Protein AF-0000000066105311 (afdb_homodimer)

Nearest PDB structures (foldseek):
  4a7x-assembly2_C  TM=9.836E-01  e=1.731E-38  Helicobacter pylori 26695
  4a7w-assembly1_B  TM=9.846E-01  e=1.700E-36  Helicobacter pylori 26695
  2bnd-assembly1_A  TM=9.755E-01  e=1.646E-29  Escherichia coli
  2bne-assembly1_B  TM=9.599E-01  e=8.402E-30  Escherichia coli K-12
  2bnd-assembly1_B  TM=9.584E-01  e=1.009E-29  Escherichia coli

Radius of gyration: 24.25 Å; Cα contacts (8 Å, |Δi|>4): 1077; chains: 2; bounding box: 46×71×57 Å

Structure (mmCIF, N/CA/C/O backbone):
data_AF-0000000066105311-model_v1
#
loop_
_entity.id
_entity.type
_entity.pdbx_description
1 polymer 'Uridylate kinase'
#
loop_
_atom_site.group_PDB
_atom_site.id
_atom_site.type_symbol
_atom_site.label_atom_id
_atom_site.label_alt_id
_atom_site.label_comp_id
_atom_site.label_asym_id
_atom_site.label_entity_id
_atom_site.label_seq_id
_atom_site.pdbx_PDB_ins_code
_atom_site.Cartn_x
_atom_site.Cartn_y
_atom_site.Cartn_z
_atom_site.occupancy
_atom_site.B_iso_or_equiv
_atom_site.auth_seq_id
_atom_site.auth_comp_id
_atom_site.auth_asym_id
_atom_site.auth_atom_id
_atom_site.pdbx_PDB_model_num
ATOM 1 N N . MET A 1 1 ? -3.594 35.594 11.625 1 61.22 1 MET A N 1
ATOM 2 C CA . MET A 1 1 ? -3.812 34.156 11.812 1 61.22 1 MET A CA 1
ATOM 3 C C . MET A 1 1 ? -3.395 33.375 10.578 1 61.22 1 MET A C 1
ATOM 5 O O . MET A 1 1 ? -3.559 33.844 9.453 1 61.22 1 MET A O 1
ATOM 9 N N . THR A 1 2 ? -2.463 32.312 10.789 1 68.56 2 THR A N 1
ATOM 10 C CA . THR A 1 2 ? -2.014 31.469 9.688 1 68.56 2 THR A CA 1
ATOM 11 C C . THR A 1 2 ? -3.203 30.938 8.883 1 68.56 2 THR A C 1
ATOM 13 O O . THR A 1 2 ? -4.133 30.359 9.453 1 68.56 2 THR A O 1
ATOM 16 N N . LYS A 1 3 ? -3.197 31.328 7.68 1 88.25 3 LYS A N 1
ATOM 17 C CA . LYS A 1 3 ? -4.336 30.984 6.832 1 88.25 3 LYS A CA 1
ATOM 18 C C . LYS A 1 3 ? -4.172 29.594 6.238 1 88.25 3 LYS A C 1
ATOM 20 O O . LYS A 1 3 ? -5.082 28.766 6.324 1 88.25 3 LYS A O 1
ATOM 25 N N . ARG A 1 4 ? -3.08 29.234 5.68 1 97.31 4 ARG A N 1
ATOM 26 C CA . ARG A 1 4 ? -2.834 27.969 5 1 97.31 4 ARG A CA 1
ATOM 27 C C . ARG A 1 4 ? -1.715 27.188 5.68 1 97.31 4 ARG A C 1
ATOM 29 O O . ARG A 1 4 ? -0.62 27.719 5.887 1 97.31 4 ARG A O 1
ATOM 36 N N . VAL A 1 5 ? -2.029 25.938 6.047 1 98.44 5 VAL A N 1
ATOM 37 C CA . VAL A 1 5 ? -1.073 25.125 6.785 1 98.44 5 VAL A CA 1
ATOM 38 C C . VAL A 1 5 ? -1.012 23.719 6.176 1 98.44 5 VAL A C 1
ATOM 40 O O . VAL A 1 5 ? -2.01 23.219 5.648 1 98.44 5 VAL A O 1
ATOM 43 N N . LEU A 1 6 ? 0.159 23.141 6.156 1 98.81 6 LEU A N 1
ATOM 44 C CA . LEU A 1 6 ? 0.305 21.703 5.871 1 98.81 6 LEU A CA 1
ATOM 45 C C . LEU A 1 6 ? 0.695 20.938 7.133 1 98.81 6 LEU A C 1
ATOM 47 O O . LEU A 1 6 ? 1.637 21.328 7.828 1 98.81 6 LEU A O 1
ATOM 51 N N . VAL A 1 7 ? -0.063 19.938 7.461 1 98.75 7 VAL A N 1
ATOM 52 C CA . VAL A 1 7 ? 0.232 19.078 8.594 1 98.75 7 VAL A CA 1
ATOM 53 C C . VAL A 1 7 ? 0.778 17.734 8.102 1 98.75 7 VAL A C 1
ATOM 55 O O . VAL A 1 7 ? 0.122 17.047 7.32 1 98.75 7 VAL A O 1
ATOM 58 N N . LYS A 1 8 ? 1.965 17.422 8.508 1 98.56 8 LYS A N 1
ATOM 59 C CA . LYS A 1 8 ? 2.6 16.141 8.172 1 98.56 8 LYS A CA 1
ATOM 60 C C . LYS A 1 8 ? 2.482 15.148 9.328 1 98.56 8 LYS A C 1
ATOM 62 O O . LYS A 1 8 ? 2.98 15.406 10.422 1 98.56 8 LYS A O 1
ATOM 67 N N . PHE A 1 9 ? 1.831 14.055 9.07 1 97.38 9 PHE A N 1
ATOM 68 C CA . PHE A 1 9 ? 1.711 12.984 10.047 1 97.38 9 PHE A CA 1
ATOM 69 C C . PHE A 1 9 ? 2.662 11.844 9.719 1 97.38 9 PHE A C 1
ATOM 71 O O . PHE A 1 9 ? 2.848 11.5 8.547 1 97.38 9 PHE A O 1
ATOM 78 N N . SER A 1 10 ? 3.203 11.258 10.758 1 93.44 10 SER A N 1
ATOM 79 C CA . SER A 1 10 ? 3.975 10.031 10.57 1 93.44 10 SER A CA 1
ATOM 80 C C . SER A 1 10 ? 3.062 8.844 10.273 1 93.44 10 SER A C 1
ATOM 82 O O . SER A 1 10 ? 1.993 8.711 10.875 1 93.44 10 SER A O 1
ATOM 84 N N . GLY A 1 11 ? 3.488 8.031 9.336 1 93.38 11 GLY A N 1
ATOM 85 C CA . GLY A 1 11 ? 2.746 6.805 9.102 1 93.38 11 GLY A CA 1
ATOM 86 C C . GLY A 1 11 ? 2.645 5.922 10.336 1 93.38 11 GLY A C 1
ATOM 87 O O . GLY A 1 11 ? 1.581 5.371 10.625 1 93.38 11 GLY A O 1
ATOM 88 N N . GLU A 1 12 ? 3.658 5.84 11.094 1 90.75 12 GLU A N 1
ATOM 89 C CA . GLU A 1 12 ? 3.725 5.008 12.289 1 90.75 12 GLU A CA 1
ATOM 90 C C . GLU A 1 12 ? 2.66 5.41 13.305 1 90.75 12 GLU A C 1
ATOM 92 O O . GLU A 1 12 ? 2.148 4.57 14.039 1 90.75 12 GLU A O 1
ATOM 97 N N . ALA A 1 13 ? 2.375 6.656 13.258 1 89.06 13 ALA A N 1
ATOM 98 C CA . ALA A 1 13 ? 1.372 7.16 14.188 1 89.06 13 ALA A CA 1
ATOM 99 C C . ALA A 1 13 ? 0.006 6.539 13.914 1 89.06 13 ALA A C 1
ATOM 101 O O . ALA A 1 13 ? -0.796 6.355 14.836 1 89.06 13 ALA A O 1
ATOM 102 N N . LEU A 1 14 ? -0.248 6.148 12.719 1 92.75 14 LEU A N 1
ATOM 103 C CA . LEU A 1 14 ? -1.552 5.621 12.336 1 92.75 14 LEU A CA 1
ATOM 104 C C . LEU A 1 14 ? -1.73 4.195 12.852 1 92.75 14 LEU A C 1
ATOM 106 O O . LEU A 1 14 ? -2.854 3.688 12.906 1 92.75 14 LEU A O 1
ATOM 110 N N . ALA A 1 15 ? -0.663 3.434 13.109 1 90.56 15 ALA A N 1
ATOM 111 C CA . ALA A 1 15 ? -0.712 2.037 13.531 1 90.56 15 ALA A CA 1
ATOM 112 C C . ALA A 1 15 ? -1.228 1.921 14.969 1 90.56 15 ALA A C 1
ATOM 114 O O . ALA A 1 15 ? -1.724 0.866 15.367 1 90.56 15 ALA A O 1
ATOM 115 N N . GLY A 1 16 ? -1.165 2.904 15.727 1 85.12 16 GLY A N 1
ATOM 116 C CA . GLY A 1 16 ? -1.547 2.828 17.125 1 85.12 16 GLY A CA 1
ATOM 117 C C . GLY A 1 16 ? -0.681 1.877 17.938 1 85.12 16 GLY A C 1
ATOM 118 O O . GLY A 1 16 ? 0.536 1.827 17.734 1 85.12 16 GLY A O 1
ATOM 119 N N . LYS A 1 17 ? -1.298 1.081 18.859 1 83.38 17 LYS A N 1
ATOM 120 C CA . LYS A 1 17 ? -0.577 0.227 19.797 1 83.38 17 LYS A CA 1
ATOM 121 C C . LYS A 1 17 ? -0.072 -1.039 19.109 1 83.38 17 LYS A C 1
ATOM 123 O O . LYS A 1 17 ? 0.931 -1.621 19.531 1 83.38 17 LYS A O 1
ATOM 128 N N . GLU A 1 18 ? -0.685 -1.418 18.016 1 80.94 18 GLU A N 1
ATOM 129 C CA . GLU A 1 18 ? -0.32 -2.648 17.312 1 80.94 18 GLU A CA 1
ATOM 130 C C . GLU A 1 18 ? 1.019 -2.498 16.594 1 80.94 18 GLU A C 1
ATOM 132 O O . GLU A 1 18 ? 1.712 -3.488 16.359 1 80.94 18 GLU A O 1
ATOM 137 N N . GLY A 1 19 ? 1.293 -1.249 16.25 1 83.81 19 GLY A N 1
ATOM 138 C CA . GLY A 1 19 ? 2.57 -0.989 15.602 1 83.81 19 GLY A CA 1
ATOM 139 C C . GLY A 1 19 ? 2.541 -1.225 14.102 1 83.81 19 GLY A C 1
ATOM 140 O O . GLY A 1 19 ? 3.547 -1.027 13.422 1 83.81 19 GLY A O 1
ATOM 141 N N . TYR A 1 20 ? 1.433 -1.754 13.68 1 87.56 20 TYR A N 1
ATOM 142 C CA . TYR A 1 20 ? 1.256 -1.948 12.25 1 87.56 20 TYR A CA 1
ATOM 143 C C . TYR A 1 20 ? -0.191 -1.697 11.836 1 87.56 20 TYR A C 1
ATOM 145 O O . TYR A 1 20 ? -1.078 -1.613 12.688 1 87.56 20 TYR A O 1
ATOM 153 N N . GLY A 1 21 ? -0.334 -1.488 10.516 1 90.81 21 GLY A N 1
ATOM 154 C CA . GLY A 1 21 ? -1.683 -1.278 10.008 1 90.81 21 GLY A CA 1
ATOM 155 C C . GLY A 1 21 ? -2.227 0.103 10.32 1 90.81 21 GLY A C 1
ATOM 156 O O . GLY A 1 21 ? -1.47 1.072 10.398 1 90.81 21 GLY A O 1
ATOM 157 N N . ILE A 1 22 ? -3.6 0.187 10.352 1 93.25 22 ILE A N 1
ATOM 158 C CA . ILE A 1 22 ? -4.266 1.469 10.562 1 93.25 22 ILE A CA 1
ATOM 159 C C . ILE A 1 22 ? -5.258 1.354 11.719 1 93.25 22 ILE A C 1
ATOM 161 O O . ILE A 1 22 ? -6.184 0.542 11.672 1 93.25 22 ILE A O 1
ATOM 165 N N . ASP A 1 23 ? -5.035 2.129 12.711 1 93.25 23 ASP A N 1
ATOM 166 C CA . ASP A 1 23 ? -5.926 2.193 13.867 1 93.25 23 ASP A CA 1
ATOM 167 C C . ASP A 1 23 ? -7.039 3.215 13.648 1 93.25 23 ASP A C 1
ATOM 169 O O . ASP A 1 23 ? -6.777 4.418 13.586 1 93.25 23 ASP A O 1
ATOM 173 N N . THR A 1 24 ? -8.25 2.775 13.688 1 92 24 THR A N 1
ATOM 174 C CA . THR A 1 24 ? -9.391 3.629 13.375 1 92 24 THR A CA 1
ATOM 175 C C . THR A 1 24 ? -9.562 4.715 14.438 1 92 24 THR A C 1
ATOM 177 O O . THR A 1 24 ? -10.031 5.812 14.141 1 92 24 THR A O 1
ATOM 180 N N . LYS A 1 25 ? -9.195 4.414 15.648 1 93.12 25 LYS A N 1
ATOM 181 C CA . LYS A 1 25 ? -9.281 5.422 16.703 1 93.12 25 LYS A CA 1
ATOM 182 C C . LYS A 1 25 ? -8.344 6.594 16.406 1 93.12 25 LYS A C 1
ATOM 184 O O . LYS A 1 25 ? -8.711 7.75 16.641 1 93.12 25 LYS A O 1
ATOM 189 N N . ILE A 1 26 ? -7.203 6.262 15.938 1 94.19 26 ILE A N 1
ATOM 190 C CA . ILE A 1 26 ? -6.238 7.301 15.602 1 94.19 26 ILE A CA 1
ATOM 191 C C . ILE A 1 26 ? -6.738 8.094 14.391 1 94.19 26 ILE A C 1
ATOM 193 O O . ILE A 1 26 ? -6.621 9.32 14.359 1 94.19 26 ILE A O 1
ATOM 197 N N . LEU A 1 27 ? -7.309 7.434 13.414 1 94.94 27 LEU A N 1
ATOM 198 C CA . LEU A 1 27 ? -7.883 8.094 12.242 1 94.94 27 LEU A CA 1
ATOM 199 C C . LEU A 1 27 ? -8.945 9.102 12.664 1 94.94 27 LEU A C 1
ATOM 201 O O . LEU A 1 27 ? -8.969 10.234 12.164 1 94.94 27 LEU A O 1
ATOM 205 N N . LYS A 1 28 ? -9.766 8.664 13.523 1 95.38 28 LYS A N 1
ATOM 206 C CA . LYS A 1 28 ? -10.828 9.531 14.016 1 95.38 28 LYS A CA 1
ATOM 207 C C . LYS A 1 28 ? -10.258 10.75 14.742 1 95.38 28 LYS A C 1
ATOM 209 O O . LYS A 1 28 ? -10.758 11.867 14.586 1 95.38 28 LYS A O 1
ATOM 214 N N . PHE A 1 29 ? -9.305 10.438 15.547 1 96.69 29 PHE A N 1
ATOM 215 C CA . PHE A 1 29 ? -8.656 11.516 16.281 1 96.69 29 PHE A CA 1
ATOM 216 C C . PHE A 1 29 ? -8.07 12.547 15.336 1 96.69 29 PHE A C 1
ATOM 218 O O . PHE A 1 29 ? -8.297 13.75 15.5 1 96.69 29 PHE A O 1
ATOM 225 N N . ILE A 1 30 ? -7.324 12.117 14.336 1 96.44 30 ILE A N 1
ATOM 226 C CA . ILE A 1 30 ? -6.711 13 13.352 1 96.44 30 ILE A CA 1
ATOM 227 C C . ILE A 1 30 ? -7.793 13.82 12.641 1 96.44 30 ILE A C 1
ATOM 229 O O . ILE A 1 30 ? -7.648 15.031 12.477 1 96.44 30 ILE A O 1
ATOM 233 N N . ALA A 1 31 ? -8.844 13.148 12.234 1 98.06 31 ALA A N 1
ATOM 234 C CA . ALA A 1 31 ? -9.938 13.82 11.547 1 98.06 31 ALA A CA 1
ATOM 235 C C . ALA A 1 31 ? -10.531 14.93 12.406 1 98.06 31 ALA A C 1
ATOM 237 O O . ALA A 1 31 ? -10.812 16.031 11.914 1 98.06 31 ALA A O 1
ATOM 238 N N . SER A 1 32 ? -10.688 14.648 13.672 1 98.19 32 SER A N 1
ATOM 239 C CA . SER A 1 32 ? -11.258 15.641 14.578 1 98.19 32 SER A CA 1
ATOM 240 C C . SER A 1 32 ? -10.336 16.844 14.734 1 98.19 32 SER A C 1
ATOM 242 O O . SER A 1 32 ? -10.805 17.984 14.797 1 98.19 32 SER A O 1
ATOM 244 N N . GLU A 1 33 ? -9.055 16.594 14.898 1 98.12 33 GLU A N 1
ATOM 245 C CA . GLU A 1 33 ? -8.086 17.688 15.008 1 98.12 33 GLU A CA 1
ATOM 246 C C . GLU A 1 33 ? -8.094 18.562 13.766 1 98.12 33 GLU A C 1
ATOM 248 O O . GLU A 1 33 ? -8.031 19.781 13.859 1 98.12 33 GLU A O 1
ATOM 253 N N . ILE A 1 34 ? -8.164 17.938 12.578 1 98.56 34 ILE A N 1
ATOM 254 C CA . ILE A 1 34 ? -8.18 18.672 11.312 1 98.56 34 ILE A CA 1
ATOM 255 C C . ILE A 1 34 ? -9.477 19.469 11.195 1 98.56 34 ILE A C 1
ATOM 257 O O . ILE A 1 34 ? -9.469 20.609 10.727 1 98.56 34 ILE A O 1
ATOM 261 N N . LYS A 1 35 ? -10.547 18.859 11.609 1 98.5 35 LYS A N 1
ATOM 262 C CA . LYS A 1 35 ? -11.836 19.547 11.555 1 98.5 35 LYS A CA 1
ATOM 263 C C . LYS A 1 35 ? -11.805 20.828 12.383 1 98.5 35 LYS A C 1
ATOM 265 O O . LYS A 1 35 ? -12.359 21.844 11.969 1 98.5 35 LYS A O 1
ATOM 270 N N . ALA A 1 36 ? -11.211 20.734 13.539 1 98.12 36 ALA A N 1
ATOM 271 C CA . ALA A 1 36 ? -11.094 21.922 14.383 1 98.12 36 ALA A CA 1
ATOM 272 C C . ALA A 1 36 ? -10.391 23.062 13.648 1 98.12 36 ALA A C 1
ATOM 274 O O . ALA A 1 36 ? -10.766 24.219 13.781 1 98.12 36 ALA A O 1
ATOM 275 N N . LEU A 1 37 ? -9.375 22.75 12.898 1 98 37 LEU A N 1
ATOM 276 C CA . LEU A 1 37 ? -8.664 23.75 12.117 1 98 37 LEU A CA 1
ATOM 277 C C . LEU A 1 37 ? -9.547 24.328 11.016 1 98 37 LEU A C 1
ATOM 279 O O . LEU A 1 37 ? -9.617 25.547 10.836 1 98 37 LEU A O 1
ATOM 283 N N . VAL A 1 38 ? -10.203 23.422 10.266 1 98.31 38 VAL A N 1
ATOM 284 C CA . VAL A 1 38 ? -11.062 23.844 9.164 1 98.31 38 VAL A CA 1
ATOM 285 C C . VAL A 1 38 ? -12.195 24.719 9.688 1 98.31 38 VAL A C 1
ATOM 287 O O . VAL A 1 38 ? -12.5 25.766 9.109 1 98.31 38 VAL A O 1
ATOM 290 N N . ASP A 1 39 ? -12.773 24.328 10.773 1 97.56 39 ASP A N 1
ATOM 291 C CA . ASP A 1 39 ? -13.867 25.078 11.383 1 97.56 39 ASP A CA 1
ATOM 292 C C . ASP A 1 39 ? -13.398 26.453 11.828 1 97.56 39 ASP A C 1
ATOM 294 O O . ASP A 1 39 ? -14.203 27.391 11.898 1 97.56 39 ASP A O 1
ATOM 298 N N . ALA A 1 40 ? -12.195 26.578 12.133 1 97.25 40 ALA A N 1
ATOM 299 C CA . ALA A 1 40 ? -11.617 27.844 12.555 1 97.25 40 ALA A CA 1
ATOM 300 C C . ALA A 1 40 ? -11.242 28.703 11.352 1 97.25 40 ALA A C 1
ATOM 302 O O . ALA A 1 40 ? -10.672 29.797 11.508 1 97.25 40 ALA A O 1
ATOM 303 N N . GLY A 1 41 ? -11.453 28.203 10.109 1 96.75 41 GLY A N 1
ATOM 304 C CA . GLY A 1 41 ? -11.305 29 8.906 1 96.75 41 GLY A CA 1
ATOM 305 C C . GLY A 1 41 ? -9.969 28.797 8.219 1 96.75 41 GLY A C 1
ATOM 306 O O . GLY A 1 41 ? -9.609 29.547 7.309 1 96.75 41 GLY A O 1
ATOM 307 N N . MET A 1 42 ? -9.234 27.781 8.586 1 97.62 42 MET A N 1
ATOM 308 C CA . MET A 1 42 ? -7.906 27.547 8.008 1 97.62 42 MET A CA 1
ATOM 309 C C . MET A 1 42 ? -8 26.688 6.762 1 97.62 42 MET A C 1
ATOM 311 O O . MET A 1 42 ? -8.922 25.875 6.629 1 97.62 42 MET A O 1
ATOM 315 N N . GLU A 1 43 ? -7.109 26.922 5.824 1 98.5 43 GLU A N 1
ATOM 316 C CA . GLU A 1 43 ? -6.871 26.016 4.699 1 98.5 43 GLU A CA 1
ATOM 317 C C . GLU A 1 43 ? -5.848 24.953 5.059 1 98.5 43 GLU A C 1
ATOM 319 O O . GLU A 1 43 ? -4.691 25.266 5.348 1 98.5 43 GLU A O 1
ATOM 324 N N . VAL A 1 44 ? -6.301 23.656 5.02 1 98.81 44 VAL A N 1
ATOM 325 C CA . VAL A 1 44 ? -5.477 22.609 5.605 1 98.81 44 VAL A CA 1
ATOM 326 C C . VAL A 1 44 ? -5.09 21.594 4.535 1 98.81 44 VAL A C 1
ATOM 328 O O . VAL A 1 44 ? -5.957 21.062 3.83 1 98.81 44 VAL A O 1
ATOM 331 N N . ALA A 1 45 ? -3.812 21.328 4.41 1 98.88 45 ALA A N 1
ATOM 332 C CA . ALA A 1 45 ? -3.275 20.219 3.635 1 98.88 45 ALA A CA 1
ATOM 333 C C . ALA A 1 45 ? -2.607 19.188 4.543 1 98.88 45 ALA A C 1
ATOM 335 O O . ALA A 1 45 ? -2.156 19.516 5.641 1 98.88 45 ALA A O 1
ATOM 336 N N . ILE A 1 46 ? -2.57 17.953 4.043 1 98.88 46 ILE A N 1
ATOM 337 C CA . ILE A 1 46 ? -2.039 16.859 4.848 1 98.88 46 ILE A CA 1
ATOM 338 C C . ILE A 1 46 ? -1.047 16.047 4.02 1 98.88 46 ILE A C 1
ATOM 340 O O . ILE A 1 46 ? -1.288 15.773 2.842 1 98.88 46 ILE A O 1
ATOM 344 N N . VAL A 1 47 ? 0.072 15.711 4.594 1 98.88 47 VAL A N 1
ATOM 345 C CA . VAL A 1 47 ? 0.957 14.648 4.125 1 98.88 47 VAL A CA 1
ATOM 346 C C . VAL A 1 47 ? 1.109 13.586 5.211 1 98.88 47 VAL A C 1
ATOM 348 O O . VAL A 1 47 ? 1.231 13.906 6.395 1 98.88 47 VAL A O 1
ATOM 351 N N . VAL A 1 48 ? 1.06 12.344 4.828 1 97.62 48 VAL A N 1
ATOM 352 C CA . VAL A 1 48 ? 1.201 11.266 5.801 1 97.62 48 VAL A CA 1
ATOM 353 C C . VAL A 1 48 ? 2.244 10.258 5.309 1 97.62 48 VAL A C 1
ATOM 355 O O . VAL A 1 48 ? 2.314 9.961 4.113 1 97.62 48 VAL A O 1
ATOM 358 N N . GLY A 1 49 ? 3.066 9.758 6.203 1 96.5 49 GLY A N 1
ATOM 359 C CA . GLY A 1 49 ? 4.039 8.734 5.867 1 96.5 49 GLY A CA 1
ATOM 360 C C . GLY A 1 49 ? 3.416 7.363 5.66 1 96.5 49 GLY A C 1
ATOM 361 O O . GLY A 1 49 ? 2.203 7.199 5.812 1 96.5 49 GLY A O 1
ATOM 362 N N . GLY A 1 50 ? 4.297 6.422 5.352 1 96 50 GLY A N 1
ATOM 363 C CA . GLY A 1 50 ? 3.822 5.078 5.074 1 96 50 GLY A CA 1
ATOM 364 C C . GLY A 1 50 ? 4.441 4.027 5.977 1 96 50 GLY A C 1
ATOM 365 O O . GLY A 1 50 ? 4.273 2.828 5.75 1 96 50 GLY A O 1
ATOM 366 N N . GLY A 1 51 ? 5.055 4.438 7.059 1 93.5 51 GLY A N 1
ATOM 367 C CA . GLY A 1 51 ? 5.871 3.539 7.859 1 93.5 51 GLY A CA 1
ATOM 368 C C . GLY A 1 51 ? 5.059 2.518 8.633 1 93.5 51 GLY A C 1
ATOM 369 O O . GLY A 1 51 ? 5.598 1.522 9.117 1 93.5 51 GLY A O 1
ATOM 370 N N . ASN A 1 52 ? 3.779 2.74 8.828 1 93.38 52 ASN A N 1
ATOM 371 C CA . ASN A 1 52 ? 2.891 1.781 9.469 1 93.38 52 ASN A CA 1
ATOM 372 C C . ASN A 1 52 ? 2.623 0.574 8.578 1 93.38 52 ASN A C 1
ATOM 374 O O . ASN A 1 52 ? 2.15 -0.462 9.047 1 93.38 52 ASN A O 1
ATOM 378 N N . ILE A 1 53 ? 2.953 0.689 7.324 1 93.75 53 ILE A N 1
ATOM 379 C CA . ILE A 1 53 ? 2.686 -0.359 6.344 1 93.75 53 ILE A CA 1
ATOM 380 C C . ILE A 1 53 ? 4.004 -0.942 5.84 1 93.75 53 ILE A C 1
ATOM 382 O O . ILE A 1 53 ? 4.227 -2.152 5.922 1 93.75 53 ILE A O 1
ATOM 386 N N . ILE A 1 54 ? 4.828 -0.043 5.305 1 90.75 54 ILE A N 1
ATOM 387 C CA . ILE A 1 54 ? 6.133 -0.478 4.812 1 90.75 54 ILE A CA 1
ATOM 388 C C . ILE A 1 54 ? 7.102 0.702 4.809 1 90.75 54 ILE A C 1
ATOM 390 O O . ILE A 1 54 ? 6.73 1.817 4.438 1 90.75 54 ILE A O 1
ATOM 394 N N . ARG A 1 55 ? 8.297 0.413 5.324 1 83.56 55 ARG A N 1
ATOM 395 C CA . ARG A 1 55 ? 9.398 1.356 5.184 1 83.56 55 ARG A CA 1
ATOM 396 C C . ARG A 1 55 ? 10.328 0.944 4.047 1 83.56 55 ARG A C 1
ATOM 398 O O . ARG A 1 55 ? 10.953 -0.119 4.105 1 83.56 55 ARG A O 1
ATOM 405 N N . GLY A 1 56 ? 10.461 1.786 3.152 1 80.19 56 GLY A N 1
ATOM 406 C CA . GLY A 1 56 ? 11.234 1.454 1.969 1 80.19 56 GLY A CA 1
ATOM 407 C C . GLY A 1 56 ? 12.664 1.053 2.283 1 80.19 56 GLY A C 1
ATOM 408 O O . GLY A 1 56 ? 13.148 0.039 1.782 1 80.19 56 GLY A O 1
ATOM 409 N N . VAL A 1 57 ? 13.25 1.856 3.15 1 78.94 57 VAL A N 1
ATOM 410 C CA . VAL A 1 57 ? 14.648 1.61 3.5 1 78.94 57 VAL A CA 1
ATOM 411 C C . VAL A 1 57 ? 14.773 0.249 4.18 1 78.94 57 VAL A C 1
ATOM 413 O O . VAL A 1 57 ? 15.688 -0.522 3.871 1 78.94 57 VAL A O 1
ATOM 416 N N . SER A 1 58 ? 13.875 -0.042 5.027 1 83 58 SER A N 1
ATOM 417 C CA . SER A 1 58 ? 13.914 -1.316 5.738 1 83 58 SER A CA 1
ATOM 418 C C . SER A 1 58 ? 13.609 -2.48 4.801 1 83 58 SER A C 1
ATOM 420 O O . SER A 1 58 ? 14.227 -3.543 4.902 1 83 58 SER A O 1
ATOM 422 N N . ALA A 1 59 ? 12.742 -2.25 3.902 1 84.06 59 ALA A N 1
ATOM 423 C CA . ALA A 1 59 ? 12.375 -3.295 2.947 1 84.06 59 ALA A CA 1
ATOM 424 C C . ALA A 1 59 ? 13.562 -3.654 2.051 1 84.06 59 ALA A C 1
ATOM 426 O O . ALA A 1 59 ? 13.719 -4.812 1.658 1 84.06 59 ALA A O 1
ATOM 427 N N . ALA A 1 60 ? 14.414 -2.684 1.829 1 84.88 60 ALA A N 1
ATOM 428 C CA . ALA A 1 60 ? 15.523 -2.875 0.901 1 84.88 60 ALA A CA 1
ATOM 429 C C . ALA A 1 60 ? 16.797 -3.293 1.641 1 84.88 60 ALA A C 1
ATOM 431 O O . ALA A 1 60 ? 17.844 -3.496 1.023 1 84.88 60 ALA A O 1
ATOM 432 N N . ALA A 1 61 ? 16.734 -3.457 2.883 1 86.19 61 ALA A N 1
ATOM 433 C CA . ALA A 1 61 ? 17.922 -3.582 3.73 1 86.19 61 ALA A CA 1
ATOM 434 C C . ALA A 1 61 ? 18.688 -4.863 3.416 1 86.19 61 ALA A C 1
ATOM 436 O O . ALA A 1 61 ? 19.922 -4.898 3.514 1 86.19 61 ALA A O 1
ATOM 437 N N . ASP A 1 62 ? 18.016 -5.879 2.9 1 87.5 62 ASP A N 1
ATOM 438 C CA . ASP A 1 62 ? 18.688 -7.16 2.719 1 87.5 62 ASP A CA 1
ATOM 439 C C . ASP A 1 62 ? 19.203 -7.316 1.29 1 87.5 62 ASP A C 1
ATOM 441 O O . ASP A 1 62 ? 19.828 -8.328 0.954 1 87.5 62 ASP A O 1
ATOM 445 N N . GLY A 1 63 ? 18.859 -6.402 0.489 1 89.44 63 GLY A N 1
ATOM 446 C CA . GLY A 1 63 ? 19.438 -6.383 -0.844 1 89.44 63 GLY A CA 1
ATOM 447 C C . GLY A 1 63 ? 18.578 -7.078 -1.88 1 89.44 63 GLY A C 1
ATOM 448 O O . GLY A 1 63 ? 18.859 -7.008 -3.078 1 89.44 63 GLY A O 1
ATOM 449 N N . ILE A 1 64 ? 17.594 -7.754 -1.469 1 92.69 64 ILE A N 1
ATOM 450 C CA . ILE A 1 64 ? 16.688 -8.438 -2.389 1 92.69 64 ILE A CA 1
ATOM 451 C C . ILE A 1 64 ? 15.82 -7.41 -3.115 1 92.69 64 ILE A C 1
ATOM 453 O O . ILE A 1 64 ? 15.617 -7.508 -4.328 1 92.69 64 ILE A O 1
ATOM 457 N N . ILE A 1 65 ? 15.422 -6.465 -2.334 1 94.69 65 ILE A N 1
ATOM 458 C CA . ILE A 1 65 ? 14.648 -5.359 -2.885 1 94.69 65 ILE A CA 1
ATOM 459 C C . ILE A 1 65 ? 15.547 -4.137 -3.064 1 94.69 65 ILE A C 1
ATOM 461 O O . ILE A 1 65 ? 16.188 -3.691 -2.115 1 94.69 65 ILE A O 1
ATOM 465 N N . LYS A 1 66 ? 15.602 -3.604 -4.25 1 95.25 66 LYS A N 1
ATOM 466 C CA . LYS A 1 66 ? 16.406 -2.41 -4.516 1 95.25 66 LYS A CA 1
ATOM 467 C C . LYS A 1 66 ? 15.797 -1.185 -3.834 1 95.25 66 LYS A C 1
ATOM 469 O O . LYS A 1 66 ? 14.586 -1.111 -3.639 1 95.25 66 LYS A O 1
ATOM 474 N N . ARG A 1 67 ? 16.594 -0.236 -3.537 1 94.12 67 ARG A N 1
ATOM 475 C CA . ARG A 1 67 ? 16.188 0.989 -2.855 1 94.12 67 ARG A CA 1
ATOM 476 C C . ARG A 1 67 ? 15.062 1.69 -3.611 1 94.12 67 ARG A C 1
ATOM 478 O O . ARG A 1 67 ? 14.086 2.139 -3.008 1 94.12 67 ARG A O 1
ATOM 485 N N . THR A 1 68 ? 15.195 1.797 -4.934 1 96.25 68 THR A N 1
ATOM 486 C CA . THR A 1 68 ? 14.195 2.445 -5.766 1 96.25 68 THR A CA 1
ATOM 487 C C . THR A 1 68 ? 12.836 1.77 -5.598 1 96.25 68 THR A C 1
ATOM 489 O O . THR A 1 68 ? 11.836 2.438 -5.332 1 96.25 68 THR A O 1
ATOM 492 N N . SER A 1 69 ? 12.797 0.456 -5.652 1 96.5 69 SER A N 1
ATOM 493 C CA . SER A 1 69 ? 11.562 -0.306 -5.496 1 96.5 69 SER A CA 1
ATOM 494 C C . SER A 1 69 ? 10.992 -0.161 -4.086 1 96.5 69 SER A C 1
ATOM 496 O O . SER A 1 69 ? 9.781 -0.025 -3.91 1 96.5 69 SER A O 1
ATOM 498 N N . GLY A 1 70 ? 11.906 -0.254 -3.145 1 96.38 70 GLY A N 1
ATOM 499 C CA . GLY A 1 70 ? 11.477 -0.032 -1.772 1 96.38 70 GLY A CA 1
ATOM 500 C C . GLY A 1 70 ? 10.789 1.306 -1.568 1 96.38 70 GLY A C 1
ATOM 501 O O . GLY A 1 70 ? 9.766 1.386 -0.889 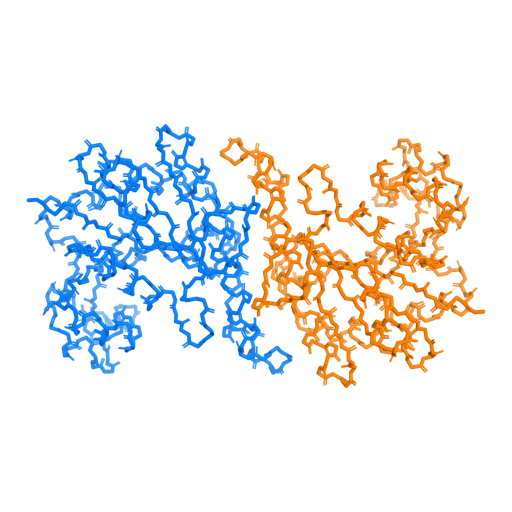1 96.38 70 GLY A O 1
ATOM 502 N N . ASP A 1 71 ? 11.312 2.332 -2.143 1 96.62 71 ASP A N 1
ATOM 503 C CA . ASP A 1 71 ? 10.727 3.664 -2.029 1 96.62 71 ASP A CA 1
ATOM 504 C C . ASP A 1 71 ? 9.367 3.725 -2.717 1 96.62 71 ASP A C 1
ATOM 506 O O . ASP A 1 71 ? 8.445 4.375 -2.223 1 96.62 71 ASP A O 1
ATOM 510 N N . TYR A 1 72 ? 9.211 3.055 -3.836 1 97.31 72 TYR A N 1
ATOM 511 C CA . TYR A 1 72 ? 7.91 3.014 -4.496 1 97.31 72 TYR A CA 1
ATOM 512 C C . TYR A 1 72 ? 6.883 2.291 -3.633 1 97.31 72 TYR A C 1
ATOM 514 O O . TYR A 1 72 ? 5.719 2.703 -3.566 1 97.31 72 TYR A O 1
ATOM 522 N N . MET A 1 73 ? 7.352 1.199 -3.025 1 97.62 73 MET A N 1
ATOM 523 C CA . MET A 1 73 ? 6.469 0.514 -2.084 1 97.62 73 MET A CA 1
ATOM 524 C C . MET A 1 73 ? 6.039 1.451 -0.961 1 97.62 73 MET A C 1
ATOM 526 O O . MET A 1 73 ? 4.863 1.487 -0.595 1 97.62 73 MET A O 1
ATOM 530 N N . GLY A 1 74 ? 6.977 2.211 -0.476 1 97.12 74 GLY A N 1
ATOM 531 C CA . GLY A 1 74 ? 6.66 3.195 0.546 1 97.12 74 GLY A CA 1
ATOM 532 C C . GLY A 1 74 ? 5.688 4.258 0.07 1 97.12 74 GLY A C 1
ATOM 533 O O . GLY A 1 74 ? 4.797 4.672 0.817 1 97.12 74 GLY A O 1
ATOM 534 N N . MET A 1 75 ? 5.859 4.73 -1.148 1 98 75 MET A N 1
ATOM 535 C CA . MET A 1 75 ? 4.961 5.734 -1.714 1 98 75 MET A CA 1
ATOM 536 C C . MET A 1 75 ? 3.543 5.184 -1.835 1 98 75 MET A C 1
ATOM 538 O O . MET A 1 75 ? 2.574 5.883 -1.531 1 98 75 MET A O 1
ATOM 542 N N . LEU A 1 76 ? 3.441 3.949 -2.244 1 98.19 76 LEU A N 1
ATOM 543 C CA . LEU A 1 76 ? 2.131 3.311 -2.309 1 98.19 76 LEU A CA 1
ATOM 544 C C . LEU A 1 76 ? 1.501 3.225 -0.922 1 98.19 76 LEU A C 1
ATOM 546 O O . LEU A 1 76 ? 0.29 3.402 -0.774 1 98.19 76 LEU A O 1
ATOM 550 N N . ALA A 1 77 ? 2.332 2.961 0.058 1 97.88 77 ALA A N 1
ATOM 551 C CA . ALA A 1 77 ? 1.861 2.93 1.44 1 97.88 77 ALA A CA 1
ATOM 552 C C . ALA A 1 77 ? 1.267 4.273 1.848 1 97.88 77 ALA A C 1
ATOM 554 O O . ALA A 1 77 ? 0.241 4.324 2.531 1 97.88 77 ALA A O 1
ATOM 555 N N . THR A 1 78 ? 1.882 5.355 1.421 1 98.31 78 THR A N 1
ATOM 556 C CA . THR A 1 78 ? 1.347 6.676 1.739 1 98.31 78 THR A CA 1
ATOM 557 C C . THR A 1 78 ? -0.017 6.879 1.084 1 98.31 78 THR A C 1
ATOM 559 O O . THR A 1 78 ? -0.884 7.555 1.642 1 98.31 78 THR A O 1
ATOM 562 N N . VAL A 1 79 ? -0.228 6.332 -0.079 1 98.56 79 VAL A N 1
ATOM 563 C CA . VAL A 1 79 ? -1.515 6.453 -0.757 1 98.56 79 VAL A CA 1
ATOM 564 C C . VAL A 1 79 ? -2.582 5.684 0.017 1 98.56 79 VAL A C 1
ATOM 566 O O . VAL A 1 79 ? -3.699 6.172 0.199 1 98.56 79 VAL A O 1
ATOM 569 N N . ILE A 1 80 ? -2.219 4.504 0.455 1 98.19 80 ILE A N 1
ATOM 570 C CA . ILE A 1 80 ? -3.139 3.721 1.271 1 98.19 80 ILE A CA 1
ATOM 571 C C . ILE A 1 80 ? -3.574 4.539 2.486 1 98.19 80 ILE A C 1
ATOM 573 O O . ILE A 1 80 ? -4.77 4.668 2.756 1 98.19 80 ILE A O 1
ATOM 577 N N . ASN A 1 81 ? -2.629 5.098 3.16 1 97.81 81 ASN A N 1
ATOM 578 C CA . ASN A 1 81 ? -2.926 5.926 4.328 1 97.81 81 ASN A CA 1
ATOM 579 C C . ASN A 1 81 ? -3.744 7.156 3.949 1 97.81 81 ASN A C 1
ATOM 581 O O . ASN A 1 81 ? -4.633 7.57 4.699 1 97.81 81 ASN A O 1
ATOM 585 N N . GLY A 1 82 ? -3.387 7.766 2.83 1 98.56 82 GLY A N 1
ATOM 586 C CA . GLY A 1 82 ? -4.129 8.914 2.346 1 98.56 82 GLY A CA 1
ATOM 587 C C . GLY A 1 82 ? -5.602 8.625 2.113 1 98.56 82 GLY A C 1
ATOM 588 O O . GLY A 1 82 ? -6.461 9.43 2.471 1 98.56 82 GLY A O 1
ATOM 589 N N . VAL A 1 83 ? -5.906 7.453 1.521 1 98.38 83 VAL A N 1
ATOM 590 C CA . VAL A 1 83 ? -7.285 7.027 1.295 1 98.38 83 VAL A CA 1
ATOM 591 C C . VAL A 1 83 ? -8.016 6.902 2.631 1 98.38 83 VAL A C 1
ATOM 593 O O . VAL A 1 83 ? -9.148 7.367 2.773 1 98.38 83 VAL A O 1
ATOM 596 N N . ALA A 1 84 ? -7.375 6.305 3.578 1 97.75 84 ALA A N 1
ATOM 597 C CA . ALA A 1 84 ? -7.965 6.121 4.898 1 97.75 84 ALA A CA 1
ATOM 598 C C . ALA A 1 84 ? -8.281 7.465 5.555 1 97.75 84 ALA A C 1
ATOM 600 O O . ALA A 1 84 ? -9.359 7.652 6.117 1 97.75 84 ALA A O 1
ATOM 601 N N . ILE A 1 85 ? -7.359 8.398 5.465 1 98.31 85 ILE A N 1
ATOM 602 C CA . ILE A 1 85 ? -7.543 9.719 6.055 1 98.31 85 ILE A CA 1
ATOM 603 C C . ILE A 1 85 ? -8.688 10.445 5.355 1 98.31 85 ILE A C 1
ATOM 605 O O . ILE A 1 85 ? -9.531 11.062 6.008 1 98.31 85 ILE A O 1
ATOM 609 N N . GLN A 1 86 ? -8.711 10.352 4.043 1 98.56 86 GLN A N 1
ATOM 610 C CA . GLN A 1 86 ? -9.797 10.969 3.293 1 98.56 86 GLN A CA 1
ATOM 611 C C . GLN A 1 86 ? -11.156 10.469 3.775 1 98.56 86 GLN A C 1
ATOM 613 O O . GLN A 1 86 ? -12.078 11.258 3.994 1 98.56 86 GLN A O 1
ATOM 618 N N . GLU A 1 87 ? -11.281 9.156 3.916 1 98.06 87 GLU A N 1
ATOM 619 C CA . GLU A 1 87 ? -12.523 8.547 4.367 1 98.06 87 GLU A CA 1
ATOM 620 C C . GLU A 1 87 ? -12.898 9.031 5.77 1 98.06 87 GLU A C 1
ATOM 622 O O . GLU A 1 87 ? -14.07 9.305 6.047 1 98.06 87 GLU A O 1
ATOM 627 N N . ALA A 1 88 ? -11.938 9.102 6.637 1 97.94 88 ALA A N 1
ATOM 628 C CA . ALA A 1 88 ? -12.18 9.555 8 1 97.94 88 ALA A CA 1
ATOM 629 C C . ALA A 1 88 ? -12.656 11 8.023 1 97.94 88 ALA A C 1
ATOM 631 O O . ALA A 1 88 ? -13.57 11.352 8.773 1 97.94 88 ALA A O 1
ATOM 632 N N . LEU A 1 89 ? -11.992 11.875 7.215 1 98.69 89 LEU A N 1
ATOM 633 C CA . LEU A 1 89 ? -12.383 13.273 7.125 1 98.69 89 LEU A CA 1
ATOM 634 C C . LEU A 1 89 ? -13.805 13.414 6.605 1 98.69 89 LEU A C 1
ATOM 636 O O . LEU A 1 89 ? -14.609 14.164 7.168 1 98.69 89 LEU A O 1
ATOM 640 N N . GLU A 1 90 ? -14.125 12.688 5.578 1 98.31 90 GLU A N 1
ATOM 641 C CA . GLU A 1 90 ? -15.453 12.766 4.98 1 98.31 90 GLU A CA 1
ATOM 642 C C . GLU A 1 90 ? -16.516 12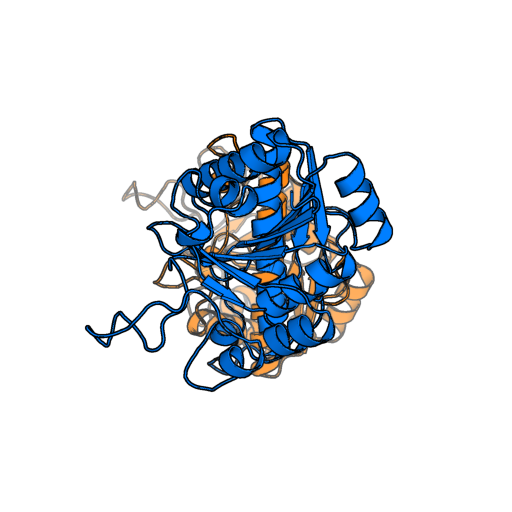.188 5.91 1 98.31 90 GLU A C 1
ATOM 644 O O . GLU A 1 90 ? -17.656 12.656 5.934 1 98.31 90 GLU A O 1
ATOM 649 N N . HIS A 1 91 ? -16.109 11.234 6.668 1 97.06 91 HIS A N 1
ATOM 650 C CA . HIS A 1 91 ? -17.016 10.594 7.621 1 97.06 91 HIS A CA 1
ATOM 651 C C . HIS A 1 91 ? -17.531 11.602 8.648 1 97.06 91 HIS A C 1
ATOM 653 O O . HIS A 1 91 ? -18.656 11.469 9.133 1 97.06 91 HIS A O 1
ATOM 659 N N . ILE A 1 92 ? -16.75 12.586 8.938 1 97.56 92 ILE A N 1
ATOM 660 C CA . ILE A 1 92 ? -17.172 13.531 9.969 1 97.56 92 ILE A CA 1
ATOM 661 C C . ILE A 1 92 ? -17.609 14.844 9.312 1 97.56 92 ILE A C 1
ATOM 663 O O . ILE A 1 92 ? -17.656 15.883 9.969 1 97.56 92 ILE A O 1
ATOM 667 N N . GLY A 1 93 ? -17.781 14.82 8.008 1 97.75 93 GLY A N 1
ATOM 668 C CA . GLY A 1 93 ? -18.5 15.891 7.359 1 97.75 93 GLY A CA 1
ATOM 669 C C . GLY A 1 93 ? -17.609 16.859 6.613 1 97.75 93 GLY A C 1
ATOM 670 O O . GLY A 1 93 ? -18.078 17.859 6.059 1 97.75 93 GLY A O 1
ATOM 671 N N . LEU A 1 94 ? -16.328 16.609 6.598 1 98.56 94 LEU A N 1
ATOM 672 C CA . LEU A 1 94 ? -15.43 17.469 5.832 1 98.56 94 LEU A CA 1
ATOM 673 C C . LEU A 1 94 ? -15.391 17.031 4.367 1 98.56 94 LEU A C 1
ATOM 675 O O . LEU A 1 94 ? -15.758 15.906 4.039 1 98.56 94 LEU A O 1
ATOM 679 N N . GLU A 1 95 ? -15.078 17.922 3.518 1 98.56 95 GLU A N 1
ATOM 680 C CA . GLU A 1 95 ? -14.727 17.594 2.137 1 98.56 95 GLU A CA 1
ATOM 681 C C . GLU A 1 95 ? -13.211 17.469 1.969 1 98.56 95 GLU A C 1
ATOM 683 O O . GLU A 1 95 ? -12.461 18.312 2.453 1 98.56 95 GLU A O 1
ATOM 688 N N . ALA A 1 96 ? -12.812 16.438 1.337 1 98.69 96 ALA A N 1
ATOM 689 C CA . ALA A 1 96 ? -11.383 16.188 1.168 1 98.69 96 ALA A CA 1
ATOM 690 C C . ALA A 1 96 ? -11.078 15.672 -0.235 1 98.69 96 ALA A C 1
ATOM 692 O O . ALA A 1 96 ? -11.945 15.086 -0.893 1 98.69 96 ALA A O 1
ATOM 693 N N . ARG A 1 97 ? -9.922 15.953 -0.709 1 98.69 97 ARG A N 1
ATOM 694 C CA . ARG A 1 97 ? -9.414 15.453 -1.982 1 98.69 97 ARG A CA 1
ATOM 695 C C . ARG A 1 97 ? -8.023 14.852 -1.816 1 98.69 97 ARG A C 1
ATOM 697 O O . ARG A 1 97 ? -7.133 15.477 -1.238 1 98.69 97 ARG A O 1
ATOM 704 N N . LEU A 1 98 ? -7.914 13.617 -2.25 1 98.75 98 LEU A N 1
ATOM 705 C CA . LEU A 1 98 ? -6.605 12.977 -2.307 1 98.75 98 LEU A CA 1
ATOM 706 C C . LEU A 1 98 ? -5.926 13.242 -3.645 1 98.75 98 LEU A C 1
ATOM 708 O O . LEU A 1 98 ? -6.484 12.945 -4.703 1 98.75 98 LEU A O 1
ATOM 712 N N . GLN A 1 99 ? -4.766 13.852 -3.619 1 98.69 99 GLN A N 1
ATOM 713 C CA . GLN A 1 99 ? -3.924 14.008 -4.801 1 98.69 99 GLN A CA 1
ATOM 714 C C . GLN A 1 99 ? -2.645 13.188 -4.68 1 98.69 99 GLN A C 1
ATOM 716 O O . GLN A 1 99 ? -1.919 13.297 -3.689 1 98.69 99 GLN A O 1
ATOM 721 N N . SER A 1 100 ? -2.367 12.344 -5.625 1 98.38 100 SER A N 1
ATOM 722 C CA . SER A 1 100 ? -1.212 11.453 -5.605 1 98.38 100 SER A CA 1
ATOM 723 C C . SER A 1 100 ? -0.147 11.914 -6.598 1 98.38 100 SER A C 1
ATOM 725 O O . SER A 1 100 ? -0.467 12.312 -7.719 1 98.38 100 SER A O 1
ATOM 727 N N . ALA A 1 101 ? 1.129 11.852 -6.133 1 97.94 101 ALA A N 1
ATOM 728 C CA . ALA A 1 101 ? 2.252 12.172 -7.012 1 97.94 101 ALA A CA 1
ATOM 729 C C . ALA A 1 101 ? 2.406 11.125 -8.109 1 97.94 101 ALA A C 1
ATOM 731 O O . ALA A 1 101 ? 2.986 11.398 -9.164 1 97.94 101 ALA A O 1
ATOM 732 N N . ILE A 1 102 ? 2.01 9.906 -7.848 1 96.69 102 ILE A N 1
ATOM 733 C CA . ILE A 1 102 ? 1.912 8.852 -8.852 1 96.69 102 ILE A CA 1
ATOM 734 C C . ILE A 1 102 ? 0.488 8.789 -9.391 1 96.69 102 ILE A C 1
ATOM 736 O O . ILE A 1 102 ? -0.473 8.68 -8.625 1 96.69 102 ILE A O 1
ATOM 740 N N . ASP A 1 103 ? 0.422 8.82 -10.688 1 95.44 103 ASP A N 1
ATOM 741 C CA . ASP A 1 103 ? -0.902 8.867 -11.305 1 95.44 103 ASP A CA 1
ATOM 742 C C . ASP A 1 103 ? -1.644 7.543 -11.102 1 95.44 103 ASP A C 1
ATOM 744 O O . ASP A 1 103 ? -1.128 6.477 -11.445 1 95.44 103 ASP A O 1
ATOM 748 N N . MET A 1 104 ? -2.824 7.602 -10.516 1 96.19 104 MET A N 1
ATOM 749 C CA . MET A 1 104 ? -3.756 6.496 -10.32 1 96.19 104 MET A CA 1
ATOM 750 C C . MET A 1 104 ? -5.191 7 -10.242 1 96.19 104 MET A C 1
ATOM 752 O O . MET A 1 104 ? -5.758 7.113 -9.148 1 96.19 104 MET A O 1
ATOM 756 N N . HIS A 1 105 ? -5.855 7.059 -11.297 1 92.81 105 HIS A N 1
ATOM 757 C CA . HIS A 1 105 ? -7.062 7.859 -11.469 1 92.81 105 HIS A CA 1
ATOM 758 C C . HIS A 1 105 ? -8.242 7.242 -10.727 1 92.81 105 HIS A C 1
ATOM 760 O O . HIS A 1 105 ? -9.156 7.953 -10.297 1 92.81 105 HIS A O 1
ATOM 766 N N . GLU A 1 106 ? -8.195 5.91 -10.555 1 93.44 106 GLU A N 1
ATOM 767 C CA . GLU A 1 106 ? -9.312 5.242 -9.891 1 93.44 106 GLU A CA 1
ATOM 768 C C . GLU A 1 106 ? -9.312 5.527 -8.391 1 93.44 106 GLU A C 1
ATOM 770 O O . GLU A 1 106 ? -10.344 5.395 -7.727 1 93.44 106 GLU A O 1
ATOM 775 N N . ILE A 1 107 ? -8.188 6.035 -7.875 1 95.88 107 ILE A N 1
ATOM 776 C CA . ILE A 1 107 ? -8.031 6.098 -6.426 1 95.88 107 ILE A CA 1
ATOM 777 C C . ILE A 1 107 ? -8.031 7.555 -5.969 1 95.88 107 ILE A C 1
ATOM 779 O O . ILE A 1 107 ? -8.656 7.898 -4.961 1 95.88 107 ILE A O 1
ATOM 783 N N . GLY A 1 108 ? -7.34 8.359 -6.723 1 96.12 108 GLY A N 1
ATOM 784 C CA . GLY A 1 108 ? -7.25 9.766 -6.391 1 96.12 108 GLY A CA 1
ATOM 785 C C . GLY A 1 108 ? -6.918 10.641 -7.582 1 96.12 108 GLY A C 1
ATOM 786 O O . GLY A 1 108 ? -6.66 10.141 -8.68 1 96.12 108 GLY A O 1
ATOM 787 N N . GLU A 1 109 ? -6.891 11.984 -7.348 1 97.38 109 GLU A N 1
ATOM 788 C CA . GLU A 1 109 ? -6.516 12.938 -8.391 1 97.38 109 GLU A CA 1
ATOM 789 C C . GLU A 1 109 ? -5.004 12.977 -8.586 1 97.38 109 GLU A C 1
ATOM 791 O O . GLU A 1 109 ? -4.242 12.766 -7.641 1 97.38 109 GLU A O 1
ATOM 796 N N . ALA A 1 110 ? -4.621 13.188 -9.82 1 96.38 110 ALA A N 1
ATOM 797 C CA . ALA A 1 110 ? -3.211 13.5 -10.047 1 96.38 110 ALA A CA 1
ATOM 798 C C . ALA A 1 110 ? -2.816 14.797 -9.344 1 96.38 110 ALA A C 1
ATOM 800 O O . ALA A 1 110 ? -3.592 15.758 -9.312 1 96.38 110 ALA A O 1
ATOM 801 N N . PHE A 1 111 ? -1.68 14.852 -8.945 1 97.06 111 PHE A N 1
ATOM 802 C CA . PHE A 1 111 ? -1.21 16.094 -8.336 1 97.06 111 PHE A CA 1
ATOM 803 C C . PHE A 1 111 ? -1.108 17.203 -9.383 1 97.06 111 PHE A C 1
ATOM 805 O O . PHE A 1 111 ? -0.367 17.078 -10.359 1 97.06 111 PHE A O 1
ATOM 812 N N . ILE A 1 112 ? -1.825 18.188 -9.141 1 96.81 112 ILE A N 1
ATOM 813 C CA . ILE A 1 112 ? -1.789 19.438 -9.875 1 96.81 112 ILE A CA 1
ATOM 814 C C . ILE A 1 112 ? -1.897 20.609 -8.906 1 96.81 112 ILE A C 1
ATOM 816 O O . ILE A 1 112 ? -2.936 20.797 -8.266 1 96.81 112 ILE A O 1
ATOM 820 N N . ILE A 1 113 ? -0.877 21.406 -8.812 1 96.94 113 ILE A N 1
ATOM 821 C CA . ILE A 1 113 ? -0.74 22.453 -7.805 1 96.94 113 ILE A CA 1
ATOM 822 C C . ILE A 1 113 ? -1.928 23.406 -7.887 1 96.94 113 ILE A C 1
ATOM 824 O O . ILE A 1 113 ? -2.512 23.781 -6.863 1 96.94 113 ILE A O 1
ATOM 828 N N . ARG A 1 114 ? -2.314 23.812 -9.078 1 97.38 114 ARG A N 1
ATOM 829 C CA . ARG A 1 114 ? -3.404 24.766 -9.242 1 97.38 114 ARG A CA 1
ATOM 830 C C . ARG A 1 114 ? -4.723 24.188 -8.734 1 97.38 114 ARG A C 1
ATOM 832 O O . ARG A 1 114 ? -5.535 24.906 -8.148 1 97.38 114 ARG A O 1
ATOM 839 N N . ARG A 1 115 ? -4.918 22.938 -8.93 1 97.69 115 ARG A N 1
ATOM 840 C CA . ARG A 1 115 ? -6.121 22.266 -8.438 1 97.69 115 ARG A CA 1
ATOM 841 C C . ARG A 1 115 ? -6.109 22.172 -6.918 1 97.69 115 ARG A C 1
ATOM 843 O O . ARG A 1 115 ? -7.137 22.375 -6.27 1 97.69 115 ARG A O 1
ATOM 850 N N . ALA A 1 116 ? -4.938 21.859 -6.395 1 98.56 116 ALA A N 1
ATOM 851 C CA . ALA A 1 116 ? -4.793 21.797 -4.941 1 98.56 116 ALA A CA 1
ATOM 852 C C . ALA A 1 116 ? -5.148 23.125 -4.293 1 98.56 116 ALA A C 1
ATOM 854 O O . ALA A 1 116 ? -5.914 23.172 -3.328 1 98.56 116 ALA A O 1
ATOM 855 N N . ARG A 1 117 ? -4.645 24.172 -4.855 1 97.81 117 ARG A N 1
ATOM 856 C CA . ARG A 1 117 ? -4.898 25.5 -4.316 1 97.81 117 ARG A CA 1
ATOM 857 C C . ARG A 1 117 ? -6.383 25.844 -4.395 1 97.81 117 ARG A C 1
ATOM 859 O O . ARG A 1 117 ? -6.941 26.422 -3.455 1 97.81 117 ARG A O 1
ATOM 866 N N . ARG A 1 118 ? -6.977 25.484 -5.508 1 98 118 ARG A N 1
ATOM 867 C CA . ARG A 1 118 ? -8.406 25.75 -5.668 1 98 118 ARG A CA 1
ATOM 868 C C . ARG A 1 118 ? -9.227 25 -4.629 1 98 118 ARG A C 1
ATOM 870 O O . ARG A 1 118 ? -10.18 25.547 -4.07 1 98 118 ARG A O 1
ATOM 877 N N . HIS A 1 119 ? -8.875 23.734 -4.402 1 98.62 119 HIS A N 1
ATOM 878 C CA . HIS A 1 119 ? -9.555 22.969 -3.361 1 98.62 119 HIS A CA 1
ATOM 879 C C . HIS A 1 119 ? -9.414 23.641 -2 1 98.62 119 HIS A C 1
ATOM 881 O O . HIS A 1 119 ? -10.398 23.812 -1.279 1 98.62 119 HIS A O 1
ATOM 887 N N . LEU A 1 120 ? -8.211 24.047 -1.697 1 98.5 120 LEU A N 1
ATOM 888 C CA . LEU A 1 120 ? -7.945 24.688 -0.411 1 98.5 120 LEU A CA 1
ATOM 889 C C . LEU A 1 120 ? -8.75 25.969 -0.267 1 98.5 120 LEU A C 1
ATOM 891 O O . LEU A 1 120 ? -9.344 26.219 0.783 1 98.5 120 LEU A O 1
ATOM 895 N N . GLU A 1 121 ? -8.812 26.734 -1.309 1 97.38 121 GLU A N 1
ATOM 896 C CA . GLU A 1 121 ? -9.539 28 -1.299 1 97.38 121 GLU A CA 1
ATOM 897 C C . GLU A 1 121 ? -11.039 27.766 -1.096 1 97.38 121 GLU A C 1
ATOM 899 O O . GLU A 1 121 ? -11.727 28.625 -0.543 1 97.38 121 GLU A O 1
ATOM 904 N N . LYS A 1 122 ? -11.477 26.625 -1.481 1 97.5 122 LYS A N 1
ATOM 905 C CA . LYS A 1 122 ? -12.883 26.297 -1.329 1 97.5 122 LYS A CA 1
ATOM 906 C C . LYS A 1 122 ? -13.156 25.641 0.024 1 97.5 122 LYS A C 1
ATOM 908 O O . LYS A 1 122 ? -14.273 25.219 0.302 1 97.5 122 LYS A O 1
ATOM 913 N N . GLY A 1 123 ? -12.172 25.484 0.834 1 97.12 123 GLY A N 1
ATOM 914 C CA . GLY A 1 123 ? -12.336 24.984 2.189 1 97.12 123 GLY A CA 1
ATOM 915 C C . GLY A 1 123 ? -12.195 23.469 2.291 1 97.12 123 GLY A C 1
ATOM 916 O O . GLY A 1 123 ? -12.422 22.891 3.354 1 97.12 123 GLY A O 1
ATOM 917 N N . ARG A 1 124 ? -11.836 22.844 1.197 1 98.69 124 ARG A N 1
ATOM 918 C CA . ARG A 1 124 ? -11.609 21.406 1.222 1 98.69 124 ARG A CA 1
ATOM 919 C C . ARG A 1 124 ? -10.219 21.078 1.757 1 98.69 124 ARG A C 1
ATOM 921 O O . ARG A 1 124 ? -9.266 21.828 1.522 1 98.69 124 ARG A O 1
ATOM 928 N N . VAL A 1 125 ? -10.156 19.953 2.459 1 98.88 125 VAL A N 1
ATOM 929 C CA . VAL A 1 125 ? -8.852 19.453 2.877 1 98.88 125 VAL A CA 1
ATOM 930 C C . VAL A 1 125 ? -8.18 18.719 1.717 1 98.88 125 VAL A C 1
ATOM 932 O O . VAL A 1 125 ? -8.82 17.953 1.001 1 98.88 125 VAL A O 1
ATOM 935 N N . VAL A 1 126 ? -6.926 19.016 1.481 1 98.94 126 VAL A N 1
ATOM 936 C CA . VAL A 1 126 ? -6.184 18.328 0.431 1 98.94 126 VAL A CA 1
ATOM 937 C C . VAL A 1 126 ? -5.152 17.391 1.057 1 98.94 126 VAL A C 1
ATOM 939 O O . VAL A 1 126 ? -4.371 17.797 1.916 1 98.94 126 VAL A O 1
ATOM 942 N N . ILE A 1 127 ? -5.168 16.125 0.678 1 98.94 127 ILE A N 1
ATOM 943 C CA . ILE A 1 127 ? -4.203 15.133 1.125 1 98.94 127 ILE A CA 1
ATOM 944 C C . ILE A 1 127 ? -3.227 14.82 -0.006 1 98.94 127 ILE A C 1
ATOM 946 O O . ILE A 1 127 ? -3.635 14.375 -1.083 1 98.94 127 ILE A O 1
ATOM 950 N N . PHE A 1 128 ? -1.967 15.086 0.255 1 98.88 128 PHE A N 1
ATOM 951 C CA . PHE A 1 128 ? -0.929 14.734 -0.707 1 98.88 128 PHE A CA 1
ATOM 952 C C . PHE A 1 128 ? -0.338 13.367 -0.387 1 98.88 128 PHE A C 1
ATOM 954 O O . PHE A 1 128 ? 0.131 13.133 0.729 1 98.88 128 PHE A O 1
ATOM 961 N N . ALA A 1 129 ? -0.35 12.445 -1.332 1 98.5 129 ALA A N 1
ATOM 962 C CA . ALA A 1 129 ? 0.209 11.102 -1.182 1 98.5 129 ALA A CA 1
ATOM 963 C C . ALA A 1 129 ? 1.144 10.766 -2.34 1 98.5 129 ALA A C 1
ATOM 965 O O . ALA A 1 129 ? 1.315 11.562 -3.262 1 98.5 129 ALA A O 1
ATOM 966 N N . GLY A 1 130 ? 1.868 9.641 -2.195 1 98 130 GLY A N 1
ATOM 967 C CA . GLY A 1 130 ? 2.799 9.242 -3.24 1 98 130 GLY A CA 1
ATOM 968 C C . GLY A 1 130 ? 4.137 9.945 -3.146 1 98 130 GLY A C 1
ATOM 969 O O . GLY A 1 130 ? 4.895 9.984 -4.121 1 98 130 GLY A O 1
ATOM 970 N N . GLY A 1 131 ? 4.398 10.617 -2 1 97.38 131 GLY A N 1
ATOM 971 C CA . GLY A 1 131 ? 5.664 11.312 -1.818 1 97.38 131 GLY A CA 1
ATOM 972 C C . GLY A 1 131 ? 5.91 12.383 -2.867 1 97.38 131 GLY A C 1
ATOM 973 O O . GLY A 1 131 ? 5.016 13.164 -3.186 1 97.38 131 GLY A O 1
ATOM 974 N N . THR A 1 132 ? 7.18 12.477 -3.273 1 97 132 THR A N 1
ATOM 975 C CA . THR A 1 132 ? 7.52 13.398 -4.348 1 97 132 THR A CA 1
ATOM 976 C C . THR A 1 132 ? 7.277 12.758 -5.711 1 97 132 THR A C 1
ATOM 978 O O . THR A 1 132 ? 7.375 13.43 -6.742 1 97 132 THR A O 1
ATOM 981 N N . GLY A 1 133 ? 6.969 11.492 -5.711 1 96.44 133 GLY A N 1
ATOM 982 C CA . GLY A 1 133 ? 6.879 10.734 -6.949 1 96.44 133 GLY A CA 1
ATOM 983 C C . GLY A 1 133 ? 8.211 10.148 -7.391 1 96.44 133 GLY A C 1
ATOM 984 O O . GLY A 1 133 ? 8.266 9.367 -8.344 1 96.44 133 GLY A O 1
ATOM 985 N N . ASN A 1 134 ? 9.258 10.547 -6.68 1 95.62 134 ASN A N 1
ATOM 986 C CA . ASN A 1 134 ? 10.602 10.086 -6.984 1 95.62 134 ASN A CA 1
ATOM 987 C C . ASN A 1 134 ? 11.211 9.32 -5.809 1 95.62 134 ASN A C 1
ATOM 989 O O . ASN A 1 134 ? 11.039 9.711 -4.652 1 95.62 134 ASN A O 1
ATOM 993 N N . PRO A 1 135 ? 11.938 8.227 -6.086 1 95.62 135 PRO A N 1
ATOM 994 C CA . PRO A 1 135 ? 12.648 7.52 -5.023 1 95.62 135 PRO A CA 1
ATOM 995 C C . PRO A 1 135 ? 13.758 8.359 -4.391 1 95.62 135 PRO A C 1
ATOM 997 O O . PRO A 1 135 ? 14.133 9.406 -4.934 1 95.62 135 PRO A O 1
ATOM 1000 N N . TYR A 1 136 ? 14.227 8.031 -3.213 1 94.44 136 TYR A N 1
ATOM 1001 C CA . TYR A 1 136 ? 15.375 8.578 -2.506 1 94.44 136 TYR A CA 1
ATOM 1002 C C . TYR A 1 136 ? 14.984 9.812 -1.7 1 94.44 136 TYR A C 1
ATOM 1004 O O . TYR A 1 136 ? 15.844 10.508 -1.16 1 94.44 136 TYR A O 1
ATOM 1012 N N . PHE A 1 137 ? 13.711 10.125 -1.644 1 94.69 137 PHE A N 1
ATOM 1013 C CA . PHE A 1 137 ? 13.234 11.234 -0.82 1 94.69 137 PHE A CA 1
ATOM 1014 C C . PHE A 1 137 ? 12.328 10.719 0.298 1 94.69 137 PHE A C 1
ATOM 1016 O O . PHE A 1 137 ? 11.609 9.734 0.12 1 94.69 137 PHE A O 1
ATOM 1023 N N . THR A 1 138 ? 12.352 11.422 1.418 1 95.62 138 THR A N 1
ATOM 1024 C CA . THR A 1 138 ? 11.461 11.086 2.525 1 95.62 138 THR A CA 1
ATOM 1025 C C . THR A 1 138 ? 10.125 11.805 2.377 1 95.62 138 THR A C 1
ATOM 1027 O O . THR A 1 138 ? 9.992 12.711 1.553 1 95.62 138 THR A O 1
ATOM 1030 N N . THR A 1 139 ? 9.219 11.312 3.205 1 97.31 139 THR A N 1
ATOM 1031 C CA . THR A 1 139 ? 7.926 11.984 3.223 1 97.31 139 THR A CA 1
ATOM 1032 C C . THR A 1 139 ? 8.039 13.367 3.855 1 97.31 139 THR A C 1
ATOM 1034 O O . THR A 1 139 ? 7.199 14.234 3.623 1 97.31 139 THR A O 1
ATOM 1037 N N . ASP A 1 140 ? 9.047 13.617 4.699 1 97.44 140 ASP A N 1
ATOM 1038 C CA . ASP A 1 140 ? 9.297 14.969 5.195 1 97.44 140 ASP A CA 1
ATOM 1039 C C . ASP A 1 140 ? 9.641 15.914 4.051 1 97.44 140 ASP A C 1
ATOM 1041 O O . ASP A 1 140 ? 9.156 17.047 4.008 1 97.44 140 ASP A O 1
ATOM 1045 N N . THR A 1 141 ? 10.469 15.398 3.188 1 98 141 THR A N 1
ATOM 1046 C CA . THR A 1 141 ? 10.82 16.203 2.025 1 98 141 THR A CA 1
ATOM 1047 C C . THR A 1 141 ? 9.594 16.469 1.158 1 98 141 THR A C 1
ATOM 1049 O O . THR A 1 141 ? 9.406 17.594 0.671 1 98 141 THR A O 1
ATOM 1052 N N . ALA A 1 142 ? 8.797 15.438 1.001 1 98.5 142 ALA A N 1
ATOM 1053 C CA . ALA A 1 142 ? 7.566 15.609 0.241 1 98.5 142 ALA A CA 1
ATOM 1054 C C . ALA A 1 142 ? 6.672 16.672 0.88 1 98.5 142 ALA A C 1
ATOM 1056 O O . ALA A 1 142 ? 6.098 17.5 0.183 1 98.5 142 ALA A O 1
ATOM 1057 N N . ALA A 1 143 ? 6.57 16.609 2.178 1 98.75 143 ALA A N 1
ATOM 1058 C CA . ALA A 1 143 ? 5.75 17.578 2.902 1 98.75 143 ALA A CA 1
ATOM 1059 C C . ALA A 1 143 ? 6.27 19 2.707 1 98.75 143 ALA A C 1
ATOM 1061 O O . ALA A 1 143 ? 5.492 19.922 2.447 1 98.75 143 ALA A O 1
ATOM 1062 N N . THR A 1 144 ? 7.555 19.188 2.822 1 98.69 144 THR A N 1
ATOM 1063 C CA . THR A 1 144 ? 8.164 20.5 2.641 1 98.69 144 THR A CA 1
ATOM 1064 C C . THR A 1 144 ? 7.941 21 1.219 1 98.69 144 THR A C 1
ATOM 1066 O O . THR A 1 144 ? 7.602 22.172 1.018 1 98.69 144 THR A O 1
ATOM 1069 N N . LEU A 1 145 ? 8.125 20.109 0.271 1 98.44 145 LEU A N 1
ATOM 1070 C CA . LEU A 1 145 ? 7.93 20.453 -1.135 1 98.44 145 LEU A CA 1
ATOM 1071 C C . LEU A 1 145 ? 6.5 20.906 -1.391 1 98.44 145 LEU A C 1
ATOM 1073 O O . LEU A 1 145 ? 6.277 21.984 -1.957 1 98.44 145 LEU A O 1
ATOM 1077 N N . ARG A 1 146 ? 5.527 20.109 -0.934 1 98.75 146 ARG A N 1
ATOM 1078 C CA . ARG A 1 146 ? 4.121 20.422 -1.165 1 98.75 146 ARG A CA 1
ATOM 1079 C C . ARG A 1 146 ? 3.707 21.688 -0.43 1 98.75 146 ARG A C 1
ATOM 1081 O O . ARG A 1 146 ? 2.971 22.516 -0.974 1 98.75 146 ARG A O 1
ATOM 1088 N N . ALA A 1 147 ? 4.176 21.797 0.804 1 98.75 147 ALA A N 1
ATOM 1089 C CA . ALA A 1 147 ? 3.875 23 1.576 1 98.75 147 ALA A CA 1
ATOM 1090 C C . ALA A 1 147 ? 4.359 24.266 0.85 1 98.75 147 ALA A C 1
ATOM 1092 O O . ALA A 1 147 ? 3.637 25.25 0.771 1 98.75 147 ALA A O 1
ATOM 1093 N N . SER A 1 148 ? 5.535 24.219 0.346 1 98.25 148 SER A N 1
ATOM 1094 C CA . SER A 1 148 ? 6.102 25.344 -0.381 1 98.25 148 SER A CA 1
ATOM 1095 C C . SER A 1 148 ? 5.305 25.641 -1.646 1 98.25 148 SER A C 1
ATOM 1097 O O . SER A 1 148 ? 5.02 26.812 -1.945 1 98.25 148 SER A O 1
ATOM 1099 N N . GLU A 1 149 ? 4.906 24.656 -2.359 1 97.94 149 GLU A N 1
ATOM 1100 C CA . GLU A 1 149 ? 4.203 24.797 -3.631 1 97.94 149 GLU A CA 1
ATOM 1101 C C . GLU A 1 149 ? 2.822 25.406 -3.43 1 97.94 149 GLU A C 1
ATOM 1103 O O . GLU A 1 149 ? 2.365 26.203 -4.25 1 97.94 149 GLU A O 1
ATOM 1108 N N . ILE A 1 150 ? 2.201 25.047 -2.352 1 98 150 ILE A N 1
ATOM 1109 C CA . ILE A 1 150 ? 0.859 25.578 -2.131 1 98 150 ILE A CA 1
ATOM 1110 C C . ILE A 1 150 ? 0.939 26.875 -1.336 1 98 150 ILE A C 1
ATOM 1112 O O . ILE A 1 150 ? -0.088 27.438 -0.936 1 98 150 ILE A O 1
ATOM 1116 N N . GLU A 1 151 ? 2.129 27.297 -1.043 1 97.19 151 GLU A N 1
ATOM 1117 C CA . GLU A 1 151 ? 2.381 28.547 -0.323 1 97.19 151 GLU A CA 1
ATOM 1118 C C . GLU A 1 151 ? 1.771 28.5 1.075 1 97.19 151 GLU A C 1
ATOM 1120 O O . GLU A 1 151 ? 1.083 29.438 1.483 1 97.19 151 GLU A O 1
ATOM 1125 N N . ALA A 1 152 ? 1.962 27.375 1.715 1 98.06 152 ALA A N 1
ATOM 1126 C CA . ALA A 1 152 ? 1.581 27.281 3.121 1 98.06 152 ALA A CA 1
ATOM 1127 C C . ALA A 1 152 ? 2.418 28.234 3.979 1 98.06 152 ALA A C 1
ATOM 1129 O O . ALA A 1 152 ? 3.607 28.422 3.721 1 98.06 152 ALA A O 1
ATOM 1130 N N . GLU A 1 153 ? 1.792 28.797 4.98 1 97.19 153 GLU A N 1
ATOM 1131 C CA . GLU A 1 153 ? 2.484 29.719 5.883 1 97.19 153 GLU A CA 1
ATOM 1132 C C . GLU A 1 153 ? 3.27 28.953 6.945 1 97.19 153 GLU A C 1
ATOM 1134 O O . GLU A 1 153 ? 4.184 29.5 7.562 1 97.19 153 GLU A O 1
ATOM 1139 N N . LEU A 1 154 ? 2.885 27.719 7.109 1 97.31 154 LEU A N 1
ATOM 1140 C CA . LEU A 1 154 ? 3.457 26.891 8.164 1 97.31 154 LEU A CA 1
ATOM 1141 C C . LEU A 1 154 ? 3.404 25.406 7.797 1 97.31 154 LEU A C 1
ATOM 1143 O O . LEU A 1 154 ? 2.408 24.938 7.242 1 97.31 154 LEU A O 1
ATOM 1147 N N . LEU A 1 155 ? 4.504 24.703 8.07 1 98.44 155 LEU A N 1
ATOM 1148 C CA . LEU A 1 155 ? 4.531 23.25 8.039 1 98.44 155 LEU A CA 1
ATOM 1149 C C . LEU A 1 155 ? 4.586 22.688 9.453 1 98.44 155 LEU A C 1
ATOM 1151 O O . LEU A 1 155 ? 5.508 22.984 10.211 1 98.44 155 LEU A O 1
ATOM 1155 N N . ILE A 1 156 ? 3.629 21.906 9.773 1 98.25 156 ILE A N 1
ATOM 1156 C CA . ILE A 1 156 ? 3.607 21.266 11.086 1 98.25 156 ILE A CA 1
ATOM 1157 C C . ILE A 1 156 ? 3.992 19.797 10.945 1 98.25 156 ILE A C 1
ATOM 1159 O O . ILE A 1 156 ? 3.291 19.031 10.289 1 98.25 156 ILE A O 1
ATOM 1163 N N . LYS A 1 157 ? 5.102 19.484 11.477 1 97.94 157 LYS A N 1
ATOM 1164 C CA . LYS A 1 157 ? 5.441 18.078 11.656 1 97.94 157 LYS A CA 1
ATOM 1165 C C . LYS A 1 157 ? 4.832 17.531 12.938 1 97.94 157 LYS A C 1
ATOM 1167 O O . LYS A 1 157 ? 5.367 17.75 14.031 1 97.94 157 LYS A O 1
ATOM 1172 N N . ALA A 1 158 ? 3.75 16.828 12.781 1 95.75 158 ALA A N 1
ATOM 1173 C CA . ALA A 1 158 ? 3.041 16.234 13.914 1 95.75 158 ALA A CA 1
ATOM 1174 C C . ALA A 1 158 ? 3.568 14.836 14.219 1 95.75 158 ALA A C 1
ATOM 1176 O O . ALA A 1 158 ? 3.336 13.898 13.453 1 95.75 158 ALA A O 1
ATOM 1177 N N . THR A 1 159 ? 4.207 14.688 15.359 1 92.19 159 THR A N 1
ATOM 1178 C CA . THR A 1 159 ? 4.879 13.445 15.734 1 92.19 159 THR A CA 1
ATOM 1179 C C . THR A 1 159 ? 4.598 13.109 17.203 1 92.19 159 THR A C 1
ATOM 1181 O O . THR A 1 159 ? 3.664 13.641 17.797 1 92.19 159 THR A O 1
ATOM 1184 N N . LYS A 1 160 ? 5.34 12.094 17.688 1 87.69 160 LYS A N 1
ATOM 1185 C CA . LYS A 1 160 ? 5.109 11.648 19.062 1 87.69 160 LYS A CA 1
ATOM 1186 C C . LYS A 1 160 ? 5.832 12.539 20.062 1 87.69 160 LYS A C 1
ATOM 1188 O O . LYS A 1 160 ? 5.562 12.492 21.266 1 87.69 160 LYS A O 1
ATOM 1193 N N . VAL A 1 161 ? 6.676 13.398 19.562 1 89.06 161 VAL A N 1
ATOM 1194 C CA . VAL A 1 161 ? 7.441 14.25 20.469 1 89.06 161 VAL A CA 1
ATOM 1195 C C . VAL A 1 161 ? 6.828 15.648 20.5 1 89.06 161 VAL A C 1
ATOM 1197 O O . VAL A 1 161 ? 6.176 16.078 19.547 1 89.06 161 VAL A O 1
ATOM 1200 N N . ASP A 1 162 ? 7.086 16.359 21.562 1 92.69 162 ASP A N 1
ATOM 1201 C CA . ASP A 1 162 ? 6.453 17.656 21.75 1 92.69 162 ASP A CA 1
ATOM 1202 C C . ASP A 1 162 ? 7.332 18.781 21.203 1 92.69 162 ASP A C 1
ATOM 1204 O O . ASP A 1 162 ? 6.945 19.953 21.234 1 92.69 162 ASP A O 1
ATOM 1208 N N . GLY A 1 163 ? 8.461 18.406 20.719 1 94.62 163 GLY A N 1
ATOM 1209 C CA . GLY A 1 163 ? 9.375 19.391 20.172 1 94.62 163 GLY A CA 1
ATOM 1210 C C . GLY A 1 163 ? 10.758 18.844 19.906 1 94.62 163 GLY A C 1
ATOM 1211 O O . GLY A 1 163 ? 10.938 17.625 19.781 1 94.62 163 GLY A O 1
ATOM 1212 N N . VAL A 1 164 ? 11.633 19.75 19.656 1 94.88 164 VAL A N 1
ATOM 1213 C CA . VAL A 1 164 ? 13.031 19.422 19.359 1 94.88 164 VAL A CA 1
ATOM 1214 C C . VAL A 1 164 ? 13.883 19.656 20.609 1 94.88 164 VAL A C 1
ATOM 1216 O O . VAL A 1 164 ? 13.734 20.672 21.297 1 94.88 164 VAL A O 1
ATOM 1219 N N . TYR A 1 165 ? 14.711 18.641 20.859 1 93.12 165 TYR A N 1
ATOM 1220 C CA . TYR A 1 165 ? 15.609 18.75 22 1 93.12 165 TYR A CA 1
ATOM 1221 C C . TYR A 1 165 ? 17.062 18.859 21.547 1 93.12 165 TYR A C 1
ATOM 1223 O O . TYR A 1 165 ? 17.406 18.453 20.438 1 93.12 165 TYR A O 1
ATOM 1231 N N . ASP A 1 166 ? 17.875 19.391 22.422 1 89.44 166 ASP A N 1
ATOM 1232 C CA . ASP A 1 166 ? 19.281 19.578 22.078 1 89.44 166 ASP A CA 1
ATOM 1233 C C . ASP A 1 166 ? 20.016 18.234 22.031 1 89.44 166 ASP A C 1
ATOM 1235 O O . ASP A 1 166 ? 21.094 18.141 21.422 1 89.44 166 ASP A O 1
ATOM 1239 N N . LYS A 1 167 ? 19.484 17.328 22.719 1 88.31 167 LYS A N 1
ATOM 1240 C CA . LYS A 1 167 ? 19.953 15.953 22.703 1 88.31 167 LYS A CA 1
ATOM 1241 C C . LYS A 1 167 ? 18.812 14.984 23.016 1 88.31 167 LYS A C 1
ATOM 1243 O O . LYS A 1 167 ? 17.719 15.406 23.391 1 88.31 167 LYS A O 1
ATOM 1248 N N . ASP A 1 168 ?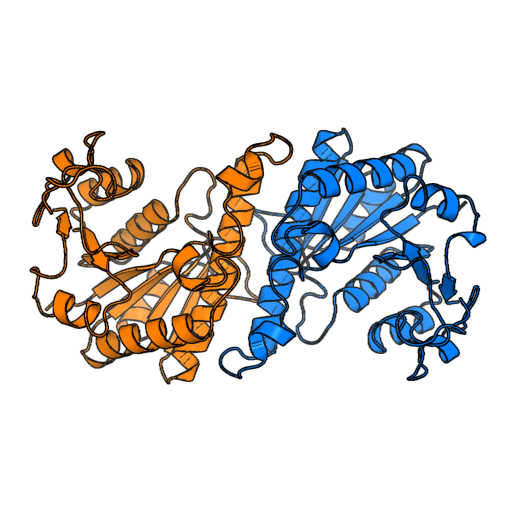 18.984 13.742 22.688 1 85.69 168 ASP A N 1
ATOM 1249 C CA . ASP A 1 168 ? 17.922 12.75 22.844 1 85.69 168 ASP A CA 1
ATOM 1250 C C . ASP A 1 168 ? 17.422 12.703 24.281 1 85.69 168 ASP A C 1
ATOM 1252 O O . ASP A 1 168 ? 18.125 12.195 25.172 1 85.69 168 ASP A O 1
ATOM 1256 N N . PRO A 1 169 ? 16.281 13.117 24.516 1 88.19 169 PRO A N 1
ATOM 1257 C CA . PRO A 1 169 ? 15.773 13.164 25.891 1 88.19 169 PRO A CA 1
ATOM 1258 C C . PRO A 1 169 ? 15.57 11.781 26.5 1 88.19 169 PRO A C 1
ATOM 1260 O O . PRO A 1 169 ? 15.445 11.648 27.719 1 88.19 169 PRO A O 1
ATOM 1263 N N . ASN A 1 170 ? 15.391 10.734 25.672 1 86.56 170 ASN A N 1
ATOM 1264 C CA . ASN A 1 170 ? 15.281 9.367 26.172 1 86.56 170 ASN A CA 1
ATOM 1265 C C . ASN A 1 170 ? 16.625 8.836 26.672 1 86.56 170 ASN A C 1
ATOM 1267 O O . ASN A 1 170 ? 16.672 7.875 27.438 1 86.56 170 ASN A O 1
ATOM 1271 N N . LYS A 1 171 ? 17.656 9.492 26.172 1 87.31 171 LYS A N 1
ATOM 1272 C CA . LYS A 1 171 ? 19.016 9.055 26.516 1 87.31 171 LYS A CA 1
ATOM 1273 C C . LYS A 1 171 ? 19.641 9.961 27.578 1 87.31 171 LYS A C 1
ATOM 1275 O O . LYS A 1 171 ? 20.484 9.516 28.359 1 87.31 171 LYS A O 1
ATOM 1280 N N . PHE A 1 172 ? 19.234 11.188 27.594 1 90.75 172 PHE A N 1
ATOM 1281 C CA . PHE A 1 172 ? 19.844 12.172 28.469 1 90.75 172 PHE A CA 1
ATOM 1282 C C . PHE A 1 172 ? 18.781 12.867 29.328 1 90.75 172 PHE A C 1
ATOM 1284 O O . PHE A 1 172 ? 17.922 13.57 28.797 1 90.75 172 PHE A O 1
ATOM 1291 N N . ASP A 1 173 ? 18.984 12.867 30.531 1 92.38 173 ASP A N 1
ATOM 1292 C CA . ASP A 1 173 ? 18.016 13.438 31.453 1 92.38 173 ASP A CA 1
ATOM 1293 C C . ASP A 1 173 ? 18.094 14.961 31.453 1 92.38 173 ASP A C 1
ATOM 1295 O O . ASP A 1 173 ? 17.141 15.641 31.859 1 92.38 173 ASP A O 1
ATOM 1299 N N . ASP A 1 174 ? 19.172 15.477 31.047 1 93.75 174 ASP A N 1
ATOM 1300 C CA . ASP A 1 174 ? 19.344 16.922 31.078 1 93.75 174 ASP A CA 1
ATOM 1301 C C . ASP A 1 174 ? 19.047 17.547 29.703 1 93.75 174 ASP A C 1
ATOM 1303 O O . ASP A 1 174 ? 19.406 18.688 29.438 1 93.75 174 ASP A O 1
ATOM 1307 N N . ALA A 1 175 ? 18.438 16.719 28.875 1 92.31 175 ALA A N 1
ATOM 1308 C CA . ALA A 1 175 ? 18.047 17.25 27.562 1 92.31 175 ALA A CA 1
ATOM 1309 C C . ALA A 1 175 ? 17.125 18.453 27.703 1 92.31 175 ALA A C 1
ATOM 1311 O O . ALA A 1 175 ? 16.25 18.484 28.562 1 92.31 175 ALA A O 1
ATOM 1312 N N . VAL A 1 176 ? 17.344 19.531 26.922 1 93.81 176 VAL A N 1
ATOM 1313 C CA . VAL A 1 176 ? 16.562 20.766 26.969 1 93.81 176 VAL A CA 1
ATOM 1314 C C . VAL A 1 176 ? 15.789 20.938 25.672 1 93.81 176 VAL A C 1
ATOM 1316 O O . VAL A 1 176 ? 16.359 20.828 24.578 1 93.81 176 VAL A O 1
ATOM 1319 N N . LYS A 1 177 ? 14.516 21.172 25.844 1 94.75 177 LYS A N 1
ATOM 1320 C CA . LYS A 1 177 ? 13.688 21.453 24.672 1 94.75 177 LYS A CA 1
ATOM 1321 C C . LYS A 1 177 ? 14.031 22.828 24.078 1 94.75 177 LYS A C 1
ATOM 1323 O O . LYS A 1 177 ? 14.148 23.812 24.797 1 94.75 177 LYS A O 1
ATOM 1328 N N . LEU A 1 178 ? 14.195 22.859 22.828 1 94.81 178 LEU A N 1
ATOM 1329 C CA . LEU A 1 178 ? 14.508 24.078 22.109 1 94.81 178 LEU A CA 1
ATOM 1330 C C . LEU A 1 178 ? 13.242 24.734 21.562 1 94.81 178 LEU A C 1
ATOM 1332 O O . LEU A 1 178 ? 12.594 24.172 20.672 1 94.81 178 LEU A O 1
ATOM 1336 N N . ASP A 1 179 ? 12.914 25.922 22.031 1 95.69 179 ASP A N 1
ATOM 1337 C CA . ASP A 1 179 ? 11.688 26.578 21.594 1 95.69 179 ASP A CA 1
ATOM 1338 C C . ASP A 1 179 ? 11.805 27.047 20.141 1 95.69 179 ASP A C 1
ATOM 1340 O O . ASP A 1 179 ? 10.883 26.875 19.359 1 95.69 179 ASP A O 1
ATOM 1344 N N . THR A 1 180 ? 12.922 27.656 19.906 1 96.94 180 THR A N 1
ATOM 1345 C CA . THR A 1 180 ? 13.172 28.172 18.562 1 96.94 180 THR A CA 1
ATOM 1346 C C . THR A 1 180 ? 14.547 27.75 18.078 1 96.94 180 THR A C 1
ATOM 1348 O O . THR A 1 180 ? 15.516 27.766 18.828 1 96.94 180 THR A O 1
ATOM 1351 N N . LEU A 1 181 ? 14.547 27.328 16.828 1 96 181 LEU A N 1
ATOM 1352 C CA . LEU A 1 181 ? 15.789 26.984 16.141 1 96 181 LEU A CA 1
ATOM 1353 C C . LEU A 1 181 ? 15.875 27.688 14.797 1 96 181 LEU A C 1
ATOM 1355 O O . LEU A 1 181 ? 14.859 27.891 14.133 1 96 181 LEU A O 1
ATOM 1359 N N . THR A 1 182 ? 17.125 28.062 14.414 1 96.62 182 THR A N 1
ATOM 1360 C CA . THR A 1 182 ? 17.344 28.484 13.031 1 96.62 182 THR A CA 1
ATOM 1361 C C . THR A 1 182 ? 17.453 27.266 12.109 1 96.62 182 THR A C 1
ATOM 1363 O O . THR A 1 182 ? 17.672 26.156 12.57 1 96.62 182 THR A O 1
ATOM 1366 N N . TYR A 1 183 ? 17.281 27.547 10.805 1 96.56 183 TYR A N 1
ATOM 1367 C CA . TYR A 1 183 ? 17.5 26.484 9.844 1 96.56 183 TYR A CA 1
ATOM 1368 C C . TYR A 1 183 ? 18.906 25.906 9.953 1 96.56 183 TYR A C 1
ATOM 1370 O O . TYR A 1 183 ? 19.094 24.703 9.836 1 96.56 183 TYR A O 1
ATOM 1378 N N . GLU A 1 184 ? 19.875 26.781 10.234 1 94.75 184 GLU A N 1
ATOM 1379 C CA . GLU A 1 184 ? 21.266 26.359 10.367 1 94.75 184 GLU A CA 1
ATOM 1380 C C . GLU A 1 184 ? 21.453 25.406 11.547 1 94.75 184 GLU A C 1
ATOM 1382 O O . GLU A 1 184 ? 22.141 24.406 11.445 1 94.75 184 GLU A O 1
ATOM 1387 N N . GLN A 1 185 ? 20.844 25.781 12.602 1 93.38 185 GLN A N 1
ATOM 1388 C CA . GLN A 1 185 ? 20.906 24.922 13.781 1 93.38 185 GLN A CA 1
ATOM 1389 C C . GLN A 1 185 ? 20.281 23.562 13.508 1 93.38 185 GLN A C 1
ATOM 1391 O O . GLN A 1 185 ? 20.781 22.547 13.969 1 93.38 185 GLN A O 1
ATOM 1396 N N . ALA A 1 186 ? 19.172 23.609 12.758 1 93.56 186 ALA A N 1
ATOM 1397 C CA . ALA A 1 186 ? 18.438 22.375 12.461 1 93.56 186 ALA A CA 1
ATOM 1398 C C . ALA A 1 186 ? 19.219 21.484 11.508 1 93.56 186 ALA A C 1
ATOM 1400 O O . ALA A 1 186 ? 18.938 20.281 11.398 1 93.56 186 ALA A O 1
ATOM 1401 N N . LEU A 1 187 ? 20.203 22.016 10.836 1 91.62 187 LEU A N 1
ATOM 1402 C CA . LEU A 1 187 ? 21 21.25 9.891 1 91.62 187 LEU A CA 1
ATOM 1403 C C . LEU A 1 187 ? 22.219 20.641 10.578 1 91.62 187 LEU A C 1
ATOM 1405 O O . LEU A 1 187 ? 22.922 19.812 9.992 1 91.62 187 LEU A O 1
ATOM 1409 N N . THR A 1 188 ? 22.375 20.969 11.781 1 84.81 188 THR A N 1
ATOM 1410 C CA . THR A 1 188 ? 23.531 20.422 12.492 1 84.81 188 THR A CA 1
ATOM 1411 C C . THR A 1 188 ? 23.25 18.984 12.93 1 84.81 188 THR A C 1
ATOM 1413 O O . THR A 1 188 ? 22.109 18.609 13.148 1 84.81 188 THR A O 1
ATOM 1416 N N . LYS A 1 189 ? 24.25 18.188 12.906 1 69.25 189 LYS A N 1
ATOM 1417 C CA . LYS A 1 189 ? 24.188 16.734 13.008 1 69.25 189 LYS A CA 1
ATOM 1418 C C . LYS A 1 189 ? 23.5 16.297 14.305 1 69.25 189 LYS A C 1
ATOM 1420 O O . LYS A 1 189 ? 22.859 15.25 14.352 1 69.25 189 LYS A O 1
ATOM 1425 N N . ASP A 1 190 ? 23.453 17.047 15.242 1 71.25 190 ASP A N 1
ATOM 1426 C CA . ASP A 1 190 ? 23.016 16.547 16.547 1 71.25 190 ASP A CA 1
ATOM 1427 C C . ASP A 1 190 ? 21.531 16.812 16.766 1 71.25 190 ASP A C 1
ATOM 1429 O O . ASP A 1 190 ? 20.906 16.219 17.641 1 71.25 190 ASP A O 1
ATOM 1433 N N . ILE A 1 191 ? 21.016 17.688 16 1 75.44 191 ILE A N 1
ATOM 1434 C CA . ILE A 1 191 ? 19.609 18.047 16.141 1 75.44 191 ILE A CA 1
ATOM 1435 C C . ILE A 1 191 ? 18.812 17.469 14.977 1 75.44 191 ILE A C 1
ATOM 1437 O O . ILE A 1 191 ? 19.016 17.859 13.82 1 75.44 191 ILE A O 1
ATOM 1441 N N . LYS A 1 192 ? 18.172 16.375 15.188 1 81.62 192 LYS A N 1
ATOM 1442 C CA . LYS A 1 192 ? 17.469 15.703 14.102 1 81.62 192 LYS A CA 1
ATOM 1443 C C . LYS A 1 192 ? 16 16.109 14.055 1 81.62 192 LYS A C 1
ATOM 1445 O O . LYS A 1 192 ? 15.141 15.43 14.617 1 81.62 192 LYS A O 1
ATOM 1450 N N . VAL A 1 193 ? 15.719 17.219 13.43 1 87.5 193 VAL A N 1
ATOM 1451 C CA . VAL A 1 193 ? 14.352 17.688 13.234 1 87.5 193 VAL A CA 1
ATOM 1452 C C . VAL A 1 193 ? 13.703 16.938 12.078 1 87.5 193 VAL A C 1
ATOM 1454 O O . VAL A 1 193 ? 12.641 16.328 12.242 1 87.5 193 VAL A O 1
ATOM 1457 N N . MET A 1 194 ? 14.219 16.938 10.844 1 93.5 194 MET A N 1
ATOM 1458 C CA . MET A 1 194 ? 13.93 16.297 9.57 1 93.5 194 MET A CA 1
ATOM 1459 C C . MET A 1 194 ? 15.211 15.984 8.805 1 93.5 194 MET A C 1
ATOM 1461 O O . MET A 1 194 ? 16.297 16.328 9.258 1 93.5 194 MET A O 1
ATOM 1465 N N . ASP A 1 195 ? 15.086 15.219 7.824 1 92.06 195 ASP A N 1
ATOM 1466 C CA . ASP A 1 195 ? 16.281 15 7.012 1 92.06 195 ASP A CA 1
ATOM 1467 C C . ASP A 1 195 ? 16.812 16.312 6.441 1 92.06 195 ASP A C 1
ATOM 1469 O O . ASP A 1 195 ? 16.062 17.281 6.301 1 92.06 195 ASP A O 1
ATOM 1473 N N . ASP A 1 196 ? 18.031 16.312 6.051 1 94 196 ASP A N 1
ATOM 1474 C CA . ASP A 1 196 ? 18.703 17.547 5.633 1 94 196 ASP A CA 1
ATOM 1475 C C . ASP A 1 196 ? 18.062 18.141 4.387 1 94 196 ASP A C 1
ATOM 1477 O O . ASP A 1 196 ? 17.984 19.359 4.246 1 94 196 ASP A O 1
ATOM 1481 N N . THR A 1 197 ? 17.672 17.328 3.494 1 94.38 197 THR A N 1
ATOM 1482 C CA . THR A 1 197 ? 17.062 17.812 2.262 1 94.38 197 THR A CA 1
ATOM 1483 C C . THR A 1 197 ? 15.789 18.594 2.561 1 94.38 197 THR A C 1
ATOM 1485 O O . THR A 1 197 ? 15.555 19.656 1.985 1 94.38 197 THR A O 1
ATOM 1488 N N . SER A 1 198 ? 14.992 18.094 3.457 1 96.62 198 SER A N 1
ATOM 1489 C CA . SER A 1 198 ? 13.758 18.766 3.869 1 96.62 198 SER A CA 1
ATOM 1490 C C . SER A 1 198 ? 14.047 20.125 4.48 1 96.62 198 SER A C 1
ATOM 1492 O O . SER A 1 198 ? 13.406 21.125 4.125 1 96.62 198 SER A O 1
ATOM 1494 N N . ILE A 1 199 ? 14.992 20.172 5.379 1 96.75 199 ILE A N 1
ATOM 1495 C CA . ILE A 1 199 ? 15.328 21.422 6.07 1 96.75 199 ILE A CA 1
ATOM 1496 C C . ILE A 1 199 ? 15.883 22.422 5.066 1 96.75 199 ILE A C 1
ATOM 1498 O O . ILE A 1 199 ? 15.531 23.609 5.109 1 96.75 199 ILE A O 1
ATOM 1502 N N . ALA A 1 200 ? 16.766 21.969 4.215 1 96.62 200 ALA A N 1
ATOM 1503 C CA . ALA A 1 200 ? 17.359 22.844 3.205 1 96.62 200 ALA A CA 1
ATOM 1504 C C . ALA A 1 200 ? 16.281 23.438 2.307 1 96.62 200 ALA A C 1
ATOM 1506 O O . ALA A 1 200 ? 16.312 24.625 1.983 1 96.62 200 ALA A O 1
ATOM 1507 N N . LEU A 1 201 ? 15.367 22.625 1.901 1 97.25 201 LEU A N 1
ATOM 1508 C CA . LEU A 1 201 ? 14.266 23.078 1.058 1 97.25 201 LEU A CA 1
ATOM 1509 C C . LEU A 1 201 ? 13.406 24.094 1.788 1 97.25 201 LEU A C 1
ATOM 1511 O O . LEU A 1 201 ? 12.977 25.094 1.194 1 97.25 201 LEU A O 1
ATOM 1515 N N . ALA A 1 202 ? 13.156 23.844 3.041 1 98 202 ALA A N 1
ATOM 1516 C CA . ALA A 1 202 ? 12.375 24.781 3.846 1 98 202 ALA A CA 1
ATOM 1517 C C . ALA A 1 202 ? 13.086 26.125 3.963 1 98 202 ALA A C 1
ATOM 1519 O O . ALA A 1 202 ? 12.453 27.172 3.836 1 98 202 ALA A O 1
ATOM 1520 N N . ARG A 1 203 ? 14.367 26.047 4.195 1 97.31 203 ARG A N 1
ATOM 1521 C CA . ARG A 1 203 ? 15.18 27.25 4.309 1 97.31 203 ARG A CA 1
ATOM 1522 C C . ARG A 1 203 ? 15.109 28.078 3.029 1 97.31 203 ARG A C 1
ATOM 1524 O O . ARG A 1 203 ? 14.883 29.297 3.078 1 97.31 203 ARG A O 1
ATOM 1531 N N . GLU A 1 204 ? 15.273 27.469 1.966 1 97.19 204 GLU A N 1
ATOM 1532 C CA . GLU A 1 204 ? 15.281 28.141 0.667 1 97.19 204 GLU A CA 1
ATOM 1533 C C . GLU A 1 204 ? 13.945 28.828 0.4 1 97.19 204 GLU A C 1
ATOM 1535 O O . GLU A 1 204 ? 13.898 29.844 -0.315 1 97.19 204 GLU A O 1
ATOM 1540 N N . ASN A 1 205 ? 12.898 28.359 0.994 1 97.62 205 ASN A N 1
ATOM 1541 C CA . ASN A 1 205 ? 11.57 28.906 0.737 1 97.62 205 ASN A CA 1
ATOM 1542 C C . ASN A 1 205 ? 11.031 29.672 1.941 1 97.62 205 ASN A C 1
ATOM 1544 O O . ASN A 1 205 ? 9.859 30.047 1.976 1 97.62 205 ASN A O 1
ATOM 1548 N N . SER A 1 206 ? 11.898 29.875 2.945 1 97.94 206 SER A N 1
ATOM 1549 C CA . SER A 1 206 ? 11.539 30.578 4.172 1 97.94 206 SER A CA 1
ATOM 1550 C C . SER A 1 206 ? 10.266 30 4.785 1 97.94 206 SER A C 1
ATOM 1552 O O . SER A 1 206 ? 9.367 30.75 5.184 1 97.94 206 SER A O 1
ATOM 1554 N N . LEU A 1 207 ? 10.125 28.672 4.754 1 98.25 207 LEU A N 1
ATOM 1555 C CA . LEU A 1 207 ? 8.969 27.969 5.309 1 98.25 207 LEU A CA 1
ATOM 1556 C C . LEU A 1 207 ? 9.219 27.578 6.758 1 98.25 207 LEU A C 1
ATOM 1558 O O . LEU A 1 207 ? 10.047 26.688 7.031 1 98.25 207 LEU A O 1
ATOM 1562 N N . PRO A 1 208 ? 8.531 28.188 7.688 1 97.94 208 PRO A N 1
ATOM 1563 C CA . PRO A 1 208 ? 8.703 27.75 9.078 1 97.94 208 PRO A CA 1
ATOM 1564 C C . PRO A 1 208 ? 8.188 26.328 9.312 1 97.94 208 PRO A C 1
ATOM 1566 O O . PRO A 1 208 ? 7.172 25.938 8.742 1 97.94 208 PRO A O 1
ATOM 1569 N N . ILE A 1 209 ? 8.93 25.594 10.172 1 98 209 ILE A N 1
ATOM 1570 C CA . ILE A 1 209 ? 8.57 24.234 10.531 1 98 209 ILE A CA 1
ATOM 1571 C C . ILE A 1 209 ? 8.258 24.156 12.023 1 98 209 ILE A C 1
ATOM 1573 O O . ILE A 1 209 ? 9.078 24.562 12.852 1 98 209 ILE A O 1
ATOM 1577 N N . VAL A 1 210 ? 7.148 23.656 12.32 1 97.75 210 VAL A N 1
ATOM 1578 C CA . VAL A 1 210 ? 6.75 23.438 13.711 1 97.75 210 VAL A CA 1
ATOM 1579 C C . VAL A 1 210 ? 6.789 21.938 14.023 1 97.75 210 VAL A C 1
ATOM 1581 O O . VAL A 1 210 ? 6.32 21.125 13.234 1 97.75 210 VAL A O 1
ATOM 1584 N N . VAL A 1 211 ? 7.406 21.578 15.094 1 97.31 211 VAL A N 1
ATOM 1585 C CA . VAL A 1 211 ? 7.41 20.219 15.594 1 97.31 211 VAL A CA 1
ATOM 1586 C C . VAL A 1 211 ? 6.574 20.125 16.875 1 97.31 211 VAL A C 1
ATOM 1588 O O . VAL A 1 211 ? 6.836 20.828 17.844 1 97.31 211 VAL A O 1
ATOM 1591 N N . CYS A 1 212 ? 5.605 19.281 16.844 1 96.88 212 CYS A N 1
ATOM 1592 C CA . CYS A 1 212 ? 4.727 19.188 18 1 96.88 212 CYS A CA 1
ATOM 1593 C C . CYS A 1 212 ? 4.195 17.781 18.188 1 96.88 212 CYS A C 1
ATOM 1595 O O . CYS A 1 212 ? 4.402 16.922 17.344 1 96.88 212 CYS A O 1
ATOM 1597 N N . ASN A 1 213 ? 3.551 17.562 19.328 1 94.94 213 ASN A N 1
ATOM 1598 C CA . ASN A 1 213 ? 2.93 16.281 19.656 1 94.94 213 ASN A CA 1
ATOM 1599 C C . ASN A 1 213 ? 1.527 16.188 19.062 1 94.94 213 ASN A C 1
ATOM 1601 O O . ASN A 1 213 ? 0.631 16.938 19.438 1 94.94 213 ASN A O 1
ATOM 1605 N N . MET A 1 214 ? 1.344 15.211 18.188 1 90.06 214 MET A N 1
ATOM 1606 C CA . MET A 1 214 ? 0.08 15.078 17.469 1 90.06 214 MET A CA 1
ATOM 1607 C C . MET A 1 214 ? -0.982 14.438 18.359 1 90.06 214 MET A C 1
ATOM 1609 O O . MET A 1 214 ? -2.17 14.469 18.031 1 90.06 214 MET A O 1
ATOM 1613 N N . PHE A 1 215 ? -0.638 13.844 19.469 1 92.12 215 PHE A N 1
ATOM 1614 C CA . PHE A 1 215 ? -1.566 13.055 20.281 1 92.12 215 PHE A CA 1
ATOM 1615 C C . PHE A 1 215 ? -2.201 13.914 21.359 1 92.12 215 PHE A C 1
ATOM 1617 O O . PHE A 1 215 ? -3.072 13.445 22.094 1 92.12 215 PHE A O 1
ATOM 1624 N N . GLU A 1 216 ? -1.8 15.148 21.438 1 94.19 216 GLU A N 1
ATOM 1625 C CA . GLU A 1 216 ? -2.424 16.078 22.375 1 94.19 216 GLU A CA 1
ATOM 1626 C C . GLU A 1 216 ? -3.643 16.75 21.75 1 94.19 216 GLU A C 1
ATOM 1628 O O . GLU A 1 216 ? -3.518 17.484 20.766 1 94.19 216 GLU A O 1
ATOM 1633 N N . GLU A 1 217 ? -4.789 16.484 22.391 1 96.31 217 GLU A N 1
ATOM 1634 C CA . GLU A 1 217 ? -6.043 17.031 21.891 1 96.31 217 GLU A CA 1
ATOM 1635 C C . GLU A 1 217 ? -6.012 18.547 21.875 1 96.31 217 GLU A C 1
ATOM 1637 O O . GLU A 1 217 ? -5.641 19.188 22.859 1 96.31 217 GLU A O 1
ATOM 1642 N N . GLY A 1 218 ? -6.32 19.125 20.75 1 97 218 GLY A N 1
ATOM 1643 C CA . GLY A 1 218 ? -6.438 20.562 20.625 1 97 218 GLY A CA 1
ATOM 1644 C C . GLY A 1 218 ? -5.109 21.25 20.375 1 97 218 GLY A C 1
ATOM 1645 O O . GLY A 1 218 ? -5.062 22.469 20.172 1 97 218 GLY A O 1
ATOM 1646 N N . ASN A 1 219 ? -4.121 20.469 20.375 1 96.56 219 ASN A N 1
ATOM 1647 C CA . ASN A 1 219 ? -2.768 21 20.266 1 96.56 219 ASN A CA 1
ATOM 1648 C C . ASN A 1 219 ? -2.566 21.75 18.938 1 96.56 219 ASN A C 1
ATOM 1650 O O . ASN A 1 219 ? -2.023 22.859 18.938 1 96.56 219 ASN A O 1
ATOM 1654 N N . LEU A 1 220 ? -2.99 21.188 17.828 1 96.81 220 LEU A N 1
ATOM 1655 C CA . LEU A 1 220 ? -2.809 21.797 16.516 1 96.81 220 LEU A CA 1
ATOM 1656 C C . LEU A 1 220 ? -3.492 23.156 16.453 1 96.81 220 LEU A C 1
ATOM 1658 O O . LEU A 1 220 ? -2.893 24.141 16 1 96.81 220 LEU A O 1
ATOM 1662 N N . LEU A 1 221 ? -4.711 23.219 16.922 1 96.75 221 LEU A N 1
ATOM 1663 C CA . LEU A 1 221 ? -5.457 24.469 16.891 1 96.75 221 LEU A CA 1
ATOM 1664 C C . LEU A 1 221 ? -4.793 25.516 17.781 1 96.75 221 LEU A C 1
ATOM 1666 O O . LEU A 1 221 ? -4.688 26.688 17.406 1 96.75 221 LEU A O 1
ATOM 1670 N N . ALA A 1 222 ? -4.398 25.078 18.969 1 96.62 222 ALA A N 1
ATOM 1671 C CA . ALA A 1 222 ? -3.74 26 19.891 1 96.62 222 ALA A CA 1
ATOM 1672 C C . ALA A 1 222 ? -2.49 26.609 19.266 1 96.62 222 ALA A C 1
ATOM 1674 O O . ALA A 1 222 ? -2.256 27.812 19.375 1 96.62 222 ALA A O 1
ATOM 1675 N N . ILE A 1 223 ? -1.731 25.812 18.609 1 95.25 223 ILE A N 1
ATOM 1676 C CA . ILE A 1 223 ? -0.51 26.25 17.938 1 95.25 223 ILE A CA 1
ATOM 1677 C C . ILE A 1 223 ? -0.858 27.234 16.828 1 95.25 223 ILE A C 1
ATOM 1679 O O . ILE A 1 223 ? -0.237 28.281 16.688 1 95.25 223 ILE A O 1
ATOM 1683 N N . MET A 1 224 ? -1.879 26.922 16.047 1 95.31 224 MET A N 1
ATOM 1684 C CA . MET A 1 224 ? -2.293 27.766 14.922 1 95.31 224 MET A CA 1
ATOM 1685 C C . MET A 1 224 ? -2.844 29.094 15.422 1 95.31 224 MET A C 1
ATOM 1687 O O . MET A 1 224 ? -2.805 30.094 14.695 1 95.31 224 MET A O 1
ATOM 1691 N N . LYS A 1 225 ? -3.27 29.094 16.656 1 94.5 225 LYS A N 1
ATOM 1692 C CA . LYS A 1 225 ? -3.771 30.328 17.266 1 94.5 225 LYS A CA 1
ATOM 1693 C C . LYS A 1 225 ? -2.645 31.125 17.922 1 94.5 225 LYS A C 1
ATOM 1695 O O . LYS A 1 225 ? -2.877 32.188 18.469 1 94.5 225 LYS A O 1
ATOM 1700 N N . GLY A 1 226 ? -1.489 30.516 17.984 1 93 226 GLY A N 1
ATOM 1701 C CA . GLY A 1 226 ? -0.34 31.312 18.375 1 93 226 GLY A CA 1
ATOM 1702 C C . GLY A 1 226 ? 0.33 30.812 19.641 1 93 226 GLY A C 1
ATOM 1703 O O . GLY A 1 226 ? 1.295 31.422 20.109 1 93 226 GLY A O 1
ATOM 1704 N N . ASP A 1 227 ? -0.14 29.734 20.25 1 94.38 227 ASP A N 1
ATOM 1705 C CA . ASP A 1 227 ? 0.503 29.188 21.438 1 94.38 227 ASP A CA 1
ATOM 1706 C C . ASP A 1 227 ? 1.746 28.375 21.078 1 94.38 227 ASP A C 1
ATOM 1708 O O . ASP A 1 227 ? 1.679 27.156 20.938 1 94.38 227 ASP A O 1
ATOM 1712 N N . MET A 1 228 ? 2.857 29 21.109 1 93.44 228 MET A N 1
ATOM 1713 C CA . MET A 1 228 ? 4.102 28.375 20.656 1 93.44 228 MET A CA 1
ATOM 1714 C C . MET A 1 228 ? 4.793 27.656 21.812 1 93.44 228 MET A C 1
ATOM 1716 O O . MET A 1 228 ? 5.844 27.047 21.625 1 93.44 228 MET A O 1
ATOM 1720 N N . SER A 1 229 ? 4.199 27.703 22.984 1 94.56 229 SER A N 1
ATOM 1721 C CA . SER A 1 229 ? 4.762 26.969 24.125 1 94.56 229 SER A CA 1
ATOM 1722 C C . SER A 1 229 ? 4.547 25.469 23.969 1 94.56 229 SER A C 1
ATOM 1724 O O . SER A 1 229 ? 5.176 24.672 24.672 1 94.56 229 SER A O 1
ATOM 1726 N N . LEU A 1 230 ? 3.781 25.094 22.984 1 95.31 230 LEU A N 1
ATOM 1727 C CA . LEU A 1 230 ? 3.367 23.703 22.828 1 95.31 230 LEU A CA 1
ATOM 1728 C C . LEU A 1 230 ? 4.188 23 21.75 1 95.31 230 LEU A C 1
ATOM 1730 O O . LEU A 1 230 ? 3.902 21.859 21.391 1 95.31 230 LEU A O 1
ATOM 1734 N N . CYS A 1 231 ? 5.223 23.688 21.219 1 96.94 231 CYS A N 1
ATOM 1735 C CA . CYS A 1 231 ? 5.965 23.141 20.094 1 96.94 231 CYS A CA 1
ATOM 1736 C C . CYS A 1 231 ? 7.371 23.719 20.031 1 96.94 231 CYS A C 1
ATOM 1738 O O . CYS A 1 231 ? 7.781 24.469 20.922 1 96.94 231 CYS A O 1
ATOM 1740 N N . SER A 1 232 ? 8.164 23.234 19.219 1 97.56 232 SER A N 1
ATOM 1741 C CA . SER A 1 232 ? 9.383 23.891 18.734 1 97.56 232 SER A CA 1
ATOM 1742 C C . SER A 1 232 ? 9.195 24.422 17.312 1 97.56 232 SER A C 1
ATOM 1744 O O . SER A 1 232 ? 8.453 23.844 16.516 1 97.56 232 SER A O 1
ATOM 1746 N N . ILE A 1 233 ? 9.875 25.531 17.031 1 97.56 233 ILE A N 1
ATOM 1747 C CA . ILE A 1 233 ? 9.719 26.094 15.703 1 97.56 233 ILE A CA 1
ATOM 1748 C C . ILE A 1 233 ? 11.102 26.328 15.086 1 97.56 233 ILE A C 1
ATOM 1750 O O . ILE A 1 233 ? 12.016 26.797 15.758 1 97.56 233 ILE A O 1
ATOM 1754 N N . VAL A 1 234 ? 11.227 25.906 13.875 1 97.12 234 VAL A N 1
ATOM 1755 C CA . VAL A 1 234 ? 12.391 26.203 13.055 1 97.12 234 VAL A CA 1
ATOM 1756 C C . VAL A 1 234 ? 12.07 27.328 12.078 1 97.12 234 VAL A C 1
ATOM 1758 O O . VAL A 1 234 ? 11.125 27.219 11.289 1 97.12 234 VAL A O 1
ATOM 1761 N N . LYS A 1 235 ? 12.953 28.422 12.133 1 96.25 235 LYS A N 1
ATOM 1762 C CA . LYS A 1 235 ? 12.695 29.547 11.234 1 96.25 235 LYS A CA 1
ATOM 1763 C C . LYS A 1 235 ? 13.953 30.391 11.047 1 96.25 235 LYS A C 1
ATOM 1765 O O . LYS A 1 235 ? 14.859 30.359 11.883 1 96.25 235 LYS A O 1
ATOM 1770 N N . MET B 1 1 ? 2.525 -31.766 -20.953 1 61.59 1 MET B N 1
ATOM 1771 C CA . MET B 1 1 ? 2.959 -30.953 -19.812 1 61.59 1 MET B CA 1
ATOM 1772 C C . MET B 1 1 ? 2.344 -29.562 -19.875 1 61.59 1 MET B C 1
ATOM 1774 O O . MET B 1 1 ? 2.16 -29 -20.969 1 61.59 1 MET B O 1
ATOM 1778 N N . THR B 1 2 ? 1.636 -29.125 -18.734 1 68.56 2 THR B N 1
ATOM 1779 C CA . THR B 1 2 ? 1.026 -27.812 -18.656 1 68.56 2 THR B CA 1
ATOM 1780 C C . THR B 1 2 ? 2.033 -26.734 -19.031 1 68.56 2 THR B C 1
ATOM 1782 O O . THR B 1 2 ? 3.131 -26.672 -18.469 1 68.56 2 THR B O 1
ATOM 1785 N N . LYS B 1 3 ? 1.684 -26.078 -20.062 1 88.19 3 LYS B N 1
ATOM 1786 C CA . LYS B 1 3 ? 2.607 -25.078 -20.578 1 88.19 3 LYS B CA 1
ATOM 1787 C C . LYS B 1 3 ? 2.463 -23.75 -19.844 1 88.19 3 LYS B C 1
ATOM 1789 O O . LYS B 1 3 ? 3.455 -23.172 -19.391 1 88.19 3 LYS B O 1
ATOM 1794 N N . ARG B 1 4 ? 1.317 -23.234 -19.656 1 97.25 4 ARG B N 1
ATOM 1795 C CA . ARG B 1 4 ? 1.06 -21.938 -19.047 1 97.25 4 ARG B CA 1
ATOM 1796 C C . ARG B 1 4 ? 0.241 -22.078 -17.781 1 97.25 4 ARG B C 1
ATOM 1798 O O . ARG B 1 4 ? -0.825 -22.688 -17.781 1 97.25 4 ARG B O 1
ATOM 1805 N N . VAL B 1 5 ? 0.782 -21.5 -16.688 1 98.38 5 VAL B N 1
ATOM 1806 C CA . VAL B 1 5 ? 0.141 -21.641 -15.375 1 98.38 5 VAL B CA 1
ATOM 1807 C C . VAL B 1 5 ? 0.093 -20.297 -14.68 1 98.38 5 VAL B C 1
ATOM 1809 O O . VAL B 1 5 ? 0.983 -19.453 -14.859 1 98.38 5 VAL B O 1
ATOM 1812 N N . LEU B 1 6 ? -0.972 -20.047 -13.961 1 98.81 6 LEU B N 1
ATOM 1813 C CA . LEU B 1 6 ? -1.019 -18.922 -13.023 1 98.81 6 LEU B CA 1
ATOM 1814 C C . LEU B 1 6 ? -0.995 -19.422 -11.578 1 98.81 6 LEU B C 1
ATOM 1816 O O . LEU B 1 6 ? -1.776 -20.312 -11.211 1 98.81 6 LEU B O 1
ATOM 1820 N N . VAL B 1 7 ? -0.068 -18.953 -10.812 1 98.75 7 VAL B N 1
ATOM 1821 C CA . VAL B 1 7 ? 0.0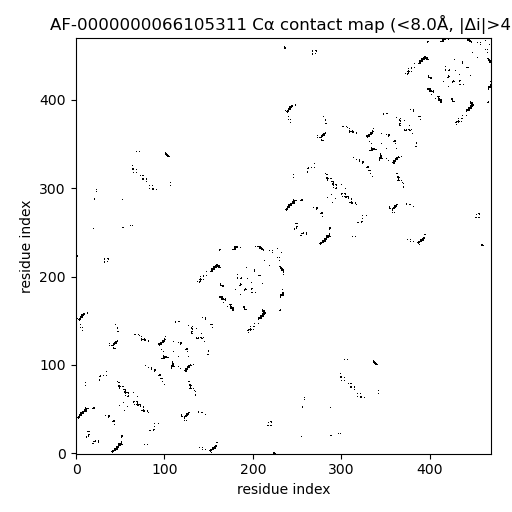32 -19.281 -9.398 1 98.75 7 VAL B CA 1
ATOM 1822 C C . VAL B 1 7 ? -0.46 -18.109 -8.547 1 98.75 7 VAL B C 1
ATOM 1824 O O . VAL B 1 7 ? 0.056 -17 -8.664 1 98.75 7 VAL B O 1
ATOM 1827 N N . LYS B 1 8 ? -1.463 -18.344 -7.762 1 98.5 8 LYS B N 1
ATOM 1828 C CA . LYS B 1 8 ? -2.008 -17.344 -6.848 1 98.5 8 LYS B CA 1
ATOM 1829 C C . LYS B 1 8 ? -1.495 -17.562 -5.426 1 98.5 8 LYS B C 1
ATOM 1831 O O . LYS B 1 8 ? -1.731 -18.609 -4.828 1 98.5 8 LYS B O 1
ATOM 1836 N N . PHE B 1 9 ? -0.807 -16.578 -4.922 1 97.38 9 PHE B N 1
ATOM 1837 C CA . PHE B 1 9 ? -0.326 -16.609 -3.547 1 97.38 9 PHE B CA 1
ATOM 1838 C C . PHE B 1 9 ? -1.19 -15.727 -2.652 1 97.38 9 PHE B C 1
ATOM 1840 O O . PHE B 1 9 ? -1.618 -14.648 -3.061 1 97.38 9 PHE B O 1
ATOM 1847 N N . SER B 1 10 ? -1.402 -16.203 -1.445 1 93.44 10 SER B N 1
ATOM 1848 C CA . SER B 1 10 ? -2.049 -15.352 -0.448 1 93.44 10 SER B CA 1
ATOM 1849 C C . SER B 1 10 ? -1.103 -14.266 0.048 1 93.44 10 SER B C 1
ATOM 1851 O O . SER B 1 10 ? 0.09 -14.516 0.24 1 93.44 10 SER B O 1
ATOM 1853 N N . GLY B 1 11 ? -1.643 -13.086 0.203 1 93.38 11 GLY B N 1
ATOM 1854 C CA . GLY B 1 11 ? -0.838 -12.039 0.806 1 93.38 11 GLY B CA 1
ATOM 1855 C C . GLY B 1 11 ? -0.329 -12.398 2.189 1 93.38 11 GLY B C 1
ATOM 1856 O O . GLY B 1 11 ? 0.833 -12.141 2.514 1 93.38 11 GLY B O 1
ATOM 1857 N N . GLU B 1 12 ? -1.106 -13.031 2.963 1 90.75 12 GLU B N 1
ATOM 1858 C CA . GLU B 1 12 ? -0.772 -13.414 4.332 1 90.75 12 GLU B CA 1
ATOM 1859 C C . GLU B 1 12 ? 0.455 -14.32 4.367 1 90.75 12 GLU B C 1
ATOM 1861 O O . GLU B 1 12 ? 1.227 -14.289 5.328 1 90.75 12 GLU B O 1
ATOM 1866 N N . ALA B 1 13 ? 0.573 -15.047 3.32 1 89 13 ALA B N 1
ATOM 1867 C CA . ALA B 1 13 ? 1.71 -15.961 3.248 1 89 13 ALA B CA 1
ATOM 1868 C C . ALA B 1 13 ? 3.029 -15.188 3.217 1 89 13 ALA B C 1
ATOM 1870 O O . ALA B 1 13 ? 4.047 -15.672 3.715 1 89 13 ALA B O 1
ATOM 1871 N N . LEU B 1 14 ? 3.014 -14 2.73 1 92.75 14 LEU B N 1
ATOM 1872 C CA . LEU B 1 14 ? 4.234 -13.219 2.584 1 92.75 14 LEU B CA 1
ATOM 1873 C C . LEU B 1 14 ? 4.699 -12.672 3.932 1 92.75 14 LEU B C 1
ATOM 1875 O O . LEU B 1 14 ? 5.852 -12.266 4.078 1 92.75 14 LEU B O 1
ATOM 1879 N N . ALA B 1 15 ? 3.824 -12.508 4.926 1 90.5 15 ALA B N 1
ATOM 1880 C CA . ALA B 1 15 ? 4.133 -11.93 6.23 1 90.5 15 ALA B CA 1
ATOM 1881 C C . ALA B 1 15 ? 5 -12.875 7.059 1 90.5 15 ALA B C 1
ATOM 1883 O O . ALA B 1 15 ? 5.695 -12.438 7.98 1 90.5 15 ALA B O 1
ATOM 1884 N N . GLY B 1 16 ? 5.02 -14.086 6.785 1 84.94 16 GLY B N 1
ATOM 1885 C CA . GLY B 1 16 ? 5.746 -15.047 7.598 1 84.94 16 GLY B CA 1
ATOM 1886 C C . GLY B 1 16 ? 5.223 -15.148 9.016 1 84.94 16 GLY B C 1
ATOM 1887 O O . GLY B 1 16 ? 4.012 -15.117 9.242 1 84.94 16 GLY B O 1
ATOM 1888 N N . LYS B 1 17 ? 6.133 -15.258 10.031 1 83.38 17 LYS B N 1
ATOM 1889 C CA . LYS B 1 17 ? 5.773 -15.5 11.422 1 83.38 17 LYS B CA 1
ATOM 1890 C C . LYS B 1 17 ? 5.266 -14.227 12.094 1 83.38 17 LYS B C 1
ATOM 1892 O O . LYS B 1 17 ? 4.477 -14.281 13.039 1 83.38 17 LYS B O 1
ATOM 1897 N N . GLU B 1 18 ? 5.629 -13.07 11.562 1 80.94 18 GLU B N 1
ATOM 1898 C CA . GLU B 1 18 ? 5.246 -11.797 12.164 1 80.94 18 GLU B CA 1
ATOM 1899 C C . GLU B 1 18 ? 3.764 -11.516 11.953 1 80.94 18 GLU B C 1
ATOM 1901 O O . GLU B 1 18 ? 3.154 -10.773 12.727 1 80.94 18 GLU B O 1
ATOM 1906 N N . GLY B 1 19 ? 3.266 -12.086 10.859 1 83.81 19 GLY B N 1
ATOM 1907 C CA . GLY B 1 19 ? 1.846 -11.922 10.594 1 83.81 19 GLY B CA 1
ATOM 1908 C C . GLY B 1 19 ? 1.525 -10.633 9.852 1 83.81 19 GLY B C 1
ATOM 1909 O O . GLY B 1 19 ? 0.365 -10.375 9.531 1 83.81 19 GLY B O 1
ATOM 1910 N N . TYR B 1 20 ? 2.543 -9.836 9.727 1 87.44 20 TYR B N 1
ATOM 1911 C CA . TYR B 1 20 ? 2.377 -8.617 8.953 1 87.44 20 TYR B CA 1
ATOM 1912 C C . TYR B 1 20 ? 3.639 -8.289 8.164 1 87.44 20 TYR B C 1
ATOM 1914 O O . TYR B 1 20 ? 4.695 -8.883 8.406 1 87.44 20 TYR B O 1
ATOM 1922 N N . GLY B 1 21 ? 3.438 -7.41 7.18 1 90.75 21 GLY B N 1
ATOM 1923 C CA . GLY B 1 21 ? 4.586 -7.008 6.383 1 90.75 21 GLY B CA 1
ATOM 1924 C C . GLY B 1 21 ? 5.023 -8.07 5.391 1 90.75 21 GLY B C 1
ATOM 1925 O O . GLY B 1 21 ? 4.203 -8.852 4.906 1 90.75 21 GLY B O 1
ATOM 1926 N N . ILE B 1 22 ? 6.332 -7.977 5 1 93.25 22 ILE B N 1
ATOM 1927 C CA . ILE B 1 22 ? 6.875 -8.875 3.99 1 93.25 22 ILE B CA 1
ATOM 1928 C C . ILE B 1 22 ? 8.133 -9.562 4.531 1 93.25 22 ILE B C 1
ATOM 1930 O O . ILE B 1 22 ? 9.102 -8.891 4.891 1 93.25 22 ILE B O 1
ATOM 1934 N N . ASP B 1 23 ? 8.086 -10.836 4.598 1 93.25 23 ASP B N 1
ATOM 1935 C CA . ASP B 1 23 ? 9.219 -11.648 5.031 1 93.25 23 ASP B CA 1
ATOM 1936 C C . ASP B 1 23 ? 10.109 -12.016 3.848 1 93.25 23 ASP B C 1
ATOM 1938 O O . ASP B 1 23 ? 9.703 -12.773 2.969 1 93.25 23 ASP B O 1
ATOM 1942 N N . THR B 1 24 ? 11.344 -11.617 3.891 1 92.12 24 THR B N 1
ATOM 1943 C CA . THR B 1 24 ? 12.258 -11.805 2.771 1 92.12 24 THR B CA 1
ATOM 1944 C C . THR B 1 24 ? 12.555 -13.281 2.555 1 92.12 24 THR B C 1
ATOM 1946 O O . THR B 1 24 ? 12.805 -13.719 1.428 1 92.12 24 THR B O 1
ATOM 1949 N N . LYS B 1 25 ? 12.539 -14.055 3.613 1 93.06 25 LYS B N 1
ATOM 1950 C CA . LYS B 1 25 ? 12.766 -15.484 3.473 1 93.06 25 LYS B CA 1
ATOM 1951 C C . LYS B 1 25 ? 11.656 -16.141 2.643 1 93.06 25 LYS B C 1
ATOM 1953 O O . LYS B 1 25 ? 11.922 -17.016 1.82 1 93.06 25 LYS B O 1
ATOM 1958 N N . ILE B 1 26 ? 10.477 -15.695 2.887 1 94.25 26 ILE B N 1
ATOM 1959 C CA . ILE B 1 26 ? 9.344 -16.219 2.135 1 94.25 26 ILE B CA 1
ATOM 1960 C C . ILE B 1 26 ? 9.43 -15.758 0.681 1 94.25 26 ILE B C 1
ATOM 1962 O O . ILE B 1 26 ? 9.172 -16.547 -0.238 1 94.25 26 ILE B O 1
ATOM 1966 N N . LEU B 1 27 ? 9.812 -14.539 0.437 1 95 27 LEU B N 1
ATOM 1967 C CA . LEU B 1 27 ? 10 -14.023 -0.914 1 95 27 LEU B CA 1
ATOM 1968 C C . LEU B 1 27 ? 11.008 -14.867 -1.685 1 95 27 LEU B C 1
ATOM 1970 O O . LEU B 1 27 ? 10.773 -15.227 -2.84 1 95 27 LEU B O 1
ATOM 1974 N N . LYS B 1 28 ? 12.07 -15.133 -1.025 1 95.38 28 LYS B N 1
ATOM 1975 C CA . LYS B 1 28 ? 13.117 -15.945 -1.647 1 95.38 28 LYS B CA 1
ATOM 1976 C C . LYS B 1 28 ? 12.602 -17.344 -1.977 1 95.38 28 LYS B C 1
ATOM 1978 O O . LYS B 1 28 ? 12.914 -17.891 -3.037 1 95.38 28 LYS B O 1
ATOM 1983 N N . PHE B 1 29 ? 11.922 -17.859 -1.024 1 96.62 29 PHE B N 1
ATOM 1984 C CA . PHE B 1 29 ? 11.344 -19.188 -1.222 1 96.62 29 PHE B CA 1
ATOM 1985 C C . PHE B 1 29 ? 10.43 -19.203 -2.438 1 96.62 29 PHE B C 1
ATOM 1987 O O . PHE B 1 29 ? 10.547 -20.078 -3.301 1 96.62 29 PHE B O 1
ATOM 1994 N N . ILE B 1 30 ? 9.523 -18.266 -2.533 1 96.44 30 ILE B N 1
ATOM 1995 C CA . ILE B 1 30 ? 8.586 -18.156 -3.645 1 96.44 30 ILE B CA 1
ATOM 1996 C C . ILE B 1 30 ? 9.352 -18.016 -4.957 1 96.44 30 ILE B C 1
ATOM 1998 O O . ILE B 1 30 ? 9.031 -18.688 -5.941 1 96.44 30 ILE B O 1
ATOM 2002 N N . ALA B 1 31 ? 10.344 -17.156 -4.953 1 98 31 ALA B N 1
ATOM 2003 C CA . ALA B 1 31 ? 11.148 -16.938 -6.152 1 98 31 ALA B CA 1
ATOM 2004 C C . ALA B 1 31 ? 11.805 -18.234 -6.613 1 98 31 ALA B C 1
ATOM 2006 O O . ALA B 1 31 ? 11.828 -18.547 -7.809 1 98 31 ALA B O 1
ATOM 2007 N N . SER B 1 32 ? 12.297 -19 -5.668 1 98.19 32 SER B N 1
ATOM 2008 C CA . SER B 1 32 ? 12.953 -20.266 -6 1 98.19 32 SER B CA 1
ATOM 2009 C C . SER B 1 32 ? 11.969 -21.266 -6.594 1 98.19 32 SER B C 1
ATOM 2011 O O . SER B 1 32 ? 12.297 -21.984 -7.535 1 98.19 32 SER B O 1
ATOM 2013 N N . GLU B 1 33 ? 10.805 -21.359 -5.988 1 98.12 33 GLU B N 1
ATOM 2014 C CA . GLU B 1 33 ? 9.773 -22.266 -6.504 1 98.12 33 GLU B CA 1
ATOM 2015 C C . GLU B 1 33 ? 9.375 -21.891 -7.93 1 98.12 33 GLU B C 1
ATOM 2017 O O . GLU B 1 33 ? 9.195 -22.75 -8.781 1 98.12 33 GLU B O 1
ATOM 2022 N N . ILE B 1 34 ? 9.219 -20.578 -8.195 1 98.5 34 ILE B N 1
ATOM 2023 C CA . ILE B 1 34 ? 8.844 -20.094 -9.516 1 98.5 34 ILE B CA 1
ATOM 2024 C C . ILE B 1 34 ? 9.969 -20.375 -10.508 1 98.5 34 ILE B C 1
ATOM 2026 O O . ILE B 1 34 ? 9.711 -20.75 -11.656 1 98.5 34 ILE B O 1
ATOM 2030 N N . LYS B 1 35 ? 11.172 -20.156 -10.062 1 98.44 35 LYS B N 1
ATOM 2031 C CA . LYS B 1 35 ? 12.32 -20.406 -10.938 1 98.44 35 LYS B CA 1
ATOM 2032 C C . LYS B 1 35 ? 12.344 -21.875 -11.398 1 98.44 35 LYS B C 1
ATOM 2034 O O . LYS B 1 35 ? 12.656 -22.156 -12.555 1 98.44 35 LYS B O 1
ATOM 2039 N N . ALA B 1 36 ? 12.062 -22.75 -10.477 1 98.12 36 ALA B N 1
ATOM 2040 C CA . ALA B 1 36 ? 12.023 -24.172 -10.828 1 98.12 36 ALA B CA 1
ATOM 2041 C C . ALA B 1 36 ? 11.031 -24.422 -11.961 1 98.12 36 ALA B C 1
ATOM 2043 O O . ALA B 1 36 ? 11.289 -25.234 -12.859 1 98.12 36 ALA B O 1
ATOM 2044 N N . LEU B 1 37 ? 9.906 -23.781 -11.945 1 97.94 37 LEU B N 1
ATOM 2045 C CA . LEU B 1 37 ? 8.906 -23.922 -13 1 97.94 37 LEU B CA 1
ATOM 2046 C C . LEU B 1 37 ? 9.422 -23.344 -14.312 1 97.94 37 LEU B C 1
ATOM 2048 O O . LEU B 1 37 ? 9.305 -23.984 -15.359 1 97.94 37 LEU B O 1
ATOM 2052 N N . VAL B 1 38 ? 9.977 -22.125 -14.25 1 98.25 38 VAL B N 1
ATOM 2053 C CA . VAL B 1 38 ? 10.477 -21.453 -15.438 1 98.25 38 VAL B CA 1
ATOM 2054 C C . VAL B 1 38 ? 11.602 -22.297 -16.062 1 98.25 38 VAL B C 1
ATOM 2056 O O . VAL B 1 38 ? 11.625 -22.5 -17.281 1 98.25 38 VAL B O 1
ATOM 2059 N N . ASP B 1 39 ? 12.469 -22.797 -15.242 1 97.5 39 ASP B N 1
ATOM 2060 C CA . ASP B 1 39 ? 13.586 -23.609 -15.719 1 97.5 39 ASP B CA 1
ATOM 2061 C C . ASP B 1 39 ? 13.086 -24.891 -16.375 1 97.5 39 ASP B C 1
ATOM 2063 O O . ASP B 1 39 ? 13.758 -25.469 -17.234 1 97.5 39 ASP B O 1
ATOM 2067 N N . ALA B 1 40 ? 11.977 -25.328 -15.992 1 97.19 40 ALA B N 1
ATOM 2068 C CA . ALA B 1 40 ? 11.375 -26.547 -16.562 1 97.19 40 ALA B CA 1
ATOM 2069 C C . ALA B 1 40 ? 10.625 -26.219 -17.844 1 97.19 40 ALA B C 1
ATOM 2071 O O . ALA B 1 40 ? 9.984 -27.109 -18.422 1 97.19 40 ALA B O 1
ATOM 2072 N N . GLY B 1 41 ? 10.578 -24.938 -18.25 1 96.69 41 GLY B N 1
ATOM 2073 C CA . GLY B 1 41 ? 10.039 -24.562 -19.547 1 96.69 41 GLY B CA 1
ATOM 2074 C C . GLY B 1 41 ? 8.609 -24.062 -19.484 1 96.69 41 GLY B C 1
ATOM 2075 O O . GLY B 1 41 ? 7.957 -23.891 -20.516 1 96.69 41 GLY B O 1
ATOM 2076 N N . MET B 1 42 ? 8.109 -23.766 -18.312 1 97.56 42 MET B N 1
ATOM 2077 C CA . MET B 1 42 ? 6.727 -23.344 -18.156 1 97.56 42 MET B CA 1
ATOM 2078 C C . MET B 1 42 ? 6.613 -21.828 -18.281 1 97.56 42 MET B C 1
ATOM 2080 O O . MET B 1 42 ? 7.562 -21.094 -17.984 1 97.56 42 MET B O 1
ATOM 2084 N N . GLU B 1 43 ? 5.492 -21.375 -18.812 1 98.5 43 GLU B N 1
ATOM 2085 C CA . GLU B 1 43 ? 5.098 -19.969 -18.75 1 98.5 43 GLU B CA 1
ATOM 2086 C C . GLU B 1 43 ? 4.324 -19.672 -17.484 1 98.5 43 GLU B C 1
ATOM 2088 O O . GLU B 1 43 ? 3.244 -20.219 -17.25 1 98.5 43 GLU B O 1
ATOM 2093 N N . VAL B 1 44 ? 4.902 -18.766 -16.641 1 98.81 44 VAL B N 1
ATOM 2094 C CA . VAL B 1 44 ? 4.371 -18.625 -15.281 1 98.81 44 VAL B CA 1
ATOM 2095 C C . VAL B 1 44 ? 3.859 -17.203 -15.07 1 98.81 44 VAL B C 1
ATOM 2097 O O 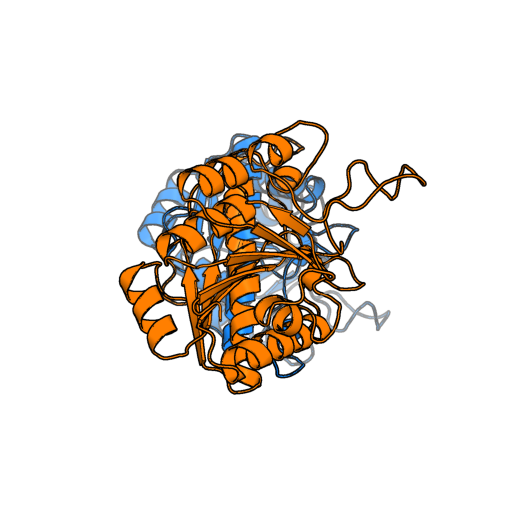. VAL B 1 44 ? 4.578 -16.234 -15.32 1 98.81 44 VAL B O 1
ATOM 2100 N N . ALA B 1 45 ? 2.625 -17.094 -14.641 1 98.88 45 ALA B N 1
ATOM 2101 C CA . ALA B 1 45 ? 2.047 -15.852 -14.133 1 98.88 45 ALA B CA 1
ATOM 2102 C C . ALA B 1 45 ? 1.746 -15.953 -12.641 1 98.88 45 ALA B C 1
ATOM 2104 O O . ALA B 1 45 ? 1.548 -17.047 -12.117 1 98.88 45 ALA B O 1
ATOM 2105 N N . ILE B 1 46 ? 1.727 -14.781 -12.008 1 98.88 46 ILE B N 1
ATOM 2106 C CA . ILE B 1 46 ? 1.54 -14.742 -10.562 1 98.88 46 ILE B CA 1
ATOM 2107 C C . ILE B 1 46 ? 0.476 -13.711 -10.203 1 98.88 46 ILE B C 1
ATOM 2109 O O . ILE B 1 46 ? 0.452 -12.609 -10.766 1 98.88 46 ILE B O 1
ATOM 2113 N N . VAL B 1 47 ? -0.42 -14.062 -9.32 1 98.88 47 VAL B N 1
ATOM 2114 C CA . VAL B 1 47 ? -1.262 -13.125 -8.586 1 98.88 47 VAL B CA 1
ATOM 2115 C C . VAL B 1 47 ? -1.018 -13.281 -7.082 1 98.88 47 VAL B C 1
ATOM 2117 O O . VAL B 1 47 ? -0.885 -14.398 -6.582 1 98.88 47 VAL B O 1
ATOM 2120 N N . VAL B 1 48 ? -0.908 -12.188 -6.387 1 97.62 48 VAL B N 1
ATOM 2121 C CA . VAL B 1 48 ? -0.68 -12.242 -4.945 1 97.62 48 VAL B CA 1
ATOM 2122 C C . VAL B 1 48 ? -1.688 -11.344 -4.227 1 97.62 48 VAL B C 1
ATOM 2124 O O . VAL B 1 48 ? -2.018 -10.258 -4.711 1 97.62 48 VAL B O 1
ATOM 2127 N N . GLY B 1 49 ? -2.205 -11.789 -3.105 1 96.5 49 GLY B N 1
ATOM 2128 C CA . GLY B 1 49 ? -3.104 -10.984 -2.293 1 96.5 49 GLY B CA 1
ATOM 2129 C C . GLY B 1 49 ? -2.396 -9.875 -1.539 1 96.5 49 GLY B C 1
ATOM 2130 O O . GLY B 1 49 ? -1.174 -9.742 -1.624 1 96.5 49 GLY B O 1
ATOM 2131 N N . GLY B 1 50 ? -3.215 -9.141 -0.798 1 96 50 GLY B N 1
ATOM 2132 C CA . GLY B 1 50 ? -2.67 -8.008 -0.066 1 96 50 GLY B CA 1
ATOM 2133 C C . GLY B 1 50 ? -2.926 -8.086 1.427 1 96 50 GLY B C 1
ATOM 2134 O O . GLY B 1 50 ? -2.689 -7.117 2.152 1 96 50 GLY B O 1
ATOM 2135 N N . GLY B 1 51 ? -3.297 -9.227 1.921 1 93.5 51 GLY B N 1
ATOM 2136 C CA . GLY B 1 51 ? -3.783 -9.352 3.285 1 93.5 51 GLY B CA 1
ATOM 2137 C C . GLY B 1 51 ? -2.693 -9.18 4.324 1 93.5 51 GLY B C 1
ATOM 2138 O O . GLY B 1 51 ? -2.98 -8.969 5.504 1 93.5 51 GLY B O 1
ATOM 2139 N N . ASN B 1 52 ? -1.441 -9.32 3.965 1 93.38 52 ASN B N 1
ATOM 2140 C CA . ASN B 1 52 ? -0.317 -9.086 4.863 1 93.38 52 ASN B CA 1
ATOM 2141 C C . ASN B 1 52 ? -0.144 -7.602 5.172 1 93.38 52 ASN B C 1
ATOM 2143 O O . ASN B 1 52 ? 0.541 -7.234 6.129 1 93.38 52 ASN B O 1
ATOM 2147 N N . ILE B 1 53 ? -0.784 -6.773 4.391 1 93.69 53 ILE B N 1
ATOM 2148 C CA . ILE B 1 53 ? -0.648 -5.324 4.527 1 93.69 53 ILE B CA 1
ATOM 2149 C C . ILE B 1 53 ? -1.976 -4.723 4.98 1 93.69 53 ILE B C 1
ATOM 2151 O O . ILE B 1 53 ? -2.035 -4.031 6 1 93.69 53 ILE B O 1
ATOM 2155 N N . ILE B 1 54 ? -3.004 -5.004 4.188 1 90.62 54 ILE B N 1
ATOM 2156 C CA . ILE B 1 54 ? -4.328 -4.504 4.539 1 90.62 54 ILE B CA 1
ATOM 2157 C C . ILE B 1 54 ? -5.398 -5.371 3.881 1 90.62 54 ILE B C 1
ATOM 2159 O O . ILE B 1 54 ? -5.258 -5.77 2.723 1 90.62 54 ILE B O 1
ATOM 2163 N N . ARG B 1 55 ? -6.379 -5.715 4.699 1 83.31 55 ARG B N 1
ATOM 2164 C CA . ARG B 1 55 ? -7.59 -6.336 4.168 1 83.31 55 ARG B CA 1
ATOM 2165 C C . ARG B 1 55 ? -8.711 -5.316 4.027 1 83.31 55 ARG B C 1
ATOM 2167 O O . ARG B 1 55 ? -9.172 -4.746 5.02 1 83.31 55 ARG B O 1
ATOM 2174 N N . GLY B 1 56 ? -9.164 -5.191 2.887 1 80 56 GLY B N 1
ATOM 2175 C CA . GLY B 1 56 ? -10.156 -4.168 2.613 1 80 56 GLY B CA 1
ATOM 2176 C C . GLY B 1 56 ? -11.406 -4.316 3.461 1 80 56 GLY B C 1
ATOM 2177 O O . GLY B 1 56 ? -11.891 -3.34 4.043 1 80 56 GLY B O 1
ATOM 2178 N N . VAL B 1 57 ? -11.852 -5.551 3.525 1 78.44 57 VAL B N 1
ATOM 2179 C CA . VAL B 1 57 ? -13.086 -5.816 4.27 1 78.44 57 VAL B CA 1
ATOM 2180 C C . VAL B 1 57 ? -12.883 -5.469 5.742 1 78.44 57 VAL B C 1
ATOM 2182 O O . VAL B 1 57 ? -13.75 -4.848 6.363 1 78.44 57 VAL B O 1
ATOM 2185 N N . SER B 1 58 ? -11.773 -5.824 6.25 1 83.06 58 SER B N 1
ATOM 2186 C CA . SER B 1 58 ? -11.484 -5.539 7.652 1 83.06 58 SER B CA 1
ATOM 2187 C C . SER B 1 58 ? -11.289 -4.047 7.887 1 83.06 58 SER B C 1
ATOM 2189 O O . SER B 1 58 ? -11.742 -3.51 8.898 1 83.06 58 SER B O 1
ATOM 2191 N N . ALA B 1 59 ? -10.703 -3.42 6.953 1 83.81 59 ALA B N 1
ATOM 2192 C CA . ALA B 1 59 ? -10.469 -1.983 7.07 1 83.81 59 ALA B CA 1
ATOM 2193 C C . ALA B 1 59 ? -11.781 -1.212 7.086 1 83.81 59 ALA B C 1
ATOM 2195 O O . ALA B 1 59 ? -11.898 -0.188 7.762 1 83.81 59 ALA B O 1
ATOM 2196 N N . ALA B 1 60 ? -12.773 -1.77 6.426 1 84.62 60 ALA B N 1
ATOM 2197 C CA . ALA B 1 60 ? -14.055 -1.073 6.277 1 84.62 60 ALA B CA 1
ATOM 2198 C C . ALA B 1 60 ? -15.039 -1.506 7.355 1 84.62 60 ALA B C 1
ATOM 2200 O O . ALA B 1 60 ? -16.172 -1.027 7.395 1 84.62 60 ALA B O 1
ATOM 2201 N N . ALA B 1 61 ? -14.656 -2.342 8.219 1 85.88 61 ALA B N 1
ATOM 2202 C CA . ALA B 1 61 ? -15.57 -3.031 9.125 1 85.88 61 ALA B CA 1
ATOM 2203 C C . ALA B 1 61 ? -16.219 -2.053 10.094 1 85.88 61 ALA B C 1
ATOM 2205 O O . ALA B 1 61 ? -17.375 -2.244 10.492 1 85.88 61 ALA B O 1
ATOM 2206 N N . ASP B 1 62 ? -15.586 -0.934 10.375 1 87.31 62 ASP B N 1
ATOM 2207 C CA . ASP B 1 62 ? -16.109 -0.041 11.398 1 87.31 62 ASP B CA 1
ATOM 2208 C C . ASP B 1 62 ? -16.953 1.072 10.781 1 87.31 62 ASP B C 1
ATOM 2210 O O . ASP B 1 62 ? -17.516 1.906 11.492 1 87.31 62 ASP B O 1
ATOM 2214 N N . GLY B 1 63 ? -16.953 1.122 9.516 1 89.31 63 GLY B N 1
ATOM 2215 C CA . GLY B 1 63 ? -17.844 2.049 8.844 1 89.31 63 GLY B CA 1
ATOM 2216 C C . GLY B 1 63 ? -17.188 3.381 8.523 1 89.31 63 GLY B C 1
ATOM 2217 O O . GLY B 1 63 ? -17.766 4.211 7.816 1 89.31 63 GLY B O 1
ATOM 2218 N N . ILE B 1 64 ? -16.062 3.619 9.039 1 92.62 64 ILE B N 1
ATOM 2219 C CA . ILE B 1 64 ? -15.352 4.859 8.766 1 92.62 64 ILE B CA 1
ATOM 2220 C C . ILE B 1 64 ? -14.812 4.848 7.336 1 92.62 64 ILE B C 1
ATOM 2222 O O . ILE B 1 64 ? -14.914 5.844 6.621 1 92.62 64 ILE B O 1
ATOM 2226 N N . ILE B 1 65 ? -14.344 3.691 7 1 94.62 65 ILE B N 1
ATOM 2227 C CA . ILE B 1 65 ? -13.859 3.486 5.641 1 94.62 65 ILE B CA 1
ATOM 2228 C C . ILE B 1 65 ? -14.906 2.729 4.828 1 94.62 65 ILE B C 1
ATOM 2230 O O . ILE B 1 65 ? -15.352 1.649 5.23 1 94.62 65 ILE B O 1
ATOM 2234 N N . LYS B 1 66 ? -15.312 3.279 3.725 1 95.19 66 LYS B N 1
ATOM 2235 C CA . LYS B 1 66 ? -16.281 2.615 2.855 1 95.19 66 LYS B CA 1
ATOM 2236 C C . LYS B 1 66 ? -15.672 1.383 2.193 1 95.19 66 LYS B C 1
ATOM 2238 O O . LYS B 1 66 ? -14.469 1.332 1.959 1 95.19 66 LYS B O 1
ATOM 2243 N N . ARG B 1 67 ? -16.469 0.449 1.851 1 94.06 67 ARG B N 1
ATOM 2244 C CA . ARG B 1 67 ? -16.047 -0.808 1.237 1 94.06 67 ARG B CA 1
ATOM 2245 C C . ARG B 1 67 ? -15.242 -0.556 -0.03 1 94.06 67 ARG B C 1
ATOM 2247 O O . ARG B 1 67 ? -14.203 -1.19 -0.249 1 94.06 67 ARG B O 1
ATOM 2254 N N . THR B 1 68 ? -15.711 0.35 -0.876 1 96.19 68 THR B N 1
ATOM 2255 C CA . THR B 1 68 ? -15.023 0.681 -2.119 1 96.19 68 THR B CA 1
ATOM 2256 C C . THR B 1 68 ? -13.602 1.146 -1.843 1 96.19 68 THR B C 1
ATOM 2258 O O . THR B 1 68 ? -12.648 0.627 -2.428 1 96.19 68 THR B O 1
ATOM 2261 N N . SER B 1 69 ? -13.422 2.043 -0.888 1 96.44 69 SER B N 1
ATOM 2262 C CA . SER B 1 69 ? -12.102 2.561 -0.522 1 96.44 69 SER B CA 1
ATOM 2263 C C . SER B 1 69 ? -11.227 1.47 0.084 1 96.44 69 SER B C 1
ATOM 2265 O O . SER B 1 69 ? -10.031 1.392 -0.208 1 96.44 69 SER B O 1
ATOM 2267 N N . GLY B 1 70 ? -11.867 0.709 0.945 1 96.31 70 GLY B N 1
ATOM 2268 C CA . GLY B 1 70 ? -11.141 -0.421 1.508 1 96.31 70 GLY B CA 1
ATOM 2269 C C . GLY B 1 70 ? -10.586 -1.36 0.453 1 96.31 70 GLY B C 1
ATOM 2270 O O . GLY B 1 70 ? -9.445 -1.81 0.554 1 96.31 70 GLY B O 1
ATOM 2271 N N . ASP B 1 71 ? -11.344 -1.65 -0.544 1 96.56 71 ASP B N 1
ATOM 2272 C CA . ASP B 1 71 ? -10.906 -2.527 -1.625 1 96.56 71 ASP B CA 1
ATOM 2273 C C . ASP B 1 71 ? -9.766 -1.889 -2.424 1 96.56 71 ASP B C 1
ATOM 2275 O O . ASP B 1 71 ? -8.836 -2.576 -2.844 1 96.56 71 ASP B O 1
ATOM 2279 N N . TYR B 1 72 ? -9.828 -0.592 -2.639 1 97.31 72 TYR B N 1
ATOM 2280 C CA . TYR B 1 72 ? -8.734 0.083 -3.328 1 97.31 72 TYR B CA 1
ATOM 2281 C C . TYR B 1 72 ? -7.449 0.018 -2.51 1 97.31 72 TYR B C 1
ATOM 2283 O O . TYR B 1 72 ? -6.359 -0.165 -3.064 1 97.31 72 TYR B O 1
ATOM 2291 N N . MET B 1 73 ? -7.621 0.213 -1.198 1 97.56 73 MET B N 1
ATOM 2292 C CA . MET B 1 73 ? -6.465 0.048 -0.324 1 97.56 73 MET B CA 1
ATOM 2293 C C . MET B 1 73 ? -5.879 -1.354 -0.455 1 97.56 73 MET B C 1
ATOM 2295 O O . MET B 1 73 ? -4.66 -1.517 -0.548 1 97.56 73 MET B O 1
ATOM 2299 N N . GLY B 1 74 ? -6.738 -2.318 -0.507 1 97.12 74 GLY B N 1
ATOM 2300 C CA . GLY B 1 74 ? -6.297 -3.689 -0.706 1 97.12 74 GLY B CA 1
ATOM 2301 C C . GLY B 1 74 ? -5.602 -3.904 -2.037 1 97.12 74 GLY B C 1
ATOM 2302 O O . GLY B 1 74 ? -4.613 -4.637 -2.115 1 97.12 74 GLY B O 1
ATOM 2303 N N . MET B 1 75 ? -6.129 -3.309 -3.092 1 98 75 MET B N 1
ATOM 2304 C CA . MET B 1 75 ? -5.516 -3.424 -4.414 1 98 75 MET B CA 1
ATOM 2305 C C . MET B 1 75 ? -4.117 -2.818 -4.422 1 98 75 MET B C 1
ATOM 2307 O O . MET B 1 75 ? -3.193 -3.385 -5.004 1 98 75 MET B O 1
ATOM 2311 N N . LEU B 1 76 ? -3.975 -1.696 -3.76 1 98.19 76 LEU B N 1
ATOM 2312 C CA . LEU B 1 76 ? -2.656 -1.086 -3.639 1 98.19 76 LEU B CA 1
ATOM 2313 C C . LEU B 1 76 ? -1.699 -2.004 -2.887 1 98.19 76 LEU B C 1
ATOM 2315 O O . LEU B 1 76 ? -0.518 -2.092 -3.229 1 98.19 76 LEU B O 1
ATOM 2319 N N . ALA B 1 77 ? -2.225 -2.67 -1.889 1 97.81 77 ALA B N 1
ATOM 2320 C CA . ALA B 1 77 ? -1.428 -3.641 -1.142 1 97.81 77 ALA B CA 1
ATOM 2321 C C . ALA B 1 77 ? -0.912 -4.746 -2.057 1 97.81 77 ALA B C 1
ATOM 2323 O O . ALA B 1 77 ? 0.237 -5.18 -1.933 1 97.81 77 ALA B O 1
ATOM 2324 N N . THR B 1 78 ? -1.736 -5.191 -2.982 1 98.31 78 THR B N 1
ATOM 2325 C CA . THR B 1 78 ? -1.297 -6.223 -3.918 1 98.31 78 THR B CA 1
ATOM 2326 C C . THR B 1 78 ? -0.168 -5.699 -4.805 1 98.31 78 THR B C 1
ATOM 2328 O O . THR B 1 78 ? 0.725 -6.457 -5.191 1 98.31 78 THR B O 1
ATOM 2331 N N . VAL B 1 79 ? -0.188 -4.449 -5.152 1 98.56 79 VAL B N 1
ATOM 2332 C CA . VAL B 1 79 ? 0.869 -3.867 -5.973 1 98.56 79 VAL B CA 1
ATOM 2333 C C . VAL B 1 79 ? 2.176 -3.832 -5.184 1 98.56 79 VAL B C 1
ATOM 2335 O O . VAL B 1 79 ? 3.24 -4.156 -5.715 1 98.56 79 VAL B O 1
ATOM 2338 N N . ILE B 1 80 ? 2.072 -3.441 -3.934 1 98.12 80 ILE B N 1
ATOM 2339 C CA . ILE B 1 80 ? 3.25 -3.449 -3.072 1 98.12 80 ILE B CA 1
ATOM 2340 C C . ILE B 1 80 ? 3.873 -4.844 -3.061 1 98.12 80 ILE B C 1
ATOM 2342 O O . ILE B 1 80 ? 5.074 -4.996 -3.291 1 98.12 80 ILE B O 1
ATOM 2346 N N . ASN B 1 81 ? 3.066 -5.824 -2.842 1 97.81 81 ASN B N 1
ATOM 2347 C CA . ASN B 1 81 ? 3.543 -7.207 -2.828 1 97.81 81 ASN B CA 1
ATOM 2348 C C . ASN B 1 81 ? 4.094 -7.621 -4.188 1 97.81 81 ASN B C 1
ATOM 2350 O O . ASN B 1 81 ? 5.082 -8.352 -4.266 1 97.81 81 ASN B O 1
ATOM 2354 N N . GLY B 1 82 ? 3.402 -7.203 -5.238 1 98.56 82 GLY B N 1
ATOM 2355 C CA . GLY B 1 82 ? 3.865 -7.496 -6.586 1 98.56 82 GLY B CA 1
ATOM 2356 C C . GLY B 1 82 ? 5.258 -6.961 -6.867 1 98.56 82 GLY B C 1
ATOM 2357 O O . GLY B 1 82 ? 6.082 -7.652 -7.469 1 98.56 82 GLY B O 1
ATOM 2358 N N . VAL B 1 83 ? 5.539 -5.723 -6.426 1 98.38 83 VAL B N 1
ATOM 2359 C CA . VAL B 1 83 ? 6.859 -5.117 -6.578 1 98.38 83 VAL B CA 1
ATOM 2360 C C . VAL B 1 83 ? 7.902 -5.961 -5.848 1 98.38 83 VAL B C 1
ATOM 2362 O O . VAL B 1 83 ? 8.977 -6.238 -6.395 1 98.38 83 VAL B O 1
ATOM 2365 N N . ALA B 1 84 ? 7.59 -6.367 -4.672 1 97.75 84 ALA B N 1
ATOM 2366 C CA . ALA B 1 84 ? 8.508 -7.18 -3.875 1 97.75 84 ALA B CA 1
ATOM 2367 C C . ALA B 1 84 ? 8.812 -8.5 -4.566 1 97.75 84 ALA B C 1
ATOM 2369 O O . ALA B 1 84 ? 9.969 -8.922 -4.633 1 97.75 84 ALA B O 1
ATOM 2370 N N . ILE B 1 85 ? 7.805 -9.141 -5.098 1 98.31 85 ILE B N 1
ATOM 2371 C CA . ILE B 1 85 ? 7.977 -10.414 -5.781 1 98.31 85 ILE B CA 1
ATOM 2372 C C . ILE B 1 85 ? 8.82 -10.219 -7.039 1 98.31 85 ILE B C 1
ATOM 2374 O O . ILE B 1 85 ? 9.719 -11.016 -7.32 1 98.31 85 ILE B O 1
ATOM 2378 N N . GLN B 1 86 ? 8.523 -9.172 -7.766 1 98.56 86 GLN B N 1
ATOM 2379 C CA . GLN B 1 86 ? 9.312 -8.875 -8.953 1 98.56 86 GLN B CA 1
ATOM 2380 C C . GLN B 1 86 ? 10.797 -8.758 -8.617 1 98.56 86 GLN B C 1
ATOM 2382 O O . GLN B 1 86 ? 11.641 -9.328 -9.312 1 98.56 86 GLN B O 1
ATOM 2387 N N . GLU B 1 87 ? 11.102 -8.008 -7.586 1 98.06 87 GLU B N 1
ATOM 2388 C CA . GLU B 1 87 ? 12.484 -7.816 -7.16 1 98.06 87 GLU B CA 1
ATOM 2389 C C . GLU B 1 87 ? 13.133 -9.141 -6.766 1 98.06 87 GLU B C 1
ATOM 2391 O O . GLU B 1 87 ? 14.289 -9.398 -7.09 1 98.06 87 GLU B O 1
ATOM 2396 N N . ALA B 1 88 ? 12.406 -9.953 -6.043 1 97.94 88 ALA B N 1
ATOM 2397 C CA . ALA B 1 88 ? 12.93 -11.25 -5.617 1 97.94 88 ALA B CA 1
ATOM 2398 C C . ALA B 1 88 ? 13.227 -12.148 -6.816 1 97.94 88 ALA B C 1
ATOM 2400 O O . ALA B 1 88 ? 14.25 -12.828 -6.848 1 97.94 88 ALA B O 1
ATOM 2401 N N . LEU B 1 89 ? 12.281 -12.164 -7.805 1 98.69 89 LEU B N 1
ATOM 2402 C CA . LEU B 1 89 ? 12.469 -12.961 -9.016 1 98.69 89 LEU B CA 1
ATOM 2403 C C . LEU B 1 89 ? 13.695 -12.492 -9.789 1 98.69 89 LEU B C 1
ATOM 2405 O O . LEU B 1 89 ? 14.523 -13.305 -10.211 1 98.69 89 LEU B O 1
ATOM 2409 N N . GLU B 1 90 ? 13.836 -11.219 -9.938 1 98.31 90 GLU B N 1
ATOM 2410 C CA . GLU B 1 90 ? 14.961 -10.664 -10.688 1 98.31 90 GLU B CA 1
ATOM 2411 C C . GLU B 1 90 ? 16.281 -10.867 -9.945 1 98.31 90 GLU B C 1
ATOM 2413 O O . GLU B 1 90 ? 17.328 -11.055 -10.562 1 98.31 90 GLU B O 1
ATOM 2418 N N . HIS B 1 91 ? 16.188 -10.867 -8.664 1 97.06 91 HIS B N 1
ATOM 2419 C CA . HIS B 1 91 ? 17.359 -11.078 -7.82 1 97.06 91 HIS B CA 1
ATOM 2420 C C . HIS B 1 91 ? 18 -12.438 -8.086 1 97.06 91 HIS B C 1
ATOM 2422 O O . HIS B 1 91 ? 19.219 -12.594 -7.973 1 97.06 91 HIS B O 1
ATOM 2428 N N . ILE B 1 92 ? 17.203 -13.383 -8.477 1 97.5 92 ILE B N 1
ATOM 2429 C CA . ILE B 1 92 ? 17.75 -14.719 -8.664 1 97.5 92 ILE B CA 1
ATOM 2430 C C . ILE B 1 92 ? 17.875 -15.023 -10.156 1 97.5 92 ILE B C 1
ATOM 2432 O O . ILE B 1 92 ? 17.953 -16.188 -10.562 1 97.5 92 ILE B O 1
ATOM 2436 N N . GLY B 1 93 ? 17.703 -14.008 -10.969 1 97.75 93 GLY B N 1
ATOM 2437 C CA . GLY B 1 93 ? 18.125 -14.117 -12.352 1 97.75 93 GLY B CA 1
ATOM 2438 C C . GLY B 1 93 ? 16.969 -14.281 -13.32 1 97.75 93 GLY B C 1
ATOM 2439 O O . GLY B 1 93 ? 17.172 -14.453 -14.523 1 97.75 93 GLY B O 1
ATOM 2440 N N . LEU B 1 94 ? 15.758 -14.25 -12.82 1 98.56 94 LEU B N 1
ATOM 2441 C CA . LEU B 1 94 ? 14.602 -14.32 -13.711 1 98.56 94 LEU B CA 1
ATOM 2442 C C . LEU B 1 94 ? 14.258 -12.938 -14.266 1 98.56 94 LEU B C 1
ATOM 2444 O O . LEU B 1 94 ? 14.672 -11.922 -13.703 1 98.56 94 LEU B O 1
ATOM 2448 N N . GLU B 1 95 ? 13.648 -12.906 -15.367 1 98.56 95 GLU B N 1
ATOM 2449 C CA . GLU B 1 95 ? 13 -11.695 -15.875 1 98.56 95 GLU B CA 1
ATOM 2450 C C . GLU B 1 95 ? 11.516 -11.664 -15.508 1 98.56 95 GLU B C 1
ATOM 2452 O O . GLU B 1 95 ? 10.812 -12.664 -15.664 1 98.56 95 GLU B O 1
ATOM 2457 N N . ALA B 1 96 ? 11.102 -10.562 -15 1 98.69 96 ALA B N 1
ATOM 2458 C CA . ALA B 1 96 ? 9.711 -10.445 -14.57 1 98.69 96 ALA B CA 1
ATOM 2459 C C . ALA B 1 96 ? 9.133 -9.094 -14.961 1 98.69 96 ALA B C 1
ATOM 2461 O O . ALA B 1 96 ? 9.867 -8.117 -15.133 1 98.69 96 ALA B O 1
ATOM 2462 N N . ARG B 1 97 ? 7.867 -9.047 -15.172 1 98.69 97 ARG B N 1
ATOM 2463 C CA . ARG B 1 97 ? 7.125 -7.82 -15.445 1 98.69 97 ARG B CA 1
ATOM 2464 C C . ARG B 1 97 ? 5.898 -7.715 -14.547 1 98.69 97 ARG B C 1
ATOM 2466 O O . ARG B 1 97 ? 5.105 -8.656 -14.453 1 98.69 97 ARG B O 1
ATOM 2473 N N . LEU B 1 98 ? 5.828 -6.613 -13.852 1 98.75 98 LEU B N 1
ATOM 2474 C CA . LEU B 1 98 ? 4.629 -6.305 -13.086 1 98.75 98 LEU B CA 1
ATOM 2475 C C . LEU B 1 98 ? 3.617 -5.543 -13.93 1 98.75 98 LEU B C 1
ATOM 2477 O O . LEU B 1 98 ? 3.934 -4.492 -14.492 1 98.75 98 LEU B O 1
ATOM 2481 N N . GLN B 1 99 ? 2.438 -6.082 -14.078 1 98.75 99 GLN B N 1
ATOM 2482 C CA . GLN B 1 99 ? 1.32 -5.391 -14.719 1 98.75 99 GLN B CA 1
ATOM 2483 C C . GLN B 1 99 ? 0.211 -5.098 -13.711 1 98.75 99 GLN B C 1
ATOM 2485 O O . GLN B 1 99 ? -0.259 -6 -13.016 1 98.75 99 GLN B O 1
ATOM 2490 N N . SER B 1 100 ? -0.195 -3.871 -13.594 1 98.38 100 SER B N 1
ATOM 2491 C CA . SER B 1 100 ? -1.201 -3.441 -12.625 1 98.38 10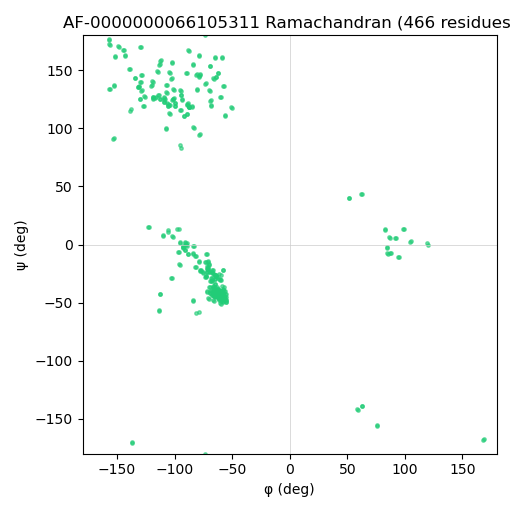0 SER B CA 1
ATOM 2492 C C . SER B 1 100 ? -2.521 -3.113 -13.312 1 98.38 100 SER B C 1
ATOM 2494 O O . SER B 1 100 ? -2.537 -2.488 -14.375 1 98.38 100 SER B O 1
ATOM 2496 N N . ALA B 1 101 ? -3.631 -3.574 -12.664 1 97.94 101 ALA B N 1
ATOM 2497 C CA . ALA B 1 101 ? -4.965 -3.244 -13.164 1 97.94 101 ALA B CA 1
ATOM 2498 C C . ALA B 1 101 ? -5.262 -1.757 -13 1 97.94 101 ALA B C 1
ATOM 2500 O O . ALA B 1 101 ? -6.117 -1.208 -13.695 1 97.94 101 ALA B O 1
ATOM 2501 N N . ILE B 1 102 ? -4.676 -1.13 -12.023 1 96.75 102 ILE B N 1
ATOM 2502 C CA . ILE B 1 102 ? -4.707 0.318 -11.852 1 96.75 102 ILE B CA 1
ATOM 2503 C C . ILE B 1 102 ? -3.469 0.94 -12.492 1 96.75 102 ILE B C 1
ATOM 2505 O O . ILE B 1 102 ? -2.342 0.54 -12.195 1 96.75 102 ILE B O 1
ATOM 2509 N N . ASP B 1 103 ? -3.729 1.911 -13.32 1 95.38 103 ASP B N 1
ATOM 2510 C CA . ASP B 1 103 ? -2.615 2.51 -14.047 1 95.38 103 ASP B CA 1
ATOM 2511 C C . ASP B 1 103 ? -1.695 3.283 -13.109 1 95.38 103 ASP B C 1
ATOM 2513 O O . ASP B 1 103 ? -2.15 4.156 -12.367 1 95.38 103 ASP B O 1
ATOM 2517 N N . MET B 1 104 ? -0.418 2.943 -13.102 1 96.25 104 MET B N 1
ATOM 2518 C CA . MET B 1 104 ? 0.653 3.602 -12.359 1 96.25 104 MET B CA 1
ATOM 2519 C C . MET B 1 104 ? 1.999 3.389 -13.047 1 96.25 104 MET B C 1
ATOM 2521 O O . MET B 1 104 ? 2.801 2.561 -12.602 1 96.25 104 MET B O 1
ATOM 2525 N N . HIS B 1 105 ? 2.381 4.223 -13.891 1 92.75 105 HIS B N 1
ATOM 2526 C CA . HIS B 1 105 ? 3.406 3.98 -14.898 1 92.75 105 HIS B CA 1
ATOM 2527 C C . HIS B 1 105 ? 4.797 3.947 -14.273 1 92.75 105 HIS B C 1
ATOM 2529 O O . HIS B 1 105 ? 5.691 3.264 -14.773 1 92.75 105 HIS B O 1
ATOM 2535 N N . GLU B 1 106 ? 4.957 4.676 -13.148 1 93.44 106 GLU B N 1
ATOM 2536 C CA . GLU B 1 106 ? 6.27 4.727 -12.516 1 93.44 106 GLU B CA 1
ATOM 2537 C C . GLU B 1 106 ? 6.605 3.406 -11.828 1 93.44 106 GLU B C 1
ATOM 2539 O O . GLU B 1 106 ? 7.773 3.102 -11.586 1 93.44 106 GLU B O 1
ATOM 2544 N N . ILE B 1 107 ? 5.582 2.557 -11.625 1 95.88 107 ILE B N 1
ATOM 2545 C CA . ILE B 1 107 ? 5.781 1.403 -10.75 1 95.88 107 ILE B CA 1
ATOM 2546 C C . ILE B 1 107 ? 5.719 0.118 -11.578 1 95.88 107 ILE B C 1
ATOM 2548 O O . ILE B 1 107 ? 6.523 -0.793 -11.375 1 95.88 107 ILE B O 1
ATOM 2552 N N . GLY B 1 108 ? 4.785 0.099 -12.461 1 96.06 108 GLY B N 1
ATOM 2553 C CA . GLY B 1 108 ? 4.613 -1.076 -13.297 1 96.06 108 GLY B CA 1
ATOM 2554 C C . GLY B 1 108 ? 3.896 -0.779 -14.602 1 96.06 108 GLY B C 1
ATOM 2555 O O . GLY B 1 108 ? 3.434 0.342 -14.82 1 96.06 108 GLY B O 1
ATOM 2556 N N . GLU B 1 109 ? 3.773 -1.822 -15.469 1 97.38 109 GLU B N 1
ATOM 2557 C CA . GLU B 1 109 ? 3.049 -1.689 -16.734 1 97.38 109 GLU B CA 1
ATOM 2558 C C . GLU B 1 109 ? 1.54 -1.739 -16.5 1 97.38 109 GLU B C 1
ATOM 2560 O O . GLU B 1 109 ? 1.064 -2.412 -15.586 1 97.38 109 GLU B O 1
ATOM 2565 N N . ALA B 1 110 ? 0.843 -0.988 -17.328 1 96.31 110 ALA B N 1
ATOM 2566 C CA . ALA B 1 110 ? -0.604 -1.183 -17.359 1 96.31 110 ALA B CA 1
ATOM 2567 C C . ALA B 1 110 ? -0.96 -2.594 -17.812 1 96.31 110 ALA B C 1
ATOM 2569 O O . ALA B 1 110 ? -0.317 -3.141 -18.703 1 96.31 110 ALA B O 1
ATOM 2570 N N . PHE B 1 111 ? -1.957 -3.068 -17.328 1 97.06 111 PHE B N 1
ATOM 2571 C CA . PHE B 1 111 ? -2.402 -4.379 -17.781 1 97.06 111 PHE B CA 1
ATOM 2572 C C . PHE B 1 111 ? -2.891 -4.312 -19.219 1 97.06 111 PHE B C 1
ATOM 2574 O O . PHE B 1 111 ? -3.836 -3.584 -19.531 1 97.06 111 PHE B O 1
ATOM 2581 N N . ILE B 1 112 ? -2.252 -5.031 -20 1 96.75 112 ILE B N 1
ATOM 2582 C CA . ILE B 1 112 ? -2.619 -5.289 -21.391 1 96.75 112 ILE B CA 1
ATOM 2583 C C . ILE B 1 112 ? -2.414 -6.766 -21.703 1 96.75 112 ILE B C 1
ATOM 2585 O O . ILE B 1 112 ? -1.28 -7.254 -21.719 1 96.75 112 ILE B O 1
ATOM 2589 N N . ILE B 1 113 ? -3.469 -7.48 -22.016 1 96.88 113 ILE B N 1
ATOM 2590 C CA . ILE B 1 113 ? -3.475 -8.93 -22.156 1 96.88 113 ILE B CA 1
ATOM 2591 C C . ILE B 1 113 ? -2.463 -9.352 -23.219 1 96.88 113 ILE B C 1
ATOM 2593 O O . ILE B 1 113 ? -1.689 -10.289 -23.016 1 96.88 113 ILE B O 1
ATOM 2597 N N . ARG B 1 114 ? -2.412 -8.656 -24.328 1 97.31 114 ARG B N 1
ATOM 2598 C CA . ARG B 1 114 ? -1.515 -9.023 -25.422 1 97.31 114 ARG B CA 1
ATOM 2599 C C . ARG B 1 114 ? -0.055 -8.883 -25 1 97.31 114 ARG B C 1
ATOM 2601 O O . ARG B 1 114 ? 0.791 -9.688 -25.391 1 97.31 114 ARG B O 1
ATOM 2608 N N . ARG B 1 115 ? 0.223 -7.906 -24.234 1 97.62 115 ARG B N 1
ATOM 2609 C CA . ARG B 1 115 ? 1.577 -7.711 -23.719 1 97.62 115 ARG B CA 1
ATOM 2610 C C . ARG B 1 115 ? 1.95 -8.797 -22.719 1 97.62 115 ARG B C 1
ATOM 2612 O O . ARG B 1 115 ? 3.074 -9.305 -22.734 1 97.62 115 ARG B O 1
ATOM 2619 N N . ALA B 1 116 ? 0.99 -9.117 -21.875 1 98.56 116 ALA B N 1
ATOM 2620 C CA . ALA B 1 116 ? 1.218 -10.188 -20.906 1 98.56 116 ALA B CA 1
ATOM 2621 C C . ALA B 1 116 ? 1.566 -11.5 -21.609 1 98.56 116 ALA B C 1
ATOM 2623 O O . ALA B 1 116 ? 2.537 -12.164 -21.234 1 98.56 116 ALA B O 1
ATOM 2624 N N . ARG B 1 117 ? 0.826 -11.812 -22.625 1 97.75 117 ARG B N 1
ATOM 2625 C CA . ARG B 1 117 ? 1.052 -13.047 -23.359 1 97.75 117 ARG B CA 1
ATOM 2626 C C . ARG B 1 117 ? 2.422 -13.039 -24.031 1 97.75 117 ARG B C 1
ATOM 2628 O O . ARG B 1 117 ? 3.125 -14.055 -24.031 1 97.75 117 ARG B O 1
ATOM 2635 N N . ARG B 1 118 ? 2.754 -11.891 -24.578 1 98 118 ARG B N 1
ATOM 2636 C CA . ARG B 1 118 ? 4.055 -11.781 -25.219 1 98 118 ARG B CA 1
ATOM 2637 C C . ARG B 1 118 ? 5.188 -11.984 -24.219 1 98 118 ARG B C 1
ATOM 2639 O O . ARG B 1 118 ? 6.184 -12.641 -24.531 1 98 118 ARG B O 1
ATOM 2646 N N . HIS B 1 119 ? 5.047 -11.383 -23.047 1 98.62 119 HIS B N 1
ATOM 2647 C CA . HIS B 1 119 ? 6.043 -11.594 -22 1 98.62 119 HIS B CA 1
ATOM 2648 C C . HIS B 1 119 ? 6.168 -13.07 -21.641 1 98.62 119 HIS B C 1
ATOM 2650 O O . HIS B 1 119 ? 7.277 -13.609 -21.578 1 98.62 119 HIS B O 1
ATOM 2656 N N . LEU B 1 120 ? 5.047 -13.703 -21.484 1 98.44 120 LEU B N 1
ATOM 2657 C CA . LEU B 1 120 ? 5.035 -15.117 -21.109 1 98.44 120 LEU B CA 1
ATOM 2658 C C . LEU B 1 120 ? 5.691 -15.961 -22.203 1 98.44 120 LEU B C 1
ATOM 2660 O O . LEU B 1 120 ? 6.496 -16.844 -21.906 1 98.44 120 LEU B O 1
ATOM 2664 N N . GLU B 1 121 ? 5.418 -15.656 -23.422 1 97.31 121 GLU B N 1
ATOM 2665 C CA . GLU B 1 121 ? 5.977 -16.391 -24.547 1 97.31 121 GLU B CA 1
ATOM 2666 C C . GLU B 1 121 ? 7.492 -16.234 -24.625 1 97.31 121 GLU B C 1
ATOM 2668 O O . GLU B 1 121 ? 8.195 -17.125 -25.109 1 97.31 121 GLU B O 1
ATOM 2673 N N . LYS B 1 122 ? 7.945 -15.148 -24.094 1 97.44 122 LYS B N 1
ATOM 2674 C CA . LYS B 1 122 ? 9.383 -14.891 -24.094 1 97.44 122 LYS B CA 1
ATOM 2675 C C . LYS B 1 122 ? 10.047 -15.461 -22.844 1 97.44 122 LYS B C 1
ATOM 2677 O O . LYS B 1 122 ? 11.242 -15.266 -22.625 1 97.44 122 LYS B O 1
ATOM 2682 N N . GLY B 1 123 ? 9.32 -16.078 -21.984 1 97.12 123 GLY B N 1
ATOM 2683 C CA . GLY B 1 123 ? 9.867 -16.766 -20.828 1 97.12 123 GLY B CA 1
ATOM 2684 C C . GLY B 1 123 ? 9.93 -15.891 -19.594 1 97.12 123 GLY B C 1
ATOM 2685 O O . GLY B 1 123 ? 10.477 -16.297 -18.562 1 97.12 123 GLY B O 1
ATOM 2686 N N . ARG B 1 124 ? 9.391 -14.703 -19.703 1 98.69 124 ARG B N 1
ATOM 2687 C CA . ARG B 1 124 ? 9.336 -13.82 -18.531 1 98.69 124 ARG B CA 1
ATOM 2688 C C . ARG B 1 124 ? 8.172 -14.18 -17.625 1 98.69 124 ARG B C 1
ATOM 2690 O O . ARG B 1 124 ? 7.109 -14.586 -18.094 1 98.69 124 ARG B O 1
ATOM 2697 N N . VAL B 1 125 ? 8.414 -13.984 -16.328 1 98.88 125 VAL B N 1
ATOM 2698 C CA . VAL B 1 125 ? 7.312 -14.141 -15.383 1 98.88 125 VAL B CA 1
ATOM 2699 C C . VAL B 1 125 ? 6.461 -12.875 -15.367 1 98.88 125 VAL B C 1
ATOM 2701 O O . VAL B 1 125 ? 6.992 -11.758 -15.367 1 98.88 125 VAL B O 1
ATOM 2704 N N . VAL B 1 126 ? 5.168 -13.023 -15.422 1 98.94 126 VAL B N 1
ATOM 2705 C CA . VAL B 1 126 ? 4.277 -11.867 -15.352 1 98.94 126 VAL B CA 1
ATOM 2706 C C . VAL B 1 126 ? 3.545 -11.859 -14.016 1 98.94 126 VAL B C 1
ATOM 2708 O O . VAL B 1 126 ? 2.951 -12.859 -13.617 1 98.94 126 VAL B O 1
ATOM 2711 N N . ILE B 1 127 ? 3.615 -10.758 -13.305 1 98.94 127 ILE B N 1
ATOM 2712 C CA . ILE B 1 127 ? 2.912 -10.562 -12.047 1 98.94 127 ILE B CA 1
ATOM 2713 C C . ILE B 1 127 ? 1.732 -9.617 -12.25 1 98.94 127 ILE B C 1
ATOM 2715 O O . ILE B 1 127 ? 1.915 -8.469 -12.664 1 98.94 127 ILE B O 1
ATOM 2719 N N . PHE B 1 128 ? 0.554 -10.133 -11.984 1 98.88 128 PHE B N 1
ATOM 2720 C CA . PHE B 1 128 ? -0.64 -9.297 -12.047 1 98.88 128 PHE B CA 1
ATOM 2721 C C . PHE B 1 128 ? -0.972 -8.727 -10.672 1 98.88 128 PHE B C 1
ATOM 2723 O O . PHE B 1 128 ? -1.117 -9.469 -9.703 1 98.88 128 PHE B O 1
ATOM 2730 N N . ALA B 1 129 ? -1.091 -7.418 -10.555 1 98.5 129 ALA B N 1
ATOM 2731 C CA . ALA B 1 129 ? -1.437 -6.734 -9.312 1 98.5 129 ALA B CA 1
ATOM 2732 C C . ALA B 1 129 ? -2.582 -5.75 -9.531 1 98.5 129 ALA B C 1
ATOM 2734 O O . ALA B 1 129 ? -3.062 -5.586 -10.656 1 98.5 129 ALA B O 1
ATOM 2735 N N . GLY B 1 130 ? -3.111 -5.219 -8.406 1 98 130 GLY B N 1
ATOM 2736 C CA . GLY B 1 130 ? -4.219 -4.281 -8.516 1 98 130 GLY B CA 1
ATOM 2737 C C . GLY B 1 130 ? -5.566 -4.961 -8.664 1 98 130 GLY B C 1
ATOM 2738 O O . GLY B 1 130 ? -6.535 -4.336 -9.102 1 98 130 GLY B O 1
ATOM 2739 N N . GLY B 1 131 ? -5.617 -6.289 -8.398 1 97.38 131 GLY B N 1
ATOM 2740 C CA . GLY B 1 131 ? -6.871 -7.02 -8.516 1 97.38 131 GLY B CA 1
ATOM 2741 C C . GLY B 1 131 ? -7.484 -6.945 -9.898 1 97.38 131 GLY B C 1
ATOM 2742 O O . GLY B 1 131 ? -6.789 -7.105 -10.898 1 97.38 131 GLY B O 1
ATOM 2743 N N . THR B 1 132 ? -8.812 -6.84 -9.906 1 97 132 THR B N 1
ATOM 2744 C CA . THR B 1 132 ? -9.508 -6.664 -11.172 1 97 132 THR B CA 1
ATOM 2745 C C . THR B 1 132 ? -9.531 -5.191 -11.578 1 97 132 THR B C 1
ATOM 2747 O O . THR B 1 132 ? -9.953 -4.855 -12.688 1 97 132 THR B O 1
ATOM 2750 N N . GLY B 1 133 ? -9.094 -4.332 -10.688 1 96.44 133 GLY B N 1
ATOM 2751 C CA . GLY B 1 133 ? -9.219 -2.898 -10.891 1 96.44 133 GLY B CA 1
ATOM 2752 C C . GLY B 1 133 ? -10.539 -2.34 -10.391 1 96.44 133 GLY B C 1
ATOM 2753 O O . GLY B 1 133 ? -10.727 -1.123 -10.359 1 96.44 133 GLY B O 1
ATOM 2754 N N . ASN B 1 134 ? -11.414 -3.256 -10 1 95.62 134 ASN B N 1
ATOM 2755 C CA . ASN B 1 134 ? -12.734 -2.883 -9.5 1 95.62 134 ASN B CA 1
ATOM 2756 C C . ASN B 1 134 ? -12.953 -3.357 -8.07 1 95.62 134 ASN B C 1
ATOM 2758 O O . ASN B 1 134 ? -12.539 -4.461 -7.707 1 95.62 134 ASN B O 1
ATOM 2762 N N . PRO B 1 135 ? -13.594 -2.537 -7.234 1 95.62 135 PRO B N 1
ATOM 2763 C CA . PRO B 1 135 ? -13.938 -2.971 -5.879 1 95.62 135 PRO B CA 1
ATOM 2764 C C . PRO B 1 135 ? -14.945 -4.117 -5.863 1 95.62 135 PRO B C 1
ATOM 2766 O O . PRO B 1 135 ? -15.555 -4.422 -6.891 1 95.62 135 PRO B O 1
ATOM 2769 N N . TYR B 1 136 ? -15.055 -4.844 -4.781 1 94.44 136 TYR B N 1
ATOM 2770 C CA . TYR B 1 136 ? -16.062 -5.863 -4.484 1 94.44 136 TYR B CA 1
ATOM 2771 C C . TYR B 1 136 ? -15.625 -7.223 -5.02 1 94.44 136 TYR B C 1
ATOM 2773 O O . TYR B 1 136 ? -16.406 -8.18 -4.992 1 94.44 136 TYR B O 1
ATOM 2781 N N . PHE B 1 137 ? -14.43 -7.32 -5.543 1 94.62 137 PHE B N 1
ATOM 2782 C CA . PHE B 1 137 ? -13.898 -8.602 -5.992 1 94.62 137 PHE B CA 1
ATOM 2783 C C . PHE B 1 137 ? -12.695 -9.016 -5.152 1 94.62 137 PHE B C 1
ATOM 2785 O O . PHE B 1 137 ? -11.922 -8.164 -4.703 1 94.62 137 PHE B O 1
ATOM 2792 N N . THR B 1 138 ? -12.531 -10.32 -4.984 1 95.62 138 THR B N 1
ATOM 2793 C CA . THR B 1 138 ? -11.367 -10.836 -4.277 1 95.62 138 THR B CA 1
ATOM 2794 C C . THR B 1 138 ? -10.195 -11.039 -5.238 1 95.62 138 THR B C 1
ATOM 2796 O O . THR B 1 138 ? -10.375 -10.984 -6.457 1 95.62 138 THR B O 1
ATOM 2799 N N . THR B 1 139 ? -9.062 -11.234 -4.586 1 97.25 139 THR B N 1
ATOM 2800 C CA . THR B 1 139 ? -7.887 -11.531 -5.398 1 97.25 139 THR B CA 1
ATOM 2801 C C . THR B 1 139 ? -8 -12.914 -6.035 1 97.25 139 THR B C 1
ATOM 2803 O O . THR B 1 139 ? -7.352 -13.195 -7.043 1 97.25 139 THR B O 1
ATOM 2806 N N . ASP B 1 140 ? -8.789 -13.82 -5.469 1 97.38 140 ASP B N 1
ATOM 2807 C CA . ASP B 1 140 ? -9.062 -15.094 -6.125 1 97.38 140 ASP B CA 1
ATOM 2808 C C . ASP B 1 140 ? -9.789 -14.883 -7.453 1 97.38 140 ASP B C 1
ATOM 2810 O O . ASP B 1 140 ? -9.461 -15.523 -8.453 1 97.38 140 ASP B O 1
ATOM 2814 N N . THR B 1 141 ? -10.734 -13.992 -7.379 1 98 141 THR B N 1
ATOM 2815 C CA . THR B 1 141 ? -11.453 -13.68 -8.609 1 98 141 THR B CA 1
ATOM 2816 C C . THR B 1 141 ? -10.516 -13.055 -9.641 1 98 141 THR B C 1
ATOM 2818 O O . THR B 1 141 ? -10.578 -13.383 -10.828 1 98 141 THR B O 1
ATOM 2821 N N . ALA B 1 142 ? -9.68 -12.172 -9.148 1 98.44 142 ALA B N 1
ATOM 2822 C CA . ALA B 1 142 ? -8.695 -11.562 -10.039 1 98.44 142 ALA B CA 1
ATOM 2823 C C . ALA B 1 142 ? -7.801 -12.625 -10.672 1 98.44 142 ALA B C 1
ATOM 2825 O O . ALA B 1 142 ? -7.516 -12.57 -11.867 1 98.44 142 ALA B O 1
ATOM 2826 N N . ALA B 1 143 ? -7.371 -13.562 -9.867 1 98.75 143 ALA B N 1
ATOM 2827 C CA . ALA B 1 143 ? -6.512 -14.633 -10.359 1 98.75 143 ALA B CA 1
ATOM 2828 C C . ALA B 1 143 ? -7.227 -15.461 -11.43 1 98.75 143 ALA B C 1
ATOM 2830 O O . ALA B 1 143 ? -6.648 -15.773 -12.469 1 98.75 143 ALA B O 1
ATOM 2831 N N . THR B 1 144 ? -8.453 -15.812 -11.188 1 98.62 144 THR B N 1
ATOM 2832 C CA . THR B 1 144 ? -9.242 -16.594 -12.133 1 98.62 144 THR B CA 1
ATOM 2833 C C . THR B 1 144 ? -9.438 -15.82 -13.438 1 98.62 144 THR B C 1
ATOM 2835 O O . THR B 1 144 ? -9.289 -16.375 -14.523 1 98.62 144 THR B O 1
ATOM 2838 N N . LEU B 1 145 ? -9.742 -14.555 -13.297 1 98.44 145 LEU B N 1
ATOM 2839 C CA . LEU B 1 145 ? -9.938 -13.688 -14.445 1 98.44 145 LEU B CA 1
ATOM 2840 C C . LEU B 1 145 ? -8.672 -13.625 -15.305 1 98.44 145 LEU B C 1
ATOM 2842 O O . LEU B 1 145 ? -8.727 -13.867 -16.516 1 98.44 145 LEU B O 1
ATOM 2846 N N . ARG B 1 146 ? -7.539 -13.344 -14.664 1 98.75 146 ARG B N 1
ATOM 2847 C CA . ARG B 1 146 ? -6.273 -13.203 -15.375 1 98.75 146 ARG B CA 1
ATOM 2848 C C . ARG B 1 146 ? -5.844 -14.531 -15.992 1 98.75 146 ARG B C 1
ATOM 2850 O O . ARG B 1 146 ? -5.367 -14.57 -17.125 1 98.75 146 ARG B O 1
ATOM 2857 N N . ALA B 1 147 ? -6.004 -15.594 -15.219 1 98.69 147 ALA B N 1
ATOM 2858 C CA . ALA B 1 147 ? -5.664 -16.922 -15.734 1 98.69 147 ALA B CA 1
ATOM 2859 C C . ALA B 1 147 ? -6.453 -17.234 -17 1 98.69 147 ALA B C 1
ATOM 2861 O O . ALA B 1 147 ? -5.895 -17.734 -17.984 1 98.69 147 ALA B O 1
ATOM 2862 N N . SER B 1 148 ? -7.707 -16.953 -16.984 1 98.19 148 SER B N 1
ATOM 2863 C CA . SER B 1 148 ? -8.562 -17.203 -18.141 1 98.19 148 SER B CA 1
ATOM 2864 C C . SER B 1 148 ? -8.141 -16.344 -19.328 1 98.19 148 SER B C 1
ATOM 2866 O O . SER B 1 148 ? -8.062 -16.844 -20.453 1 98.19 148 SER B O 1
ATOM 2868 N N . GLU B 1 149 ? -7.816 -15.117 -19.109 1 97.88 149 GLU B N 1
ATOM 2869 C CA . GLU B 1 149 ? -7.465 -14.172 -20.156 1 97.88 149 GLU B CA 1
ATOM 2870 C C . GLU B 1 149 ? -6.156 -14.555 -20.844 1 97.88 149 GLU B C 1
ATOM 2872 O O . GLU B 1 149 ? -6.012 -14.398 -22.062 1 97.88 149 GLU B O 1
ATOM 2877 N N . ILE B 1 150 ? -5.258 -15.07 -20.078 1 98 150 ILE B N 1
ATOM 2878 C CA . ILE B 1 150 ? -3.973 -15.422 -20.656 1 98 150 ILE B CA 1
ATOM 2879 C C . ILE B 1 150 ? -4.008 -16.875 -21.141 1 98 150 ILE B C 1
ATOM 2881 O O . ILE B 1 150 ? -2.984 -17.422 -21.562 1 98 150 ILE B O 1
ATOM 2885 N N . GLU B 1 151 ? -5.129 -17.5 -20.984 1 97.12 151 GLU B N 1
ATOM 2886 C CA . GLU B 1 151 ? -5.34 -18.875 -21.438 1 97.12 151 GLU B CA 1
ATOM 2887 C C . GLU B 1 151 ? -4.402 -19.828 -20.703 1 97.12 151 GLU B C 1
ATOM 2889 O O . GLU B 1 151 ? -3.752 -20.672 -21.344 1 97.12 151 GLU B O 1
ATOM 2894 N N . ALA B 1 152 ? -4.297 -19.609 -19.422 1 98 152 ALA B N 1
ATOM 2895 C CA . ALA B 1 152 ? -3.572 -20.562 -18.594 1 98 152 ALA B CA 1
ATOM 2896 C C . ALA B 1 152 ? -4.277 -21.922 -18.578 1 98 152 ALA B C 1
ATOM 2898 O O . ALA B 1 152 ? -5.508 -21.984 -18.594 1 98 152 ALA B O 1
ATOM 2899 N N . GLU B 1 153 ? -3.494 -22.969 -18.547 1 97.12 153 GLU B N 1
ATOM 2900 C CA . GLU B 1 153 ? -4.043 -24.328 -18.531 1 97.12 153 GLU B CA 1
ATOM 2901 C C . GLU B 1 153 ? -4.449 -24.734 -17.109 1 97.12 153 GLU B C 1
ATOM 2903 O O . GLU B 1 153 ? -5.238 -25.656 -16.922 1 97.12 153 GLU B O 1
ATOM 2908 N N . LEU B 1 154 ? -3.889 -24.016 -16.172 1 97.25 154 LEU B N 1
ATOM 2909 C CA . LEU B 1 154 ? -4.082 -24.359 -14.766 1 97.25 154 LEU B CA 1
ATOM 2910 C C . LEU B 1 154 ? -3.949 -23.125 -13.891 1 97.25 154 LEU B C 1
ATOM 2912 O O . LEU B 1 154 ? -3.076 -22.281 -14.117 1 97.25 154 LEU B O 1
ATOM 2916 N N . LEU B 1 155 ? -4.863 -22.984 -12.914 1 98.38 155 LEU B N 1
ATOM 2917 C CA . LEU B 1 155 ? -4.727 -22.031 -11.828 1 98.38 155 LEU B CA 1
ATOM 2918 C C . LEU B 1 155 ? -4.367 -22.734 -10.523 1 98.38 155 LEU B C 1
ATOM 2920 O O . LEU B 1 155 ? -5.105 -23.609 -10.062 1 98.38 155 LEU B O 1
ATOM 2924 N N . ILE B 1 156 ? -3.275 -22.375 -9.984 1 98.19 156 ILE B N 1
ATOM 2925 C CA . ILE B 1 156 ? -2.859 -22.953 -8.711 1 98.19 156 ILE B CA 1
ATOM 2926 C C . ILE B 1 156 ? -3.092 -21.953 -7.586 1 98.19 156 ILE B C 1
ATOM 2928 O O . ILE B 1 156 ? -2.49 -20.875 -7.574 1 98.19 156 ILE B O 1
ATOM 2932 N N . LYS B 1 157 ? -3.996 -22.266 -6.754 1 97.94 157 LYS B N 1
ATOM 2933 C CA . LYS B 1 157 ? -4.117 -21.547 -5.496 1 97.94 157 LYS B CA 1
ATOM 2934 C C . LYS B 1 157 ? -3.148 -22.094 -4.449 1 97.94 157 LYS B C 1
ATOM 2936 O O . LYS B 1 157 ? -3.42 -23.109 -3.822 1 97.94 157 LYS B O 1
ATOM 2941 N N . ALA B 1 158 ? -2.057 -21.391 -4.289 1 95.62 158 ALA B N 1
ATOM 2942 C CA . ALA B 1 158 ? -1.025 -21.781 -3.33 1 95.62 158 ALA B CA 1
ATOM 2943 C C . ALA B 1 158 ? -1.296 -21.172 -1.955 1 95.62 158 ALA B C 1
ATOM 2945 O O . ALA B 1 158 ? -1.158 -19.969 -1.766 1 95.62 158 ALA B O 1
ATOM 2946 N N . THR B 1 159 ? -1.616 -22.016 -0.991 1 92.12 159 THR B N 1
ATOM 2947 C CA . THR B 1 159 ? -2.023 -21.578 0.341 1 92.12 159 THR B CA 1
ATOM 2948 C C . THR B 1 159 ? -1.354 -22.422 1.415 1 92.12 159 THR B C 1
ATOM 2950 O O . THR B 1 159 ? -0.361 -23.109 1.146 1 92.12 159 THR B O 1
ATOM 2953 N N . LYS B 1 160 ? -1.832 -22.234 2.656 1 87.5 160 LYS B N 1
ATOM 2954 C CA . LYS B 1 160 ? -1.221 -22.953 3.77 1 87.5 160 LYS B CA 1
ATOM 2955 C C . LYS B 1 160 ? -1.779 -24.375 3.881 1 87.5 160 LYS B C 1
ATOM 2957 O O . LYS B 1 160 ? -1.219 -25.219 4.586 1 87.5 160 LYS B O 1
ATOM 2962 N N . VAL B 1 161 ? -2.811 -24.656 3.137 1 88.75 161 VAL B N 1
ATOM 2963 C CA . VAL B 1 161 ? -3.426 -25.969 3.227 1 88.75 161 VAL B CA 1
ATOM 2964 C C . VAL B 1 161 ? -2.99 -26.828 2.039 1 88.75 161 VAL B C 1
ATOM 2966 O O . VAL B 1 161 ? -2.654 -26.297 0.977 1 88.75 161 VAL B O 1
ATOM 2969 N N . ASP B 1 162 ? -3.051 -28.109 2.219 1 92.44 162 ASP B N 1
ATOM 2970 C CA . ASP B 1 162 ? -2.547 -29.016 1.19 1 92.44 162 ASP B CA 1
ATOM 2971 C C . ASP B 1 162 ? -3.658 -29.438 0.229 1 92.44 162 ASP B C 1
ATOM 2973 O O . ASP B 1 162 ? -3.416 -30.172 -0.73 1 92.44 162 ASP B O 1
ATOM 2977 N N . GLY B 1 163 ? -4.828 -28.953 0.499 1 94.5 163 GLY B N 1
ATOM 2978 C CA . GLY B 1 163 ? -5.953 -29.281 -0.357 1 94.5 163 GLY B CA 1
ATOM 2979 C C . GLY B 1 163 ? -7.293 -28.875 0.233 1 94.5 163 GLY B C 1
ATOM 2980 O O . GLY B 1 163 ? -7.352 -28.016 1.117 1 94.5 163 GLY B O 1
ATOM 2981 N N . VAL B 1 164 ? -8.297 -29.375 -0.385 1 94.81 164 VAL B N 1
ATOM 2982 C CA . VAL B 1 164 ? -9.664 -29.109 0.026 1 94.81 164 VAL B CA 1
ATOM 2983 C C . VAL B 1 164 ? -10.211 -30.297 0.819 1 94.81 164 VAL B C 1
ATOM 2985 O O . VAL B 1 164 ? -10.023 -31.453 0.428 1 94.81 164 VAL B O 1
ATOM 2988 N N . TYR B 1 165 ? -10.844 -29.922 1.931 1 93.12 165 TYR B N 1
ATOM 2989 C CA . TYR B 1 165 ? -11.438 -30.953 2.768 1 93.12 165 TYR B CA 1
ATOM 2990 C C . TYR B 1 165 ? -12.961 -30.859 2.764 1 93.12 165 TYR B C 1
ATOM 2992 O O . TYR B 1 165 ? -13.516 -29.797 2.486 1 93.12 165 TYR B O 1
ATOM 3000 N N . ASP B 1 166 ? -13.586 -31.938 3.088 1 89.38 166 ASP B N 1
ATOM 3001 C CA . ASP B 1 166 ? -15.047 -31.969 3.084 1 89.38 166 ASP B CA 1
ATOM 3002 C C . ASP B 1 166 ? -15.617 -31.156 4.238 1 89.38 166 ASP B C 1
ATOM 3004 O O . ASP B 1 166 ? -16.781 -30.75 4.207 1 89.38 166 ASP B O 1
ATOM 3008 N N . LYS B 1 167 ? -14.82 -31.016 5.215 1 88.12 167 LYS B N 1
ATOM 3009 C CA . LYS B 1 167 ? -15.117 -30.172 6.363 1 88.12 167 LYS B CA 1
ATOM 3010 C C . LYS B 1 167 ? -13.836 -29.641 7.008 1 88.12 167 LYS B C 1
ATOM 3012 O O . LYS B 1 167 ? -12.734 -30.078 6.645 1 88.12 167 LYS B O 1
ATOM 3017 N N . ASP B 1 168 ? -13.938 -28.609 7.777 1 85.31 168 ASP B N 1
ATOM 3018 C CA . ASP B 1 168 ? -12.766 -27.969 8.359 1 85.31 168 ASP B CA 1
ATOM 3019 C C . ASP B 1 168 ? -11.93 -28.969 9.164 1 85.31 168 ASP B C 1
ATOM 3021 O O . ASP B 1 168 ? -12.336 -29.391 10.25 1 85.31 168 ASP B O 1
ATOM 3025 N N . PRO B 1 169 ? -10.82 -29.281 8.711 1 87.94 169 PRO B N 1
ATOM 3026 C CA . PRO B 1 169 ? -10.008 -30.297 9.391 1 87.94 169 PRO B CA 1
ATOM 3027 C C . PRO B 1 169 ? -9.516 -29.828 10.758 1 87.94 169 PRO B C 1
ATOM 3029 O O . PRO B 1 169 ? -9.078 -30.656 11.57 1 87.94 169 PRO B O 1
ATOM 3032 N N . ASN B 1 170 ? -9.422 -28.5 11 1 86.06 170 ASN B N 1
ATOM 3033 C CA . ASN B 1 170 ? -9.039 -27.984 12.312 1 86.06 170 ASN B CA 1
ATOM 3034 C C . ASN B 1 170 ? -10.164 -28.172 13.336 1 86.06 170 ASN B C 1
ATOM 3036 O O . ASN B 1 170 ? -9.922 -28.125 14.539 1 86.06 170 ASN B O 1
ATOM 3040 N N . LYS B 1 171 ? -11.352 -28.344 12.773 1 86.94 171 LYS B N 1
ATOM 3041 C CA . LYS B 1 171 ? -12.531 -28.469 13.641 1 86.94 171 LYS B CA 1
ATOM 3042 C C . LYS B 1 171 ? -12.977 -29.922 13.75 1 86.94 171 LYS B C 1
ATOM 3044 O O . LYS B 1 171 ? -13.547 -30.328 14.758 1 86.94 171 LYS B O 1
ATOM 3049 N N . PHE B 1 172 ? -12.719 -30.672 12.75 1 90.62 172 PHE B N 1
ATOM 3050 C CA . PHE B 1 172 ? -13.195 -32.062 12.695 1 90.62 172 PHE B CA 1
ATOM 3051 C C . PHE B 1 172 ? -12.047 -33.031 12.43 1 90.62 172 PHE B C 1
ATOM 3053 O O . PHE B 1 172 ? -11.43 -32.969 11.367 1 90.62 172 PHE B O 1
ATOM 3060 N N . ASP B 1 173 ? -11.938 -33.969 13.211 1 92.12 173 ASP B N 1
ATOM 3061 C CA . ASP B 1 173 ? -10.844 -34.906 13.117 1 92.12 173 ASP B CA 1
ATOM 3062 C C . ASP B 1 173 ? -11.086 -35.906 11.984 1 92.12 173 ASP B C 1
ATOM 3064 O O . ASP B 1 173 ? -10.148 -36.531 11.492 1 92.12 173 ASP B O 1
ATOM 3068 N N . ASP B 1 174 ? -12.297 -36.062 11.617 1 93.56 174 ASP B N 1
ATOM 3069 C CA . ASP B 1 174 ? -12.617 -37.031 10.578 1 93.56 174 ASP B CA 1
ATOM 3070 C C . ASP B 1 174 ? -12.727 -36.375 9.211 1 93.56 174 ASP B C 1
ATOM 3072 O O . ASP B 1 174 ? -13.258 -36.969 8.266 1 93.56 174 ASP B O 1
ATOM 3076 N N . ALA B 1 175 ? -12.25 -35.156 9.164 1 92.12 175 ALA B N 1
ATOM 3077 C CA . ALA B 1 175 ? -12.25 -34.469 7.879 1 92.12 175 ALA B CA 1
ATOM 3078 C C . ALA B 1 175 ? -11.477 -35.25 6.828 1 92.12 175 ALA B C 1
ATOM 3080 O O . ALA B 1 175 ? -10.406 -35.781 7.117 1 92.12 175 ALA B O 1
ATOM 3081 N N . VAL B 1 176 ? -11.984 -35.375 5.59 1 93.69 176 VAL B N 1
ATOM 3082 C CA . VAL B 1 176 ? -11.367 -36.125 4.5 1 93.69 176 VAL B CA 1
ATOM 3083 C C . VAL B 1 176 ? -10.961 -35.156 3.385 1 93.69 176 VAL B C 1
ATOM 3085 O O . VAL B 1 176 ? -11.766 -34.344 2.947 1 93.69 176 VAL B O 1
ATOM 3088 N N . LYS B 1 177 ? -9.727 -35.281 2.996 1 94.75 177 LYS B N 1
ATOM 3089 C CA . LYS B 1 177 ? -9.242 -34.5 1.869 1 94.75 177 LYS B CA 1
ATOM 3090 C C . LYS B 1 177 ? -9.875 -34.969 0.56 1 94.75 177 LYS B C 1
ATOM 3092 O O . LYS B 1 177 ? -9.93 -36.156 0.281 1 94.75 177 LYS B O 1
ATOM 3097 N N . LEU B 1 178 ? -10.336 -34.062 -0.181 1 94.88 178 LEU B N 1
ATOM 3098 C CA . LEU B 1 178 ? -10.953 -34.344 -1.471 1 94.88 178 LEU B CA 1
ATOM 3099 C C . LEU B 1 178 ? -9.945 -34.188 -2.604 1 94.88 178 LEU B C 1
ATOM 3101 O O . LEU B 1 178 ? -9.461 -33.094 -2.873 1 94.88 178 LEU B O 1
ATOM 3105 N N . ASP B 1 179 ? -9.648 -35.281 -3.291 1 95.69 179 ASP B N 1
ATOM 3106 C CA . ASP B 1 179 ? -8.656 -35.25 -4.355 1 95.69 179 ASP B CA 1
ATOM 3107 C C . ASP B 1 179 ? -9.188 -34.469 -5.562 1 95.69 179 ASP B C 1
ATOM 3109 O O . ASP B 1 179 ? -8.469 -33.656 -6.145 1 95.69 179 ASP B O 1
ATOM 3113 N N . THR B 1 180 ? -10.391 -34.812 -5.902 1 96.94 180 THR B N 1
ATOM 3114 C CA . THR B 1 180 ? -11.023 -34.156 -7.047 1 96.94 180 THR B CA 1
ATOM 3115 C C . THR B 1 180 ? -12.422 -33.688 -6.688 1 96.94 180 THR B C 1
ATOM 3117 O O . THR B 1 180 ? -13.172 -34.375 -6 1 96.94 180 THR B O 1
ATOM 3120 N N . LEU B 1 181 ? -12.672 -32.469 -7.117 1 96 181 LEU B N 1
ATOM 3121 C CA . LEU B 1 181 ? -13.992 -31.875 -6.969 1 96 181 LEU B CA 1
ATOM 3122 C C . LEU B 1 181 ? -14.5 -31.312 -8.305 1 96 181 LEU B C 1
ATOM 3124 O O . LEU B 1 181 ? -13.703 -30.828 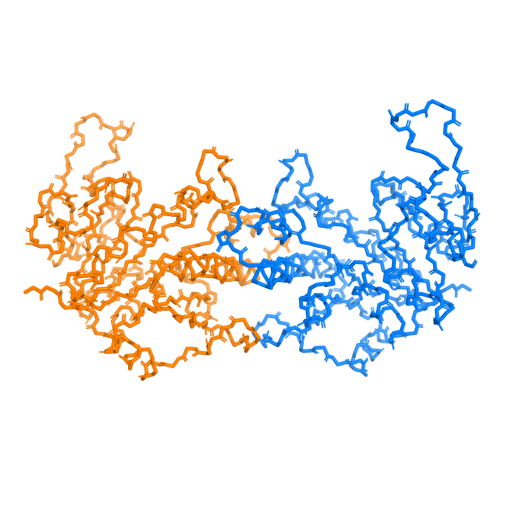-9.109 1 96 181 LEU B O 1
ATOM 3128 N N . THR B 1 182 ? -15.828 -31.406 -8.508 1 96.62 182 THR B N 1
ATOM 3129 C CA . THR B 1 182 ? -16.438 -30.656 -9.609 1 96.62 182 THR B CA 1
ATOM 3130 C C . THR B 1 182 ? 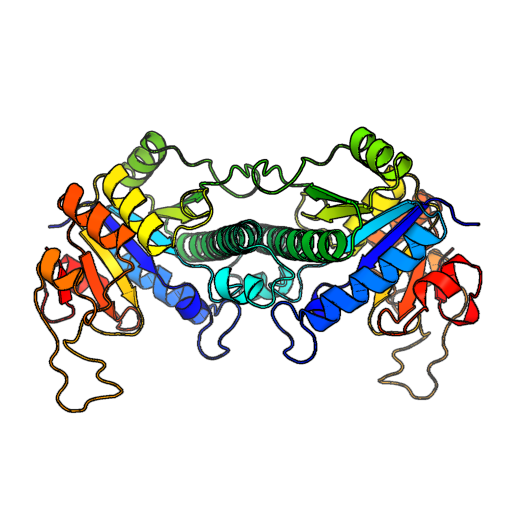-16.625 -29.203 -9.227 1 96.62 182 THR B C 1
ATOM 3132 O O . THR B 1 182 ? -16.594 -28.844 -8.039 1 96.62 182 THR B O 1
ATOM 3135 N N . TYR B 1 183 ? -16.828 -28.375 -10.266 1 96.56 183 TYR B N 1
ATOM 3136 C CA . TYR B 1 183 ? -17.141 -26.984 -9.984 1 96.56 183 TYR B CA 1
ATOM 3137 C C . TYR B 1 183 ? -18.406 -26.859 -9.133 1 96.56 183 TYR B C 1
ATOM 3139 O O . TYR B 1 183 ? -18.484 -26.016 -8.242 1 96.56 183 TYR B O 1
ATOM 3147 N N . GLU B 1 184 ? -19.375 -27.75 -9.383 1 94.75 184 GLU B N 1
ATOM 3148 C CA . GLU B 1 184 ? -20.641 -27.734 -8.641 1 94.75 184 GLU B CA 1
ATOM 3149 C C . GLU B 1 184 ? -20.406 -28.047 -7.16 1 94.75 184 GLU B C 1
ATOM 3151 O O . GLU B 1 184 ? -20.984 -27.391 -6.289 1 94.75 184 GLU B O 1
ATOM 3156 N N . GLN B 1 185 ? -19.594 -29.016 -6.961 1 93.38 185 GLN B N 1
ATOM 3157 C CA . GLN B 1 185 ? -19.266 -29.359 -5.582 1 93.38 185 GLN B CA 1
ATOM 3158 C C . GLN B 1 185 ? -18.578 -28.203 -4.871 1 93.38 185 GLN B C 1
ATOM 3160 O O . GLN B 1 185 ? -18.828 -27.953 -3.693 1 93.38 185 GLN B O 1
ATOM 3165 N N . ALA B 1 186 ? -17.703 -27.531 -5.633 1 93.56 186 ALA B N 1
ATOM 3166 C CA . ALA B 1 186 ? -16.922 -26.438 -5.066 1 93.56 186 ALA B CA 1
ATOM 3167 C C . ALA B 1 186 ? -17.812 -25.234 -4.762 1 93.56 186 ALA B C 1
ATOM 3169 O O . ALA B 1 186 ? -17.422 -24.344 -4 1 93.56 186 ALA B O 1
ATOM 3170 N N . LEU B 1 187 ? -18.984 -25.172 -5.32 1 91.69 187 LEU B N 1
ATOM 3171 C CA . LEU B 1 187 ? -19.906 -24.062 -5.121 1 91.69 187 LEU B CA 1
ATOM 3172 C C . LEU B 1 187 ? -20.828 -24.344 -3.939 1 91.69 187 LEU B C 1
ATOM 3174 O O . LEU B 1 187 ? -21.562 -23.453 -3.504 1 91.69 187 LEU B O 1
ATOM 3178 N N . THR B 1 188 ? -20.703 -25.484 -3.424 1 85.19 188 THR B N 1
ATOM 3179 C CA . THR B 1 188 ? -21.578 -25.812 -2.295 1 85.19 188 THR B CA 1
ATOM 3180 C C . THR B 1 188 ? -21.047 -25.172 -1.011 1 85.19 188 THR B C 1
ATOM 3182 O O . THR B 1 188 ? -19.844 -24.953 -0.866 1 85.19 188 THR B O 1
ATOM 3185 N N . LYS B 1 189 ? -21.922 -24.75 -0.165 1 69.88 189 LYS B N 1
ATOM 3186 C CA . LYS B 1 189 ? -21.672 -23.891 0.979 1 69.88 189 LYS B CA 1
ATOM 3187 C C . LYS B 1 189 ? -20.656 -24.5 1.931 1 69.88 189 LYS B C 1
ATOM 3189 O O . LYS B 1 189 ? -19.891 -23.797 2.592 1 69.88 189 LYS B O 1
ATOM 3194 N N . ASP B 1 190 ? -20.469 -25.719 1.92 1 72 190 ASP B N 1
ATOM 3195 C CA . ASP B 1 190 ? -19.672 -26.328 2.977 1 72 190 ASP B CA 1
ATOM 3196 C C . ASP B 1 190 ? -18.219 -26.5 2.533 1 72 190 ASP B C 1
ATOM 3198 O O . ASP B 1 190 ? -17.328 -26.719 3.363 1 72 190 ASP B O 1
ATOM 3202 N N . ILE B 1 191 ? -18.016 -26.422 1.286 1 75.56 191 ILE B N 1
ATOM 3203 C CA . ILE B 1 191 ? -16.656 -26.594 0.753 1 75.56 191 ILE B CA 1
ATOM 3204 C C . ILE B 1 191 ? -16.109 -25.25 0.285 1 75.56 191 ILE B C 1
ATOM 3206 O O . ILE B 1 191 ? -16.641 -24.641 -0.653 1 75.56 191 ILE B O 1
ATOM 3210 N N . LYS B 1 192 ? -15.297 -24.641 1.074 1 81.88 192 LYS B N 1
ATOM 3211 C CA . LYS B 1 192 ? -14.805 -23.312 0.749 1 81.88 192 LYS B CA 1
ATOM 3212 C C . LYS B 1 192 ? -13.453 -23.375 0.041 1 81.88 192 LYS B C 1
ATOM 3214 O O . LYS B 1 192 ? -12.406 -23.344 0.688 1 81.88 192 LYS B O 1
ATOM 3219 N N . VAL B 1 193 ? -13.484 -23.531 -1.243 1 87.81 193 VAL B N 1
ATOM 3220 C CA . VAL B 1 193 ? -12.273 -23.531 -2.061 1 87.81 193 VAL B CA 1
ATOM 3221 C C . VAL B 1 193 ? -11.844 -22.094 -2.348 1 87.81 193 VAL B C 1
ATOM 3223 O O . VAL B 1 193 ? -10.711 -21.703 -2.053 1 87.81 193 VAL B O 1
ATOM 3226 N N . MET B 1 194 ? -12.633 -21.219 -2.975 1 93.5 194 MET B N 1
ATOM 3227 C CA . MET B 1 194 ? -12.594 -19.812 -3.322 1 93.5 194 MET B CA 1
ATOM 3228 C C . MET B 1 194 ? -13.977 -19.188 -3.232 1 93.5 194 MET B C 1
ATOM 3230 O O . MET B 1 194 ? -14.961 -19.875 -2.961 1 93.5 194 MET B O 1
ATOM 3234 N N . ASP B 1 195 ? -14.023 -17.922 -3.279 1 92.06 195 ASP B N 1
ATOM 3235 C CA . ASP B 1 195 ? -15.344 -17.312 -3.309 1 92.06 195 ASP B CA 1
ATOM 3236 C C . ASP B 1 195 ? -16.141 -17.797 -4.52 1 92.06 195 ASP B C 1
ATOM 3238 O O . ASP B 1 195 ? -15.57 -18.219 -5.523 1 92.06 195 ASP B O 1
ATOM 3242 N N . ASP B 1 196 ? -17.406 -17.641 -4.465 1 93.94 196 ASP B N 1
ATOM 3243 C CA . ASP B 1 196 ? -18.312 -18.188 -5.473 1 93.94 196 ASP B CA 1
ATOM 3244 C C . ASP B 1 196 ? -18.062 -17.547 -6.84 1 93.94 196 ASP B C 1
ATOM 3246 O O . ASP B 1 196 ? -18.172 -18.219 -7.867 1 93.94 196 ASP B O 1
ATOM 3250 N N . THR B 1 197 ? -17.812 -16.312 -6.863 1 94.31 197 THR B N 1
ATOM 3251 C CA . THR B 1 197 ? -17.594 -15.617 -8.125 1 94.31 197 THR B CA 1
ATOM 3252 C C . THR B 1 197 ? -16.375 -16.203 -8.852 1 94.31 197 THR B C 1
ATOM 3254 O O . THR B 1 197 ? -16.422 -16.422 -10.062 1 94.31 197 THR B O 1
ATOM 3257 N N . SER B 1 198 ? -15.336 -16.469 -8.125 1 96.5 198 SER B N 1
ATOM 3258 C CA . SER B 1 198 ? -14.133 -17.062 -8.688 1 96.5 198 SER B CA 1
ATOM 3259 C C . SER B 1 198 ? -14.414 -18.438 -9.281 1 96.5 198 SER B C 1
ATOM 3261 O O . SER B 1 198 ? -14.008 -18.734 -10.406 1 96.5 198 SER B O 1
ATOM 3263 N N . ILE B 1 199 ? -15.109 -19.25 -8.531 1 96.69 199 ILE B N 1
ATOM 3264 C CA . ILE B 1 199 ? -15.398 -20.609 -8.977 1 96.69 199 ILE B CA 1
ATOM 3265 C C . ILE B 1 199 ? -16.297 -20.578 -10.211 1 96.69 199 ILE B C 1
ATOM 3267 O O . ILE B 1 199 ? -16.094 -21.312 -11.164 1 96.69 199 ILE B O 1
ATOM 3271 N N . ALA B 1 200 ? -17.312 -19.734 -10.164 1 96.62 200 ALA B N 1
ATOM 3272 C CA . ALA B 1 200 ? -18.219 -19.609 -11.297 1 96.62 200 ALA B CA 1
ATOM 3273 C C . ALA B 1 200 ? -17.469 -19.172 -12.555 1 96.62 200 ALA B C 1
ATOM 3275 O O . ALA B 1 200 ? -17.719 -19.703 -13.641 1 96.62 200 ALA B O 1
ATOM 3276 N N . LEU B 1 201 ? -16.609 -18.25 -12.406 1 97.25 201 LEU B N 1
ATOM 3277 C CA . LEU B 1 201 ? -15.812 -17.766 -13.523 1 97.25 201 LEU B CA 1
ATOM 3278 C C . LEU B 1 201 ? -14.922 -18.875 -14.07 1 97.25 201 LEU B C 1
ATOM 3280 O O . LEU B 1 201 ? -14.766 -19.016 -15.281 1 97.25 201 LEU B O 1
ATOM 3284 N N . ALA B 1 202 ? -14.336 -19.625 -13.188 1 98 202 ALA B N 1
ATOM 3285 C CA . ALA B 1 202 ? -13.5 -20.75 -13.594 1 98 202 ALA B CA 1
ATOM 3286 C C . ALA B 1 202 ? -14.305 -21.797 -14.367 1 98 202 ALA B C 1
ATOM 3288 O O . ALA B 1 202 ? -13.852 -22.297 -15.398 1 98 202 ALA B O 1
ATOM 3289 N N . ARG B 1 203 ? -15.469 -22.062 -13.852 1 97.25 203 ARG B N 1
ATOM 3290 C CA . ARG B 1 203 ? -16.359 -23.016 -14.492 1 97.25 203 ARG B CA 1
ATOM 3291 C C . ARG B 1 203 ? -16.703 -22.578 -15.914 1 97.25 203 ARG B C 1
ATOM 3293 O O . ARG B 1 203 ? -16.609 -23.375 -16.844 1 97.25 203 ARG B O 1
ATOM 3300 N N . GLU B 1 204 ? -17.062 -21.406 -16.062 1 97.19 204 GLU B N 1
ATOM 3301 C CA . GLU B 1 204 ? -17.453 -20.844 -17.344 1 97.19 204 GLU B CA 1
ATOM 3302 C C . GLU B 1 204 ? -16.328 -20.938 -18.359 1 97.19 204 GLU B C 1
ATOM 3304 O O . GLU B 1 204 ? -16.578 -21.047 -19.578 1 97.19 204 GLU B O 1
ATOM 3309 N N . ASN B 1 205 ? -15.117 -20.969 -17.906 1 97.5 205 ASN B N 1
ATOM 3310 C CA . ASN B 1 205 ? -13.961 -20.969 -18.797 1 97.5 205 ASN B CA 1
ATOM 3311 C C . ASN B 1 205 ? -13.242 -22.328 -18.781 1 97.5 205 ASN B C 1
ATOM 3313 O O . ASN B 1 205 ? -12.148 -22.453 -19.328 1 97.5 205 ASN B O 1
ATOM 3317 N N . SER B 1 206 ? -13.852 -23.297 -18.109 1 97.94 206 SER B N 1
ATOM 3318 C CA . SER B 1 206 ? -13.281 -24.641 -17.984 1 97.94 206 SER B CA 1
ATOM 3319 C C . SER B 1 206 ? -11.844 -24.578 -17.484 1 97.94 206 SER B C 1
ATOM 3321 O O . SER B 1 206 ? -10.969 -25.266 -18.031 1 97.94 206 SER B O 1
ATOM 3323 N N . LEU B 1 207 ? -11.562 -23.688 -16.531 1 98.19 207 LEU B N 1
ATOM 3324 C CA . LEU B 1 207 ? -10.234 -23.516 -15.953 1 98.19 207 LEU B CA 1
ATOM 3325 C C . LEU B 1 207 ? -10.07 -24.391 -14.711 1 98.19 207 LEU B C 1
ATOM 3327 O O . LEU B 1 207 ? -10.688 -24.125 -13.68 1 98.19 207 LEU B O 1
ATOM 3331 N N . PRO B 1 208 ? -9.242 -25.406 -14.789 1 97.94 208 PRO B N 1
ATOM 3332 C CA . PRO B 1 208 ? -9.016 -26.203 -13.578 1 97.94 208 PRO B CA 1
ATOM 3333 C C . PRO B 1 208 ? -8.297 -25.406 -12.484 1 97.94 208 PRO B C 1
ATOM 3335 O O . PRO B 1 208 ? -7.41 -24.594 -12.781 1 97.94 208 PRO B O 1
ATOM 3338 N N . ILE B 1 209 ? -8.703 -25.672 -11.227 1 98 209 ILE B N 1
ATOM 3339 C CA . ILE B 1 209 ? -8.109 -25.016 -10.062 1 98 209 ILE B CA 1
ATOM 3340 C C . ILE B 1 209 ? -7.434 -26.062 -9.18 1 98 209 ILE B C 1
ATOM 3342 O O . ILE B 1 209 ? -8.055 -27.047 -8.789 1 98 209 ILE B O 1
ATOM 3346 N N . VAL B 1 210 ? -6.234 -25.844 -8.898 1 97.69 210 VAL B N 1
ATOM 3347 C CA . VAL B 1 210 ? -5.48 -26.703 -7.984 1 97.69 210 VAL B CA 1
ATOM 3348 C C . VAL B 1 210 ? -5.27 -25.984 -6.656 1 97.69 210 VAL B C 1
ATOM 3350 O O . VAL B 1 210 ? -4.918 -24.797 -6.629 1 97.69 210 VAL B O 1
ATOM 3353 N N . VAL B 1 211 ? -5.562 -26.625 -5.582 1 97.31 211 VAL B N 1
ATOM 3354 C CA . VAL B 1 211 ? -5.285 -26.125 -4.242 1 97.31 211 VAL B CA 1
ATOM 3355 C C . VAL B 1 211 ? -4.16 -26.938 -3.605 1 97.31 211 VAL B C 1
ATOM 3357 O O . VAL B 1 211 ? -4.258 -28.156 -3.484 1 97.31 211 VAL B O 1
ATOM 3360 N N . CYS B 1 212 ? -3.127 -26.25 -3.215 1 96.75 212 CYS B N 1
ATOM 3361 C CA . CYS B 1 212 ? -1.989 -26.984 -2.666 1 96.75 212 CYS B CA 1
ATOM 3362 C C . CYS B 1 212 ? -1.269 -26.141 -1.611 1 96.75 212 CYS B C 1
ATOM 3364 O O . CYS B 1 212 ? -1.576 -24.969 -1.429 1 96.75 212 CYS B O 1
ATOM 3366 N N . ASN B 1 213 ? -0.347 -26.797 -0.923 1 94.75 213 ASN B N 1
ATOM 3367 C CA . ASN B 1 213 ? 0.479 -26.141 0.084 1 94.75 213 ASN B CA 1
ATOM 3368 C C . ASN B 1 213 ? 1.697 -25.469 -0.542 1 94.75 213 ASN B C 1
ATOM 3370 O O . ASN B 1 213 ? 2.564 -26.141 -1.103 1 94.75 213 ASN B O 1
ATOM 3374 N N . MET B 1 214 ? 1.777 -24.188 -0.383 1 89.62 214 MET B N 1
ATOM 3375 C CA . MET B 1 214 ? 2.832 -23.406 -1.027 1 89.62 214 MET B CA 1
ATOM 3376 C C . MET B 1 214 ? 4.148 -23.531 -0.265 1 89.62 214 MET B C 1
ATOM 3378 O O . MET B 1 214 ? 5.207 -23.172 -0.781 1 89.62 214 MET B O 1
ATOM 3382 N N . PHE B 1 215 ? 4.164 -24.016 0.944 1 91.81 215 PHE B N 1
ATOM 3383 C CA . PHE B 1 215 ? 5.348 -24 1.798 1 91.81 215 PHE B CA 1
ATOM 3384 C C . PHE B 1 215 ? 6.129 -25.297 1.652 1 91.81 215 PHE B C 1
ATOM 3386 O O . PHE B 1 215 ? 7.203 -25.453 2.24 1 91.81 215 PHE B O 1
ATOM 3393 N N . GLU B 1 216 ? 5.625 -26.203 0.867 1 93.88 216 GLU B N 1
ATOM 3394 C CA . GLU B 1 216 ? 6.352 -27.422 0.585 1 93.88 216 GLU B CA 1
ATOM 3395 C C . GLU B 1 216 ? 7.285 -27.25 -0.609 1 93.88 216 GLU B C 1
ATOM 3397 O O . GLU B 1 216 ? 6.832 -27.016 -1.729 1 93.88 216 GLU B O 1
ATOM 3402 N N . GLU B 1 217 ? 8.578 -27.422 -0.305 1 96.19 217 GLU B N 1
ATOM 3403 C CA . GLU B 1 217 ? 9.594 -27.25 -1.338 1 96.19 217 GLU B CA 1
ATOM 3404 C C . GLU B 1 217 ? 9.383 -28.219 -2.492 1 96.19 217 GLU B C 1
ATOM 3406 O O . GLU B 1 217 ? 9.203 -29.422 -2.271 1 96.19 217 GLU B O 1
ATOM 3411 N N . GLY B 1 218 ? 9.328 -27.734 -3.678 1 96.88 218 GLY B N 1
ATOM 3412 C CA . GLY B 1 218 ? 9.25 -28.547 -4.871 1 96.88 218 GLY B CA 1
ATOM 3413 C C . GLY B 1 218 ? 7.828 -28.969 -5.215 1 96.88 218 GLY B C 1
ATOM 3414 O O . GLY B 1 218 ? 7.59 -29.594 -6.246 1 96.88 218 GLY B O 1
ATOM 3415 N N . ASN B 1 219 ? 6.969 -28.562 -4.371 1 96.38 219 ASN B N 1
ATOM 3416 C CA . ASN B 1 219 ? 5.574 -28.984 -4.508 1 96.38 219 ASN B CA 1
ATOM 3417 C C . ASN B 1 219 ? 4.969 -28.5 -5.82 1 96.38 219 ASN B C 1
ATOM 3419 O O . ASN B 1 219 ? 4.316 -29.266 -6.531 1 96.38 219 ASN B O 1
ATOM 3423 N N . LEU B 1 220 ? 5.16 -27.25 -6.18 1 96.69 220 LEU B N 1
ATOM 3424 C CA . LEU B 1 220 ? 4.59 -26.672 -7.391 1 96.69 220 LEU B CA 1
ATOM 3425 C C . LEU B 1 220 ? 5.074 -27.422 -8.633 1 96.69 220 LEU B C 1
ATOM 3427 O O . LEU B 1 220 ? 4.27 -27.781 -9.5 1 96.69 220 LEU B O 1
ATOM 3431 N N . LEU B 1 221 ? 6.363 -27.672 -8.688 1 96.62 221 LEU B N 1
ATOM 3432 C CA . LEU B 1 221 ? 6.922 -28.375 -9.836 1 96.62 221 LEU B CA 1
ATOM 3433 C C . LEU B 1 221 ? 6.383 -29.797 -9.922 1 96.62 221 LEU B C 1
ATOM 3435 O O . LEU B 1 221 ? 6.051 -30.266 -11.008 1 96.62 221 LEU B O 1
ATOM 3439 N N . ALA B 1 222 ? 6.352 -30.453 -8.766 1 96.5 222 ALA B N 1
ATOM 3440 C CA . ALA B 1 222 ? 5.836 -31.812 -8.742 1 96.5 222 ALA B CA 1
ATOM 3441 C C . ALA B 1 222 ? 4.406 -31.875 -9.273 1 96.5 222 ALA B C 1
ATOM 3443 O O . ALA B 1 222 ? 4.066 -32.75 -10.062 1 96.5 222 ALA B O 1
ATOM 3444 N N . ILE B 1 223 ? 3.607 -30.953 -8.883 1 95.06 223 ILE B N 1
ATOM 3445 C CA . ILE B 1 223 ? 2.217 -30.875 -9.312 1 95.06 223 ILE B CA 1
ATOM 3446 C C . ILE B 1 223 ? 2.16 -30.625 -10.82 1 95.06 223 ILE B C 1
ATOM 3448 O O . ILE B 1 223 ? 1.405 -31.281 -11.539 1 95.06 223 ILE B O 1
ATOM 3452 N N . MET B 1 224 ? 2.994 -29.719 -11.312 1 95.19 224 MET B N 1
ATOM 3453 C CA . MET B 1 224 ? 3.016 -29.375 -12.734 1 95.19 224 MET B CA 1
ATOM 3454 C C . MET B 1 224 ? 3.514 -30.547 -13.578 1 95.19 224 MET B C 1
ATOM 3456 O O . MET B 1 224 ? 3.186 -30.641 -14.758 1 95.19 224 MET B O 1
ATOM 3460 N N . LYS B 1 225 ? 4.23 -31.422 -12.93 1 94.38 225 LYS B N 1
ATOM 3461 C CA . LYS B 1 225 ? 4.723 -32.625 -13.617 1 94.38 225 LYS B CA 1
ATOM 3462 C C . LYS B 1 225 ? 3.709 -33.75 -13.539 1 94.38 225 LYS B C 1
ATOM 3464 O O . LYS B 1 225 ? 3.947 -34.844 -14.062 1 94.38 225 LYS B O 1
ATOM 3469 N N . GLY B 1 226 ? 2.674 -33.531 -12.758 1 92.88 226 GLY B N 1
ATOM 3470 C CA . GLY B 1 226 ? 1.573 -34.5 -12.836 1 92.88 226 GLY B CA 1
ATOM 3471 C C . GLY B 1 226 ? 1.301 -35.188 -11.523 1 92.88 226 GLY B C 1
ATOM 3472 O O . GLY B 1 226 ? 0.419 -36.062 -11.453 1 92.88 226 GLY B O 1
ATOM 3473 N N . ASP B 1 227 ? 2.033 -34.906 -10.453 1 94.25 227 ASP B N 1
ATOM 3474 C CA . ASP B 1 227 ? 1.771 -35.531 -9.156 1 94.25 227 ASP B CA 1
ATOM 3475 C C . ASP B 1 227 ? 0.579 -34.875 -8.461 1 94.25 227 ASP B C 1
ATOM 3477 O O . ASP B 1 227 ? 0.75 -33.969 -7.652 1 94.25 227 ASP B O 1
ATOM 3481 N N . MET B 1 228 ? -0.56 -35.438 -8.633 1 93.31 228 MET B N 1
ATOM 3482 C CA . MET B 1 228 ? -1.794 -34.844 -8.133 1 93.31 228 MET B CA 1
ATOM 3483 C C . MET B 1 228 ? -2.094 -35.312 -6.719 1 93.31 228 MET B C 1
ATOM 3485 O O . MET B 1 228 ? -3.08 -34.906 -6.109 1 93.31 228 MET B O 1
ATOM 3489 N N . SER B 1 229 ? -1.23 -36.188 -6.184 1 94.44 229 SER B N 1
ATOM 3490 C CA . SER B 1 229 ? -1.411 -36.625 -4.809 1 94.44 229 SER B CA 1
ATOM 3491 C C . SER B 1 229 ? -1.07 -35.5 -3.818 1 94.44 229 SER B C 1
ATOM 3493 O O . SER B 1 229 ? -1.414 -35.594 -2.639 1 94.44 229 SER B O 1
ATOM 3495 N N . LEU B 1 230 ? -0.535 -34.438 -4.316 1 95.12 230 LEU B N 1
ATOM 3496 C CA . LEU B 1 230 ? -0.015 -33.375 -3.461 1 95.12 230 LEU B CA 1
ATOM 3497 C C . LEU B 1 230 ? -0.993 -32.188 -3.391 1 95.12 230 LEU B C 1
ATOM 3499 O O . LEU B 1 230 ? -0.679 -31.156 -2.812 1 95.12 230 LEU B O 1
ATOM 3503 N N . CYS B 1 231 ? -2.193 -32.375 -3.975 1 96.81 231 CYS B N 1
ATOM 3504 C CA . CYS B 1 231 ? -3.123 -31.25 -4.066 1 96.81 231 CYS B CA 1
ATOM 3505 C C . CYS B 1 231 ? -4.559 -31.734 -4.203 1 96.81 231 CYS B C 1
ATOM 3507 O O . CYS B 1 231 ? -4.816 -32.938 -4.113 1 96.81 231 CYS B O 1
ATOM 3509 N N . SER B 1 232 ? -5.465 -30.891 -4.148 1 97.5 232 SER B N 1
ATOM 3510 C CA . SER B 1 232 ? -6.828 -31.094 -4.633 1 97.5 232 SER B CA 1
ATOM 3511 C C . SER B 1 232 ? -7.062 -30.344 -5.945 1 97.5 232 SER B C 1
ATOM 3513 O O . SER B 1 232 ? -6.469 -29.297 -6.18 1 97.5 232 SER B O 1
ATOM 3515 N N . ILE B 1 233 ? -7.922 -30.922 -6.777 1 97.5 233 ILE B N 1
ATOM 3516 C CA . ILE B 1 233 ? -8.172 -30.266 -8.062 1 97.5 233 ILE B CA 1
ATOM 3517 C C . ILE B 1 233 ? -9.672 -30.109 -8.273 1 97.5 233 ILE B C 1
ATOM 3519 O O . ILE B 1 233 ? -10.445 -31.016 -7.984 1 97.5 233 ILE B O 1
ATOM 3523 N N . VAL B 1 234 ? -10.039 -28.922 -8.648 1 97.12 234 VAL B N 1
ATOM 3524 C CA . VAL B 1 234 ? -11.398 -28.641 -9.086 1 97.12 234 VAL B CA 1
ATOM 3525 C C . VAL B 1 234 ? -11.453 -28.594 -10.609 1 97.12 234 VAL B C 1
ATOM 3527 O O . VAL B 1 234 ? -10.727 -27.828 -11.242 1 97.12 234 VAL B O 1
ATOM 3530 N N . LYS B 1 235 ? -12.414 -29.453 -11.188 1 96.31 235 LYS B N 1
ATOM 3531 C CA . LYS B 1 235 ? -12.523 -29.469 -12.641 1 96.31 235 LYS B CA 1
ATOM 3532 C C . LYS B 1 235 ? -13.875 -30.016 -13.086 1 96.31 235 LYS B C 1
ATOM 3534 O O . LYS B 1 235 ? -14.539 -30.734 -12.328 1 96.31 235 LYS B O 1
#

Sequence (470 aa):
MTKRVLVKFSGEALAGKEGYGIDTKILKFIASEIKALVDAGMEVAIVVGGGNIIRGVSAAADGIIKRTSGDYMGMLATVINGVAIQEALEHIGLEARLQSAIDMHEIGEAFIIRRARRHLEKGRVVIFAGGTGNPYFTTDTAATLRASEIEAELLIKATKVDGVYDKDPNKFDDAVKLDTLTYEQALTKDIKVMDDTSIALARENSLPIVVCNMFEEGNLLAIMKGDMSLCSIVKMTKRVLVKFSGEALAGKEGYGIDTKILKFIASEIKALVDAGMEVAIVVGGGNIIRGVSAAADGIIKRTSGDYMGMLATVINGVAIQEALEHIGLEARLQSAIDMHEIGEAFIIRRARRHLEKGRVVIFAGGTGNPYFTTDTAATLRASEIEAELLIKATKVDGVYDKDPNKFDDAVKLDTLTYEQALTKDIKVMDDTSIALARENSLPIVVCNMFEEGNLLAIMKGDMSLCSIVK

pLDDT: mean 94.59, std 5.59, range [61.22, 98.94]

Secondary structure (DSSP, 8-state):
---EEEEEEPHHHHHGGGSSS--HHHHHHHHHHHHHHHHTT-EEEEEE--TTT--HHHHTTTSSS-HHHHHHHHHHHHHHHHHHHHHHHHHTT--EEEEESS--TTTSEEP-HHHHHHHHHTT-EEEEESTTSSTT--HHHHHHHHHHHTT-SEEEEEESSSSEESS-TTT-TT--EESEE-HHHHTSTT--SS-HHHHHHHHHTT--EEEEETTSTTHHHHHHTT-GGGEEEE-/---EEEEEEPHHHHHGGGSSS--HHHHHHHHHHHHHHHHTT-EEEEEE--TTT--HHHHTTTSSS-HHHHHHHHHHHHHHHHHHHHHHHHHTT--EEEEESS--TTTSEEP-HHHHHHHHHTT-EEEEESTTSSTT--HHHHHHHHHHHTT-SEEEEEESSSSEESS-TTT-TT--EESEE-HHHHTSTT--SS-HHHHHHHHHTT--EEEEETTSTTHHHHHHTT-GGGEEEE-

Solvent-accessible surface area (backbone atoms only — not comparable to full-atom values): 23363 Å² total; per-residue (Å²): 122,71,48,32,36,24,39,30,36,50,17,48,62,33,7,54,91,77,62,41,39,76,28,66,69,47,42,48,50,52,30,51,54,51,46,54,35,45,74,72,68,30,26,44,32,36,28,47,30,17,53,15,58,36,44,18,68,67,59,18,66,82,62,49,29,50,60,58,58,17,30,49,38,18,22,51,28,8,36,40,47,40,52,52,48,42,30,31,30,42,65,74,71,44,53,61,44,49,24,20,48,51,52,31,75,92,81,30,42,58,66,44,70,71,57,51,48,51,39,28,74,70,62,22,34,38,32,49,15,20,48,71,56,51,61,94,62,50,53,62,34,24,38,42,52,51,28,58,73,66,60,31,64,35,36,34,45,33,37,94,44,52,45,44,39,69,36,61,57,95,80,32,89,80,43,46,75,40,56,69,38,38,53,69,57,44,61,36,88,68,30,79,80,60,60,62,68,24,49,52,53,22,52,77,65,72,44,32,37,33,29,22,33,61,84,45,85,62,41,69,49,43,41,58,72,61,44,60,87,60,29,12,37,35,87,123,71,49,32,36,24,42,31,38,51,17,49,63,35,7,51,91,77,62,40,40,75,29,65,68,47,41,46,50,53,31,51,54,51,46,55,36,45,74,71,67,30,25,43,33,36,27,47,30,17,54,14,56,37,43,18,68,67,60,17,67,82,61,50,30,48,60,57,58,17,29,49,39,18,23,52,28,9,38,41,47,42,53,52,48,42,31,29,30,40,65,74,70,45,54,60,45,49,24,20,48,51,54,32,75,94,81,30,43,60,66,43,71,71,57,53,48,50,39,28,75,70,62,23,35,39,33,48,16,20,49,71,56,51,61,94,63,50,54,61,34,25,39,43,52,52,28,57,74,66,60,30,64,34,36,34,44,33,37,93,42,51,45,42,38,68,38,60,57,93,79,33,87,81,43,46,76,40,55,69,36,38,55,70,57,45,61,35,89,68,30,80,78,61,59,62,68,25,49,52,52,23,53,76,64,71,42,33,38,33,30,22,33,60,84,44,87,62,40,69,50,43,41,59,72,61,45,59,88,60,26,12,36,33,88

InterPro domains:
  IPR001048 Aspartate/glutamate/uridylate kinase [PF00696] (3-213)
  IPR011817 Uridylate kinase [PIRSF005650] (2-230)
  IPR015963 Uridylate kinase, bacteria [MF_01220_B] (1-235)
  IPR015963 Uridylate kinase, bacteria [TIGR02075] (3-229)
  IPR015963 Uridylate kinase, bacteria [cd04254] (3-226)
  IPR036393 Acetylglutamate kinase-like superfamily [G3DSA:3.40.1160.10] (1-235)
  IPR036393 Acetylglutamate kinase-like superfamily [SSF53633] (2-227)

Foldseek 3Di:
DFAEEEEEEEQQQQLPPVSADGDVVSLLLLLVLVVVQLVVRHQYEYFYWQVNHAQLCVVCVVPPDDSFRSQQVRLVSRLVVLLSSCCSNVVVPAAEFEEECDDDPVRGHHDDLVVSLVCSVVSHYYYYTSANVGTPDGSLQSRLVSCLSSVGQAYEHADQDQEWWQADCVVDVPIDGALEAELVRCCDPGTPPDDNNNSVSCVVSVHKYKYGHSPDRCLVVCVVVPPSVRTHMYD/DFAEEEEEEEQQQQLPPVSADGDVVSLLLLLVLVVVQLVVRHQYEYFYWQVNHAQLCVVCVVPPDDSFRSQQVRLVSRLVVLLSSQCSNVVVPAAEFEEECDDDPVRGHHDDLVVSLVCSVVSHYYYYTSANVGTPDGSLQSRLVSCLSSVGQAYEHADQDQEWWQADCVVDVPIDGALEAELVRCCDPGTPPDDNNNSVSCVVSVHKYKYGHSPDRCLVVCVVVPPSVRTHMYD

Organism: Sulfurovum sp. (strain NBC37-1) (NCBI:txid387093)